Protein AF-A0A947MPZ0-F1 (afdb_monomer)

Secondary structure (DSSP, 8-state):
-----------------------------------------------------------------------------------------------PPP------TT-TTSPP-HHHHHHHHHHH-TT-TTS-SSHHHHHHHHHHTT-B---TT--SSSBHHHHHHHHHHTTT-TTHHHHHSTT-TTSSSSTT-TT----------EEEEEE-SS---SSS-TTHHHHTTTTHHHHHHHHTTT-EEEEEEGGG-PPPGGGGTTEEEEEEEESSSEETTHHHHHHHHHHHHHTT-EEEEEEB---SEETTTTEEPPHHHHHHHHHHHTEEEEEEEE--GGGEEEEEE-TTTBSS---HHHH--EEEEEE-STTPEEEEEEEESSSTT-EEEEEEEETTEEEEETTTSB-TT--B-B-HHHHHHHHH--

pLDDT: mean 75.61, std 25.92, range [28.38, 98.75]

Structure (mmCIF, N/CA/C/O backbone):
data_AF-A0A947MPZ0-F1
#
_entry.id   AF-A0A947MPZ0-F1
#
loop_
_atom_site.group_PDB
_atom_site.id
_atom_site.type_symbol
_atom_site.label_atom_id
_atom_site.label_alt_id
_atom_site.label_comp_id
_atom_site.label_asym_id
_atom_site.label_entity_id
_atom_site.label_seq_id
_atom_site.pdbx_PDB_ins_code
_atom_site.Cartn_x
_atom_site.Cartn_y
_atom_site.Cartn_z
_atom_site.occupancy
_atom_site.B_iso_or_equiv
_atom_site.auth_seq_id
_atom_site.auth_comp_id
_atom_site.auth_asym_id
_atom_site.auth_atom_id
_atom_site.pdbx_PDB_model_num
ATOM 1 N N . MET A 1 1 ? -56.530 41.600 -23.316 1.00 38.66 1 MET A N 1
ATOM 2 C CA . MET A 1 1 ? -55.355 42.454 -23.602 1.00 38.66 1 MET A CA 1
ATOM 3 C C . MET A 1 1 ? -54.264 41.539 -24.141 1.00 38.66 1 MET A C 1
ATOM 5 O O . MET A 1 1 ? -53.830 40.663 -23.413 1.00 38.66 1 MET A O 1
ATOM 9 N N . MET A 1 2 ? -54.213 41.400 -25.470 1.00 34.28 2 MET A N 1
ATOM 10 C CA . MET A 1 2 ? -53.196 41.988 -26.371 1.00 34.28 2 MET A CA 1
ATOM 11 C C . MET A 1 2 ? -51.837 41.269 -26.258 1.00 34.28 2 MET A C 1
ATOM 13 O O . MET A 1 2 ? -51.154 41.431 -25.260 1.00 34.28 2 MET A O 1
ATOM 17 N N . THR A 1 3 ? -51.581 40.283 -27.142 1.00 44.50 3 THR A N 1
ATOM 18 C CA . THR A 1 3 ? -50.706 40.339 -28.359 1.00 44.50 3 THR A CA 1
ATOM 19 C C . THR A 1 3 ? -49.211 40.233 -28.008 1.00 44.50 3 THR A C 1
ATOM 21 O O . THR A 1 3 ? -48.795 40.834 -27.037 1.00 44.50 3 THR A O 1
ATOM 24 N N . SER A 1 4 ? -48.296 39.572 -28.723 1.00 37.97 4 SER A N 1
ATOM 25 C CA . SER A 1 4 ? -48.243 38.977 -30.064 1.00 37.97 4 SER A CA 1
ATOM 26 C C . SER A 1 4 ? -46.878 38.259 -30.210 1.00 37.97 4 SER A C 1
ATOM 28 O O . SER A 1 4 ? -45.915 38.676 -29.577 1.00 37.97 4 SER A O 1
ATOM 30 N N . SER A 1 5 ? -46.836 37.207 -31.046 1.00 43.69 5 SER A N 1
ATOM 31 C CA . SER A 1 5 ? -45.859 36.898 -32.127 1.00 43.69 5 SER A CA 1
ATOM 32 C C . SER A 1 5 ? -44.472 37.581 -32.089 1.00 43.69 5 SER A C 1
ATOM 34 O O . SER A 1 5 ? -44.408 38.791 -31.918 1.00 43.69 5 SER A O 1
ATOM 36 N N . THR A 1 6 ? -43.334 36.912 -32.330 1.00 46.03 6 THR A N 1
ATOM 37 C CA . THR A 1 6 ? -42.956 36.274 -33.614 1.00 46.03 6 THR A CA 1
ATOM 38 C C . THR A 1 6 ? -41.726 35.351 -33.482 1.00 46.03 6 THR A C 1
ATOM 40 O O . THR A 1 6 ? -40.792 35.623 -32.734 1.00 46.03 6 THR A O 1
ATOM 43 N N . ARG A 1 7 ? -41.697 34.278 -34.288 1.00 41.91 7 ARG A N 1
ATOM 44 C CA . ARG A 1 7 ? -40.487 33.515 -34.671 1.00 41.91 7 ARG A CA 1
ATOM 45 C C . ARG A 1 7 ? -39.662 34.293 -35.711 1.00 41.91 7 ARG A C 1
ATOM 47 O O . ARG A 1 7 ? -40.252 35.065 -36.469 1.00 41.91 7 ARG A O 1
ATOM 54 N N . PRO A 1 8 ? -38.376 33.943 -35.896 1.00 56.28 8 PRO A N 1
ATOM 55 C CA . PRO A 1 8 ? -37.888 33.815 -37.266 1.00 56.28 8 PRO A CA 1
ATOM 56 C C . PRO A 1 8 ? -37.109 32.525 -37.571 1.00 56.28 8 PRO A C 1
ATOM 58 O O . PRO A 1 8 ? -36.791 31.701 -36.720 1.00 56.28 8 PRO A O 1
ATOM 61 N N . PHE A 1 9 ? -36.923 32.392 -38.878 1.00 39.44 9 PHE A N 1
ATOM 62 C CA . PHE A 1 9 ? -36.581 31.270 -39.738 1.00 39.44 9 PHE A CA 1
ATOM 63 C C . PHE A 1 9 ? -35.142 30.724 -39.686 1.00 39.44 9 PHE A C 1
ATOM 65 O O . PHE A 1 9 ? -34.189 31.407 -39.328 1.00 39.44 9 PHE A O 1
ATOM 72 N N . LEU A 1 10 ? -35.055 29.488 -40.198 1.00 40.56 10 LEU A N 1
ATOM 73 C CA . LEU A 1 10 ? -33.920 28.731 -40.742 1.00 40.56 10 LEU A CA 1
ATOM 74 C C . LEU A 1 10 ? -32.721 29.537 -41.286 1.00 40.56 10 LEU A C 1
ATOM 76 O O . LEU A 1 10 ? -32.885 30.403 -42.145 1.00 40.56 10 LEU A O 1
ATOM 80 N N . ARG A 1 11 ? -31.515 29.001 -41.038 1.00 35.84 11 ARG A N 1
ATOM 81 C CA . ARG A 1 11 ? -30.515 28.764 -42.096 1.00 35.84 11 ARG A CA 1
ATOM 82 C C . ARG A 1 11 ? -29.859 27.389 -41.932 1.00 35.84 11 ARG A C 1
ATOM 84 O O . ARG A 1 11 ? -29.144 27.143 -40.968 1.00 35.84 11 ARG A O 1
ATOM 91 N N . LEU A 1 12 ? -30.103 26.518 -42.914 1.00 38.25 12 LEU A N 1
ATOM 92 C CA . LEU A 1 12 ? -29.268 25.358 -43.225 1.00 38.25 12 LEU A CA 1
ATOM 93 C C . LEU A 1 12 ? -27.892 25.855 -43.691 1.00 38.25 12 LEU A C 1
ATOM 95 O O . LEU A 1 12 ? -27.807 26.598 -44.668 1.00 38.25 12 LEU A O 1
ATOM 99 N N . GLY A 1 13 ? -26.829 25.401 -43.033 1.00 34.12 13 GLY A N 1
ATOM 100 C CA . GLY A 1 13 ? -25.463 25.459 -43.543 1.00 34.12 13 GLY A CA 1
ATOM 101 C C . GLY A 1 13 ? -24.967 24.045 -43.818 1.00 34.12 13 GLY A C 1
ATOM 102 O O . GLY A 1 13 ? -24.596 23.334 -42.891 1.00 34.12 13 GLY A O 1
ATOM 103 N N . LEU A 1 14 ? -24.979 23.638 -45.091 1.00 34.88 14 LEU A N 1
ATOM 104 C CA . LEU A 1 14 ? -24.210 22.496 -45.584 1.00 34.88 14 LEU A CA 1
ATOM 105 C C . LEU A 1 14 ? -22.722 22.746 -45.294 1.00 34.88 14 LEU A C 1
ATOM 107 O O . LEU A 1 14 ? -22.152 23.685 -45.846 1.00 34.88 14 LEU A O 1
ATOM 111 N N . VAL A 1 15 ? -22.070 21.869 -44.532 1.00 35.75 15 VAL A N 1
ATOM 112 C CA . VAL A 1 15 ? -20.610 21.723 -44.590 1.00 35.75 15 VAL A CA 1
ATOM 113 C C . VAL A 1 15 ? -20.320 20.440 -45.356 1.00 35.75 15 VAL A C 1
ATOM 115 O O . VAL A 1 15 ? -20.617 19.335 -44.908 1.00 35.75 15 VAL A O 1
ATOM 118 N N . ARG A 1 16 ? -19.816 20.623 -46.578 1.00 38.06 16 ARG A N 1
ATOM 119 C CA . ARG A 1 16 ? -19.373 19.557 -47.474 1.00 38.06 16 ARG A CA 1
ATOM 120 C C . ARG A 1 16 ? -18.131 18.877 -46.902 1.00 38.06 16 ARG A C 1
ATOM 122 O O . ARG A 1 16 ? -17.169 19.543 -46.535 1.00 38.06 16 ARG A O 1
ATOM 129 N N . ALA A 1 17 ? -18.164 17.549 -46.911 1.00 38.16 17 ALA A N 1
ATOM 130 C CA . ALA A 1 17 ? -17.003 16.690 -46.769 1.00 38.16 17 ALA A CA 1
ATOM 131 C C . ALA A 1 17 ? -15.996 16.951 -47.903 1.00 38.16 17 ALA A C 1
ATOM 133 O O . ALA A 1 17 ? -16.377 16.997 -49.074 1.00 38.16 17 ALA A O 1
ATOM 134 N N . ALA A 1 18 ? -14.717 17.075 -47.553 1.00 34.34 18 ALA A N 1
ATOM 135 C CA . ALA A 1 18 ? -13.602 16.971 -48.485 1.00 34.34 18 ALA A CA 1
ATOM 136 C C . ALA A 1 18 ? -12.761 15.758 -48.073 1.00 34.34 18 ALA A C 1
ATOM 138 O O . ALA A 1 18 ? -12.018 15.785 -47.095 1.00 34.34 18 ALA A O 1
ATOM 139 N N . VAL A 1 19 ? -12.948 14.672 -48.818 1.00 34.44 19 VAL A N 1
ATOM 140 C CA . VAL A 1 19 ? -12.100 13.482 -48.817 1.00 34.44 19 VAL A CA 1
ATOM 141 C C . VAL A 1 19 ? -10.870 13.821 -49.658 1.00 34.44 19 VAL A C 1
ATOM 143 O O . VAL A 1 19 ? -10.982 13.967 -50.873 1.00 34.44 19 VAL A O 1
ATOM 146 N N . CYS A 1 20 ? -9.702 13.956 -49.032 1.00 31.64 20 CYS A N 1
ATOM 147 C CA . CYS A 1 20 ? -8.431 13.978 -49.754 1.00 31.64 20 CYS A CA 1
ATOM 148 C C . CYS A 1 20 ? -7.934 12.541 -49.921 1.00 31.64 20 CYS A C 1
ATOM 150 O O . CYS A 1 20 ? -7.308 11.965 -49.034 1.00 31.64 20 CYS A O 1
ATOM 152 N N . LEU A 1 21 ? -8.251 11.973 -51.082 1.00 31.05 21 LEU A N 1
ATOM 153 C CA . LEU A 1 21 ? -7.657 10.757 -51.617 1.00 31.05 21 LEU A CA 1
ATOM 154 C C . LEU A 1 21 ? -6.262 11.126 -52.160 1.00 31.05 21 LEU A C 1
ATOM 156 O O . LEU A 1 21 ? -6.159 11.903 -53.108 1.00 31.05 21 LEU A O 1
ATOM 160 N N . HIS A 1 22 ? -5.187 10.602 -51.571 1.00 32.41 22 HIS A N 1
ATOM 161 C CA . HIS A 1 22 ? -3.864 10.625 -52.200 1.00 32.41 22 HIS A CA 1
ATOM 162 C C . HIS A 1 22 ? -3.653 9.306 -52.941 1.00 32.41 22 HIS A C 1
ATOM 164 O O . HIS A 1 22 ? -3.325 8.277 -52.357 1.00 32.41 22 HIS A O 1
ATOM 170 N N . VAL A 1 23 ? -3.897 9.365 -54.249 1.00 31.16 23 VAL A N 1
ATOM 171 C CA . VAL A 1 23 ? -3.484 8.372 -55.237 1.00 31.16 23 VAL A CA 1
ATOM 172 C C . VAL A 1 23 ? -2.177 8.881 -55.833 1.00 31.16 23 VAL A C 1
ATOM 174 O O . VAL A 1 23 ? -2.188 9.848 -56.588 1.00 31.16 23 VAL A O 1
ATOM 177 N N . SER A 1 24 ? -1.065 8.223 -55.513 1.00 38.97 24 SER A N 1
ATOM 178 C CA . SER A 1 24 ? 0.147 8.302 -56.329 1.00 38.97 24 SER A CA 1
ATOM 179 C C . SER A 1 24 ? 0.241 7.024 -57.145 1.00 38.97 24 SER A C 1
ATOM 181 O O . SER A 1 24 ? 0.595 5.957 -56.650 1.00 38.97 24 SER A O 1
ATOM 183 N N . LEU A 1 25 ? -0.151 7.167 -58.406 1.00 33.41 25 LEU A N 1
ATOM 184 C CA . LEU A 1 25 ? 0.011 6.206 -59.480 1.00 33.41 25 LEU A CA 1
ATOM 185 C C . LEU A 1 25 ? 1.472 6.290 -59.962 1.00 33.41 25 LEU A C 1
ATOM 187 O O . LEU A 1 25 ? 1.885 7.329 -60.471 1.00 33.41 25 LEU A O 1
ATOM 191 N N . VAL A 1 26 ? 2.245 5.211 -59.833 1.00 43.06 26 VAL A N 1
ATOM 192 C CA . VAL A 1 26 ? 3.442 4.988 -60.659 1.00 43.06 26 VAL A CA 1
ATOM 193 C C . VAL A 1 26 ? 3.175 3.743 -61.492 1.00 43.06 26 VAL A C 1
ATOM 195 O O . VAL A 1 26 ? 3.038 2.636 -60.979 1.00 43.06 26 VAL A O 1
ATOM 198 N N . VAL A 1 27 ? 3.033 3.973 -62.793 1.00 40.12 27 VAL A N 1
ATOM 199 C CA . VAL A 1 27 ? 2.911 2.971 -63.852 1.00 40.12 27 VAL A CA 1
ATOM 200 C C . VAL A 1 27 ? 4.310 2.468 -64.204 1.00 40.12 27 VAL A C 1
ATOM 202 O O . VAL A 1 27 ? 5.220 3.277 -64.368 1.00 40.12 27 VAL A O 1
ATOM 205 N N . GLY A 1 28 ? 4.478 1.150 -64.360 1.00 32.81 28 GLY A N 1
ATOM 206 C CA . GLY A 1 28 ? 5.765 0.574 -64.755 1.00 32.81 28 GLY A CA 1
ATOM 207 C C . GLY A 1 28 ? 5.808 -0.945 -64.947 1.00 32.81 28 GLY A C 1
ATOM 208 O O . GLY A 1 28 ? 6.614 -1.595 -64.305 1.00 32.81 28 GLY A O 1
ATOM 209 N N . VAL A 1 29 ? 4.966 -1.463 -65.851 1.00 37.03 29 VAL A N 1
ATOM 210 C CA . VAL A 1 29 ? 5.211 -2.605 -66.770 1.00 37.03 29 VAL A CA 1
ATOM 211 C C . VAL A 1 29 ? 5.451 -4.028 -66.207 1.00 37.03 29 VAL A C 1
ATOM 213 O O . VAL A 1 29 ? 6.425 -4.337 -65.533 1.00 37.03 29 VAL A O 1
ATOM 216 N N . PHE A 1 30 ? 4.553 -4.924 -66.635 1.00 37.44 30 PHE A N 1
ATOM 217 C CA . PHE A 1 30 ? 4.592 -6.389 -66.564 1.00 37.44 30 PHE A CA 1
ATOM 218 C C . PHE A 1 30 ? 5.677 -7.015 -67.459 1.00 37.44 30 PHE A C 1
ATOM 220 O O . PHE A 1 30 ? 5.780 -6.658 -68.629 1.00 37.44 30 PHE A O 1
ATOM 227 N N . ALA A 1 31 ? 6.317 -8.087 -66.980 1.00 36.03 31 ALA A N 1
ATOM 228 C CA . ALA A 1 31 ? 6.619 -9.263 -67.803 1.00 36.03 31 ALA A CA 1
ATOM 229 C C . ALA A 1 31 ? 6.719 -10.524 -66.926 1.00 36.03 31 ALA A C 1
ATOM 231 O O . ALA A 1 31 ? 7.503 -10.592 -65.983 1.00 36.03 31 ALA A O 1
ATOM 232 N N . ALA A 1 32 ? 5.885 -11.511 -67.248 1.00 38.16 32 ALA A N 1
ATOM 233 C CA . ALA A 1 32 ? 5.874 -12.852 -66.683 1.00 38.16 32 ALA A CA 1
ATOM 234 C C . ALA A 1 32 ? 6.926 -13.749 -67.362 1.00 38.16 32 ALA A C 1
ATOM 236 O O . ALA A 1 32 ? 7.210 -13.575 -68.545 1.00 38.16 32 ALA A O 1
ATOM 237 N N . GLY A 1 33 ? 7.436 -14.760 -66.653 1.00 29.52 33 GLY A N 1
ATOM 238 C CA . GLY A 1 33 ? 8.275 -15.807 -67.245 1.00 29.52 33 GLY A CA 1
ATOM 239 C C . GLY A 1 33 ? 8.615 -16.923 -66.256 1.00 29.52 33 GLY A C 1
ATOM 240 O O . GLY A 1 33 ? 9.205 -16.676 -65.214 1.00 29.52 33 GLY A O 1
ATOM 241 N N . CYS A 1 34 ? 8.184 -18.139 -66.580 1.00 29.66 34 CYS A N 1
ATOM 242 C CA . CYS A 1 34 ? 8.234 -19.368 -65.784 1.00 29.66 34 CYS A CA 1
ATOM 243 C C . CYS A 1 34 ? 9.573 -20.135 -65.854 1.00 29.66 34 CYS A C 1
ATOM 245 O O . CYS A 1 34 ? 10.204 -20.106 -66.902 1.00 29.66 34 CYS A O 1
ATOM 247 N N . ARG A 1 35 ? 9.811 -20.979 -64.820 1.00 32.25 35 ARG A N 1
ATOM 248 C CA . ARG A 1 35 ? 10.635 -22.229 -64.764 1.00 32.25 35 ARG A CA 1
ATOM 249 C C . ARG A 1 35 ? 12.153 -22.032 -65.003 1.00 32.25 35 ARG A C 1
ATOM 251 O O . ARG A 1 35 ? 12.556 -21.096 -65.660 1.00 32.25 35 ARG A O 1
ATOM 258 N N . GLU A 1 36 ? 13.091 -22.794 -64.439 1.00 30.02 36 GLU A N 1
ATOM 259 C CA . GLU A 1 36 ? 13.182 -24.237 -64.180 1.00 30.02 36 GLU A CA 1
ATOM 260 C C . GLU A 1 36 ? 14.339 -24.527 -63.181 1.00 30.02 36 GLU A C 1
ATOM 262 O O . GLU A 1 36 ? 14.984 -23.607 -62.684 1.00 30.02 36 GLU A O 1
ATOM 267 N N . ALA A 1 37 ? 14.577 -25.796 -62.845 1.00 34.69 37 ALA A N 1
ATOM 268 C CA . ALA A 1 37 ? 15.277 -26.246 -61.640 1.00 34.69 37 ALA A CA 1
ATOM 269 C C . ALA A 1 37 ? 16.604 -27.021 -61.896 1.00 34.69 37 ALA A C 1
ATOM 271 O O . ALA A 1 37 ? 16.755 -27.610 -62.960 1.00 34.69 37 ALA A O 1
ATOM 272 N N . VAL A 1 38 ? 17.443 -27.141 -60.835 1.00 34.22 38 VAL A N 1
ATOM 273 C CA . VAL A 1 38 ? 18.452 -28.217 -60.529 1.00 34.22 38 VAL A CA 1
ATOM 274 C C . VAL A 1 38 ? 19.808 -28.171 -61.304 1.00 34.22 38 VAL A C 1
ATOM 276 O O . VAL A 1 38 ? 19.795 -27.673 -62.424 1.00 34.22 38 VAL A O 1
ATOM 279 N N . PRO A 1 39 ? 20.983 -28.719 -60.841 1.00 44.09 39 PRO A N 1
ATOM 280 C CA . PRO A 1 39 ? 21.470 -29.263 -59.538 1.00 44.09 39 PRO A CA 1
ATOM 281 C C . PRO A 1 39 ? 22.822 -28.663 -59.007 1.00 44.09 39 PRO A C 1
ATOM 283 O O . PRO A 1 39 ? 23.439 -27.827 -59.663 1.00 44.09 39 PRO A O 1
ATOM 286 N N . PRO A 1 40 ? 23.349 -29.156 -57.852 1.00 65.56 40 PRO A N 1
ATOM 287 C CA . PRO A 1 40 ? 24.629 -28.752 -57.244 1.00 65.56 40 PRO A CA 1
ATOM 288 C C . PRO A 1 40 ? 25.818 -29.696 -57.554 1.00 65.56 40 PRO A C 1
ATOM 290 O O . PRO A 1 40 ? 25.624 -30.864 -57.885 1.00 65.56 40 PRO A O 1
ATOM 293 N N . ARG A 1 41 ? 27.059 -29.213 -57.365 1.00 33.03 41 ARG A N 1
ATOM 294 C CA . ARG A 1 41 ? 28.347 -29.957 -57.237 1.00 33.03 41 ARG A CA 1
ATOM 295 C C . ARG A 1 41 ? 29.449 -28.932 -56.896 1.00 33.03 41 ARG A C 1
ATOM 297 O O . ARG A 1 41 ? 29.359 -27.815 -57.375 1.00 33.03 41 ARG A O 1
ATOM 304 N N . ARG A 1 42 ? 30.540 -29.184 -56.170 1.00 33.34 42 ARG A N 1
ATOM 305 C CA . ARG A 1 42 ? 31.072 -30.278 -55.335 1.00 33.34 42 ARG A CA 1
ATOM 306 C C . ARG A 1 42 ? 32.294 -29.672 -54.606 1.00 33.34 42 ARG A C 1
ATOM 308 O O . ARG A 1 42 ? 32.911 -28.752 -55.130 1.00 33.34 42 ARG A O 1
ATOM 315 N N . ALA A 1 43 ? 32.646 -30.208 -53.442 1.00 40.97 43 ALA A N 1
ATOM 316 C CA . ALA A 1 43 ? 33.847 -29.857 -52.683 1.00 40.97 43 ALA A CA 1
ATOM 317 C C . ALA A 1 43 ? 35.159 -30.329 -53.349 1.00 40.97 43 ALA A C 1
ATOM 319 O O . ALA A 1 43 ? 35.162 -31.372 -54.006 1.00 40.97 43 ALA A O 1
ATOM 320 N N . ALA A 1 44 ? 36.263 -29.617 -53.084 1.00 35.28 44 ALA A N 1
ATOM 321 C CA . ALA A 1 44 ? 37.635 -30.138 -53.074 1.00 35.28 44 ALA A CA 1
ATOM 322 C C . ALA A 1 44 ? 38.550 -29.257 -52.188 1.00 35.28 44 ALA A C 1
ATOM 324 O O . ALA A 1 44 ? 38.494 -28.031 -52.243 1.00 35.28 44 ALA A O 1
ATOM 325 N N . THR A 1 45 ? 39.370 -29.919 -51.376 1.00 37.03 45 THR A N 1
ATOM 326 C CA . THR A 1 45 ? 40.408 -29.439 -50.432 1.00 37.03 45 THR A CA 1
ATOM 327 C C . THR A 1 45 ? 41.804 -29.853 -51.006 1.00 37.03 45 THR A C 1
ATOM 329 O O . THR A 1 45 ? 41.809 -30.585 -51.995 1.00 37.03 45 THR A O 1
ATOM 332 N N . PRO A 1 46 ? 42.981 -29.627 -50.367 1.00 53.31 46 PRO A N 1
ATOM 333 C CA . PRO A 1 46 ? 43.787 -28.397 -50.185 1.00 53.31 46 PRO A CA 1
ATOM 334 C C . PRO A 1 46 ? 45.291 -28.511 -50.629 1.00 53.31 46 PRO A C 1
ATOM 336 O O . PRO A 1 46 ? 45.708 -29.553 -51.126 1.00 53.31 46 PRO A O 1
ATOM 339 N N . LEU A 1 47 ? 46.091 -27.471 -50.279 1.00 33.34 47 LEU A N 1
ATOM 340 C CA . LEU A 1 47 ? 47.573 -27.383 -50.060 1.00 33.34 47 LEU A CA 1
ATOM 341 C C . LEU A 1 47 ? 48.507 -27.159 -51.282 1.00 33.34 47 LEU A C 1
ATOM 343 O O . LEU A 1 47 ? 48.098 -27.500 -52.389 1.00 33.34 47 LEU A O 1
ATOM 347 N N . PRO A 1 48 ? 49.786 -26.699 -51.121 1.00 50.28 48 PRO A N 1
ATOM 348 C CA . PRO A 1 48 ? 50.503 -26.123 -49.950 1.00 50.28 48 PRO A CA 1
ATOM 349 C C . PRO A 1 48 ? 51.367 -24.844 -50.216 1.00 50.28 48 PRO A C 1
ATOM 351 O O . PRO A 1 48 ? 51.745 -24.551 -51.341 1.00 50.28 48 PRO A O 1
ATOM 354 N N . GLY A 1 49 ? 51.738 -24.156 -49.120 1.00 34.06 49 GLY A N 1
ATOM 355 C CA . GLY A 1 49 ? 53.087 -23.650 -48.763 1.00 34.06 49 GLY A CA 1
ATOM 356 C C . GLY A 1 49 ? 53.906 -22.726 -49.686 1.00 34.06 49 GLY A C 1
ATOM 357 O O . GLY A 1 49 ? 54.369 -23.166 -50.729 1.00 34.06 49 GLY A O 1
ATOM 358 N N . ALA A 1 50 ? 54.234 -21.521 -49.188 1.00 34.53 50 ALA A N 1
ATOM 359 C CA . ALA A 1 50 ? 55.582 -20.916 -49.228 1.00 34.53 50 ALA A CA 1
ATOM 360 C C . ALA A 1 50 ? 55.621 -19.565 -48.466 1.00 34.53 50 ALA A C 1
ATOM 362 O O . ALA A 1 50 ? 55.062 -18.571 -48.917 1.00 34.53 50 ALA A O 1
ATOM 363 N N . GLU A 1 51 ? 56.307 -19.536 -47.321 1.00 39.22 51 GLU A N 1
ATOM 364 C CA . GLU A 1 51 ? 57.185 -18.418 -46.908 1.00 39.22 51 GLU A CA 1
ATOM 365 C C . GLU A 1 51 ? 58.500 -18.528 -47.730 1.00 39.22 51 GLU A C 1
ATOM 367 O O . GLU A 1 51 ? 58.742 -19.634 -48.231 1.00 39.22 51 GLU A O 1
ATOM 372 N N . PRO A 1 52 ? 59.386 -17.505 -47.884 1.00 53.69 52 PRO A N 1
ATOM 373 C CA . PRO A 1 52 ? 59.786 -16.544 -46.842 1.00 53.69 52 PRO A CA 1
ATOM 374 C C . PRO A 1 52 ? 60.233 -15.132 -47.327 1.00 53.69 52 PRO A C 1
ATOM 376 O O . PRO A 1 52 ? 60.143 -14.772 -48.496 1.00 53.69 52 PRO A O 1
ATOM 379 N N . THR A 1 53 ? 60.825 -14.397 -46.378 1.00 34.84 53 THR A N 1
ATOM 380 C CA . THR A 1 53 ? 61.871 -13.350 -46.460 1.00 34.84 53 THR A CA 1
ATOM 381 C C . THR A 1 53 ? 61.529 -11.863 -46.296 1.00 34.84 53 THR A C 1
ATOM 383 O O . THR A 1 53 ? 60.626 -11.291 -46.894 1.00 34.84 53 THR A O 1
ATOM 386 N N . SER A 1 54 ? 62.347 -11.306 -45.402 1.00 38.62 54 SER A N 1
ATOM 387 C CA . SER A 1 54 ? 62.449 -10.001 -44.760 1.00 38.62 54 SER A CA 1
ATOM 388 C C . SER A 1 54 ? 63.199 -8.955 -45.596 1.00 38.62 54 SER A C 1
ATOM 390 O O . SER A 1 54 ? 64.075 -9.343 -46.353 1.00 38.62 54 SER A O 1
ATOM 392 N N . GLU A 1 55 ? 62.955 -7.659 -45.351 1.00 36.12 55 GLU A N 1
ATOM 393 C CA . GLU A 1 55 ? 63.948 -6.571 -45.116 1.00 36.12 55 GLU A CA 1
ATOM 394 C C . GLU A 1 55 ? 63.217 -5.204 -45.068 1.00 36.12 55 GLU A C 1
ATOM 396 O O . GLU A 1 55 ? 62.384 -4.920 -45.920 1.00 36.12 55 GLU A O 1
ATOM 401 N N . VAL A 1 56 ? 63.246 -4.464 -43.944 1.00 37.88 56 VAL A N 1
ATOM 402 C CA . VAL A 1 56 ? 64.124 -3.300 -43.627 1.00 37.88 56 VAL A CA 1
ATOM 403 C C . VAL A 1 56 ? 63.992 -2.175 -44.677 1.00 37.88 56 VAL A C 1
ATOM 405 O O . VAL A 1 56 ? 64.283 -2.376 -45.846 1.00 37.88 56 VAL A O 1
ATOM 408 N N . THR A 1 57 ? 63.500 -0.964 -44.371 1.00 35.94 57 THR A N 1
ATOM 409 C CA . THR A 1 57 ? 64.218 0.207 -43.782 1.00 35.94 57 THR A CA 1
ATOM 410 C C . THR A 1 57 ? 63.169 1.329 -43.490 1.00 35.94 57 THR A C 1
ATOM 412 O O . THR A 1 57 ? 62.066 1.259 -44.033 1.00 35.94 57 THR A O 1
ATOM 415 N N . PRO A 1 58 ? 63.437 2.342 -42.632 1.00 51.28 58 PRO A N 1
ATOM 416 C CA . PRO A 1 58 ? 62.428 3.144 -41.940 1.00 51.28 58 PRO A CA 1
ATOM 417 C C . PRO A 1 58 ? 62.152 4.501 -42.603 1.00 51.28 58 PRO A C 1
ATOM 419 O O . PRO A 1 58 ? 63.054 5.117 -43.163 1.00 51.28 58 PRO A O 1
ATOM 422 N N . GLU A 1 59 ? 60.953 5.048 -42.387 1.00 41.03 59 GLU A N 1
ATOM 423 C CA . GLU A 1 59 ? 60.725 6.486 -42.530 1.00 41.03 59 GLU A CA 1
ATOM 424 C C . GLU A 1 59 ? 60.039 7.090 -41.306 1.00 41.03 59 GLU A C 1
ATOM 426 O O . GLU A 1 59 ? 58.986 6.680 -40.820 1.00 41.03 59 GLU A O 1
ATOM 431 N N . ARG A 1 60 ? 60.736 8.102 -40.808 1.00 41.41 60 ARG A N 1
ATOM 432 C CA . ARG A 1 60 ? 60.390 9.032 -39.753 1.00 41.41 60 ARG A CA 1
ATOM 433 C C . ARG A 1 60 ? 59.380 10.027 -40.317 1.00 41.41 60 ARG A C 1
ATOM 435 O O . ARG A 1 60 ? 59.745 10.815 -41.181 1.00 41.41 60 ARG A O 1
ATOM 442 N N . SER A 1 61 ? 58.162 10.072 -39.783 1.00 42.06 61 SER A N 1
ATOM 443 C CA . SER A 1 61 ? 57.307 11.246 -39.960 1.00 42.06 61 SER A CA 1
ATOM 444 C C . SER A 1 61 ? 56.510 11.555 -38.701 1.00 42.06 61 SER A C 1
ATOM 446 O O . SER A 1 61 ? 55.872 10.708 -38.081 1.00 42.06 61 SER A O 1
ATOM 448 N N . THR A 1 62 ? 56.655 12.802 -38.287 1.00 42.03 62 THR A N 1
ATOM 449 C CA . THR A 1 62 ? 56.121 13.423 -37.086 1.00 42.03 62 THR A CA 1
ATOM 450 C C . THR A 1 62 ? 54.721 13.992 -37.324 1.00 42.03 62 THR A C 1
ATOM 452 O O . THR A 1 62 ? 54.543 14.715 -38.302 1.00 42.03 62 THR A O 1
ATOM 455 N N . LYS A 1 63 ? 53.857 13.860 -36.295 1.00 37.12 63 LYS A N 1
ATOM 456 C CA . LYS A 1 63 ? 52.789 14.814 -35.880 1.00 37.12 63 LYS A CA 1
ATOM 457 C C . LYS A 1 63 ? 51.399 14.644 -36.548 1.00 37.12 63 LYS A C 1
ATOM 459 O O . LYS A 1 63 ? 51.340 14.305 -37.720 1.00 37.12 63 LYS A O 1
ATOM 464 N N . PRO A 1 64 ? 50.285 15.063 -35.902 1.00 45.53 64 PRO A N 1
ATOM 465 C CA . PRO A 1 64 ? 49.864 14.918 -34.503 1.00 45.53 64 PRO A CA 1
ATOM 466 C C . PRO A 1 64 ? 48.531 14.143 -34.347 1.00 45.53 64 PRO A C 1
ATOM 468 O O . PRO A 1 64 ? 47.681 14.117 -35.233 1.00 45.53 64 PRO A O 1
ATOM 471 N N . THR A 1 65 ? 48.329 13.590 -33.153 1.00 39.19 65 THR A N 1
ATOM 472 C CA . THR A 1 65 ? 47.082 12.995 -32.648 1.00 39.19 65 THR A CA 1
ATOM 473 C C . THR A 1 65 ? 45.914 13.996 -32.641 1.00 39.19 65 THR A C 1
ATOM 475 O O . THR A 1 65 ? 46.086 15.102 -32.123 1.00 39.19 65 THR A O 1
ATOM 478 N N . PRO A 1 66 ? 44.710 13.632 -33.125 1.00 41.88 66 PRO A N 1
ATOM 479 C CA . PRO A 1 66 ? 43.510 14.423 -32.895 1.00 41.88 66 PRO A CA 1
ATOM 480 C C . PRO A 1 66 ? 42.972 14.157 -31.483 1.00 41.88 66 PRO A C 1
ATOM 482 O O . PRO A 1 66 ? 42.550 13.052 -31.146 1.00 41.88 66 PRO A O 1
ATOM 485 N N . THR A 1 67 ? 43.003 15.196 -30.651 1.00 37.53 67 THR A N 1
ATOM 486 C CA . THR A 1 67 ? 42.374 15.232 -29.330 1.00 37.53 67 THR A CA 1
ATOM 487 C C . THR A 1 67 ? 40.860 15.129 -29.488 1.00 37.53 67 THR A C 1
ATOM 489 O O . THR A 1 67 ? 40.210 16.041 -29.996 1.00 37.53 67 THR A O 1
ATOM 492 N N . GLN A 1 68 ? 40.297 14.009 -29.050 1.00 36.78 68 GLN A N 1
ATOM 493 C CA . GLN A 1 68 ? 38.858 13.808 -28.949 1.00 36.78 68 GLN A CA 1
ATOM 494 C C . GLN A 1 68 ? 38.364 14.464 -27.642 1.00 36.78 68 GLN A C 1
ATOM 496 O O . GLN A 1 68 ? 38.961 14.218 -26.591 1.00 36.78 68 GLN A O 1
ATOM 501 N N . PRO A 1 69 ? 37.323 15.317 -27.661 1.00 37.84 69 PRO A N 1
ATOM 502 C CA . PRO A 1 69 ? 36.792 15.914 -26.443 1.00 37.84 69 PRO A CA 1
ATOM 503 C C . PRO A 1 69 ? 36.017 14.866 -25.636 1.00 37.84 69 PRO A C 1
ATOM 505 O O . PRO A 1 69 ? 34.979 14.362 -26.065 1.00 37.84 69 PRO A O 1
ATOM 508 N N . THR A 1 70 ? 36.536 14.549 -24.453 1.00 35.81 70 THR A N 1
ATOM 509 C CA . THR A 1 70 ? 35.841 13.806 -23.398 1.00 35.81 70 THR A CA 1
ATOM 510 C C . THR A 1 70 ? 34.592 14.585 -22.964 1.00 35.81 70 THR A C 1
ATOM 512 O O . THR A 1 70 ? 34.719 15.759 -22.612 1.00 35.81 70 THR A O 1
ATOM 515 N N . PRO A 1 71 ? 33.390 13.981 -22.938 1.00 36.47 71 PRO A N 1
ATOM 516 C CA . PRO A 1 71 ? 32.220 14.624 -22.358 1.00 36.47 71 PRO A CA 1
ATOM 517 C C . PRO A 1 71 ? 32.382 14.699 -20.839 1.00 36.47 71 PRO A C 1
ATOM 519 O O . PRO A 1 71 ? 32.450 13.678 -20.154 1.00 36.47 71 PRO A O 1
ATOM 522 N N . THR A 1 72 ? 32.442 15.918 -20.314 1.00 32.78 72 THR A N 1
ATOM 523 C CA . THR A 1 72 ? 32.413 16.208 -18.882 1.00 32.78 72 THR A CA 1
ATOM 524 C C . THR A 1 72 ? 31.057 15.785 -18.314 1.00 32.78 72 THR A C 1
ATOM 526 O O . THR A 1 72 ? 30.048 16.456 -18.531 1.00 32.78 72 THR A O 1
ATOM 529 N N . GLN A 1 73 ? 31.017 14.661 -17.595 1.00 31.61 73 GLN A N 1
ATOM 530 C CA . GLN A 1 73 ? 29.904 14.343 -16.701 1.00 31.61 73 GLN A CA 1
ATOM 531 C C . GLN A 1 73 ? 29.878 15.365 -15.552 1.00 31.61 73 GLN A C 1
ATOM 533 O O . GLN A 1 73 ? 30.932 15.650 -14.980 1.00 31.61 73 GLN A O 1
ATOM 538 N N . PRO A 1 74 ? 28.708 15.907 -15.174 1.00 33.44 74 PRO A N 1
ATOM 539 C CA . PRO A 1 74 ? 28.591 16.691 -13.958 1.00 33.44 74 PRO A CA 1
ATOM 540 C C . PRO A 1 74 ? 28.777 15.768 -12.750 1.00 33.44 74 PRO A C 1
ATOM 542 O O . PRO A 1 74 ? 27.966 14.881 -12.482 1.00 33.44 74 PRO A O 1
ATOM 545 N N . THR A 1 75 ? 29.876 15.980 -12.030 1.00 30.75 75 THR A N 1
ATOM 546 C CA . THR A 1 75 ? 30.160 15.372 -10.733 1.00 30.75 75 THR A CA 1
ATOM 547 C C . THR A 1 75 ? 29.102 15.837 -9.736 1.00 30.75 75 THR A C 1
ATOM 549 O O . THR A 1 75 ? 29.175 16.946 -9.212 1.00 30.75 75 THR A O 1
ATOM 552 N N . SER A 1 76 ? 28.096 14.999 -9.494 1.00 32.47 76 SER A N 1
ATOM 553 C CA . SER A 1 76 ? 27.207 15.153 -8.347 1.00 32.47 76 SER A CA 1
ATOM 554 C C . SER A 1 76 ? 27.963 14.692 -7.107 1.00 32.47 76 SER A C 1
ATOM 556 O O . SER A 1 76 ? 28.293 13.515 -6.950 1.00 32.47 76 SER A O 1
ATOM 558 N N . THR A 1 77 ? 28.307 15.650 -6.257 1.00 31.36 77 THR A N 1
ATOM 559 C CA . THR A 1 77 ? 28.939 15.433 -4.960 1.00 31.36 77 THR A CA 1
ATOM 560 C C . THR A 1 77 ? 27.910 14.800 -4.023 1.00 31.36 77 THR A C 1
ATOM 562 O O . THR A 1 77 ? 27.204 15.493 -3.296 1.00 31.36 77 THR A O 1
ATOM 565 N N . GLN A 1 78 ? 27.797 13.471 -4.043 1.00 31.33 78 GLN A N 1
ATOM 566 C CA . GLN A 1 78 ? 27.135 12.751 -2.958 1.00 31.33 78 GLN A CA 1
ATOM 567 C C . GLN A 1 78 ? 27.980 12.880 -1.678 1.00 31.33 78 GLN A C 1
ATOM 569 O O . GLN A 1 78 ? 29.199 12.670 -1.729 1.00 31.33 78 GLN A O 1
ATOM 574 N N . PRO A 1 79 ? 27.374 13.194 -0.519 1.00 32.56 79 PRO A N 1
ATOM 575 C CA . PRO A 1 79 ? 28.065 13.114 0.757 1.00 32.56 79 PRO A CA 1
ATOM 576 C C . PRO A 1 79 ? 28.478 11.665 1.016 1.00 32.56 79 PRO A C 1
ATOM 578 O O . PRO A 1 79 ? 27.660 10.747 0.939 1.00 32.56 79 PRO A O 1
ATOM 581 N N . ARG A 1 80 ? 29.759 11.455 1.338 1.00 29.28 80 ARG A N 1
ATOM 582 C CA . ARG A 1 80 ? 30.245 10.183 1.879 1.00 29.28 80 ARG A CA 1
ATOM 583 C C . ARG A 1 80 ? 29.476 9.884 3.162 1.00 29.28 80 ARG A C 1
ATOM 585 O O . ARG A 1 80 ? 29.687 10.538 4.179 1.00 29.28 80 ARG A O 1
ATOM 592 N N . SER A 1 81 ? 28.603 8.886 3.098 1.00 33.56 81 SER A N 1
ATOM 593 C CA . SER A 1 81 ? 28.080 8.216 4.279 1.00 33.56 81 SER A CA 1
ATOM 594 C C . SER A 1 81 ? 29.251 7.535 4.984 1.00 33.56 81 SER A C 1
ATOM 596 O O . SER A 1 81 ? 29.907 6.654 4.423 1.00 33.56 81 SER A O 1
ATOM 598 N N . ASN A 1 82 ? 29.555 7.996 6.195 1.00 31.77 82 ASN A N 1
ATOM 599 C CA . ASN A 1 82 ? 30.476 7.320 7.093 1.00 31.77 82 ASN A CA 1
ATOM 600 C C . ASN A 1 82 ? 29.804 6.030 7.563 1.00 31.77 82 ASN A C 1
ATOM 602 O O . ASN A 1 82 ? 29.023 6.019 8.510 1.00 31.77 82 ASN A O 1
ATOM 606 N N . GLN A 1 83 ? 30.120 4.943 6.874 1.00 34.06 83 GLN A N 1
ATOM 607 C CA . GLN A 1 83 ? 29.850 3.592 7.327 1.00 34.06 83 GLN A CA 1
ATOM 608 C C . GLN A 1 83 ? 30.695 3.342 8.593 1.00 34.06 83 GLN A C 1
ATOM 610 O O . GLN A 1 83 ? 31.920 3.483 8.523 1.00 34.06 83 GLN A O 1
ATOM 615 N N . PRO A 1 84 ? 30.106 3.007 9.756 1.00 32.16 84 PRO A N 1
ATOM 616 C CA . PRO A 1 84 ? 30.894 2.683 10.934 1.00 32.16 84 PRO A CA 1
ATOM 617 C C . PRO A 1 84 ? 31.655 1.382 10.680 1.00 32.16 84 PRO A C 1
ATOM 619 O O . PRO A 1 84 ? 31.068 0.353 10.339 1.00 32.16 84 PRO A O 1
ATOM 622 N N . THR A 1 85 ? 32.972 1.429 10.848 1.00 30.53 85 THR A N 1
ATOM 623 C CA . THR A 1 85 ? 33.834 0.254 10.928 1.00 30.53 85 THR A CA 1
ATOM 624 C C . THR A 1 85 ? 33.348 -0.640 12.065 1.00 30.53 85 THR A C 1
ATOM 626 O O . THR A 1 85 ? 33.414 -0.285 13.240 1.00 30.53 85 THR A O 1
ATOM 629 N N . SER A 1 86 ? 32.846 -1.815 11.692 1.00 31.11 86 SER A N 1
ATOM 630 C CA . SER A 1 86 ? 32.522 -2.906 12.602 1.00 31.11 86 SER A CA 1
ATOM 631 C C . SER A 1 86 ? 33.803 -3.382 13.285 1.00 31.11 86 SER A C 1
ATOM 633 O O . SER A 1 86 ? 34.569 -4.155 12.710 1.00 31.11 86 SER A O 1
ATOM 635 N N . ASN A 1 87 ? 34.039 -2.932 14.517 1.00 30.89 87 ASN A N 1
ATOM 636 C CA . ASN A 1 87 ? 34.994 -3.585 15.401 1.00 30.89 87 ASN A CA 1
ATOM 637 C C . ASN A 1 87 ? 34.498 -5.011 15.658 1.00 30.89 87 ASN A C 1
ATOM 639 O O . ASN A 1 87 ? 33.420 -5.216 16.213 1.00 30.89 87 ASN A O 1
ATOM 643 N N . GLN A 1 88 ? 35.293 -5.992 15.230 1.00 33.44 88 GLN A N 1
ATOM 644 C CA . GLN A 1 88 ? 35.164 -7.381 15.649 1.00 33.44 88 GLN A CA 1
ATOM 645 C C . GLN A 1 88 ? 35.230 -7.443 17.180 1.00 33.44 88 GLN A C 1
ATOM 647 O O . GLN A 1 88 ? 36.311 -7.384 17.763 1.00 33.44 88 GLN A O 1
ATOM 652 N N . LEU A 1 89 ? 34.075 -7.588 17.832 1.00 28.72 89 LEU A N 1
ATOM 653 C CA . LEU A 1 89 ? 34.010 -8.229 19.136 1.00 28.72 89 LEU A CA 1
ATOM 654 C C . LEU A 1 89 ? 33.941 -9.732 18.886 1.00 28.72 89 LEU A C 1
ATOM 656 O O . LEU A 1 89 ? 32.989 -10.243 18.300 1.00 28.72 89 LEU A O 1
ATOM 660 N N . THR A 1 90 ? 34.968 -10.435 19.344 1.00 29.72 90 THR A N 1
ATOM 661 C CA . THR A 1 90 ? 34.950 -11.880 19.542 1.00 29.72 90 THR A CA 1
ATOM 662 C C . THR A 1 90 ? 33.775 -12.232 20.448 1.00 29.72 90 THR A C 1
ATOM 664 O O . THR A 1 90 ? 33.777 -11.900 21.635 1.00 29.72 90 THR A O 1
ATOM 667 N N . SER A 1 91 ? 32.760 -12.883 19.889 1.00 31.00 91 SER A N 1
ATOM 668 C CA . SER A 1 91 ? 31.638 -13.438 20.632 1.00 31.00 91 SER A CA 1
ATOM 669 C C . SER A 1 91 ? 32.107 -14.649 21.439 1.00 31.00 91 SER A C 1
ATOM 671 O O . SER A 1 91 ? 32.218 -15.755 20.909 1.00 31.00 91 SER A O 1
ATOM 673 N N . ASN A 1 92 ? 32.368 -14.440 22.728 1.00 31.42 92 ASN A N 1
ATOM 674 C CA . ASN A 1 92 ? 32.226 -15.511 23.707 1.00 31.42 92 ASN A CA 1
ATOM 675 C C . ASN A 1 92 ? 30.729 -15.841 23.828 1.00 31.42 92 ASN A C 1
ATOM 677 O O . ASN A 1 92 ? 29.922 -14.914 23.948 1.00 31.42 92 ASN A O 1
ATOM 681 N N . PRO A 1 93 ? 30.326 -17.121 23.811 1.00 31.61 93 PRO A N 1
ATOM 682 C CA . PRO A 1 93 ? 28.952 -17.493 24.098 1.00 31.61 93 PRO A CA 1
ATOM 683 C C . PRO A 1 93 ? 28.680 -17.232 25.583 1.00 31.61 93 PRO A C 1
ATOM 685 O O . PRO A 1 93 ? 29.049 -18.026 26.446 1.00 31.61 93 PRO A O 1
ATOM 688 N N . SER A 1 94 ? 28.050 -16.096 25.890 1.00 31.28 94 SER A N 1
ATOM 689 C CA . SER A 1 94 ? 27.427 -15.881 27.194 1.00 31.28 94 SER A CA 1
ATOM 690 C C . SER A 1 94 ? 26.258 -16.848 27.324 1.00 31.28 94 SER A C 1
ATOM 692 O O . SER A 1 94 ? 25.179 -16.628 26.779 1.00 31.28 94 SER A O 1
ATOM 694 N N . THR A 1 95 ? 26.487 -17.932 28.055 1.00 29.47 95 THR A N 1
ATOM 695 C CA . THR A 1 95 ? 25.446 -18.702 28.732 1.00 29.47 95 THR A CA 1
ATOM 696 C C . THR A 1 95 ? 24.584 -17.740 29.540 1.00 29.47 95 THR A C 1
ATOM 698 O O . THR A 1 95 ? 25.000 -17.262 30.595 1.00 29.47 95 THR A O 1
ATOM 701 N N . VAL A 1 96 ? 23.390 -17.442 29.029 1.00 32.75 96 VAL A N 1
ATOM 702 C CA . VAL A 1 96 ? 22.310 -16.863 29.825 1.00 32.75 96 VAL A CA 1
ATOM 703 C C . VAL A 1 96 ? 22.015 -17.882 30.929 1.00 32.75 96 VAL A C 1
ATOM 705 O O . VAL A 1 96 ? 21.680 -19.026 30.605 1.00 32.75 96 VAL A O 1
ATOM 708 N N . PRO A 1 97 ? 22.206 -17.546 32.217 1.00 28.38 97 PRO A N 1
ATOM 709 C CA . PRO A 1 97 ? 21.847 -18.462 33.283 1.00 28.38 97 PRO A CA 1
ATOM 710 C C . PRO A 1 97 ? 20.337 -18.727 33.207 1.00 28.38 97 PRO A C 1
ATOM 712 O O . PRO A 1 97 ? 19.572 -17.804 32.914 1.00 28.38 97 PRO A O 1
ATOM 715 N N . PRO A 1 98 ? 19.882 -19.966 33.453 1.00 31.19 98 PRO A N 1
ATOM 716 C CA . PRO A 1 98 ? 18.459 -20.244 33.541 1.00 31.19 98 PRO A CA 1
ATOM 717 C C . PRO A 1 98 ? 17.862 -19.338 34.619 1.00 31.19 98 PRO A C 1
ATOM 719 O O . PRO A 1 98 ? 18.317 -19.345 35.764 1.00 31.19 98 PRO A O 1
ATOM 722 N N . VAL A 1 99 ? 16.856 -18.541 34.250 1.00 38.62 99 VAL A N 1
ATOM 723 C CA . VAL A 1 99 ? 16.057 -17.766 35.203 1.00 38.62 99 VAL A CA 1
ATOM 724 C C . VAL A 1 99 ? 15.232 -18.772 36.002 1.00 38.62 99 VAL A C 1
ATOM 726 O O . VAL A 1 99 ? 14.107 -19.123 35.657 1.00 38.62 99 VAL A O 1
ATOM 729 N N . THR A 1 100 ? 15.833 -19.318 37.054 1.00 32.94 100 THR A N 1
ATOM 730 C CA . THR A 1 100 ? 15.159 -20.192 38.006 1.00 32.94 100 THR A CA 1
ATOM 731 C C . THR A 1 100 ? 14.231 -19.352 38.874 1.00 32.94 100 THR A C 1
ATOM 733 O O . THR A 1 100 ? 14.689 -18.640 39.763 1.00 32.94 100 THR A O 1
ATOM 736 N N . GLY A 1 101 ? 12.928 -19.461 38.612 1.00 36.88 101 GLY A N 1
ATOM 737 C CA . GLY A 1 101 ? 11.863 -19.283 39.600 1.00 36.88 101 GLY A CA 1
ATOM 738 C C . GLY A 1 101 ? 11.853 -17.958 40.361 1.00 36.88 101 GLY A C 1
ATOM 739 O O . GLY A 1 101 ? 11.892 -17.962 41.590 1.00 36.88 101 GLY A O 1
ATOM 740 N N . ALA A 1 102 ? 11.732 -16.828 39.661 1.00 41.50 102 ALA A N 1
ATOM 741 C CA . ALA A 1 102 ? 11.256 -15.612 40.310 1.00 41.50 102 ALA A CA 1
ATOM 742 C C . ALA A 1 102 ? 9.773 -15.806 40.672 1.00 41.50 102 ALA A C 1
ATOM 744 O O . ALA A 1 102 ? 8.913 -15.857 39.794 1.00 41.50 102 ALA A O 1
ATOM 745 N N . LYS A 1 103 ? 9.478 -15.957 41.969 1.00 40.84 103 LYS A N 1
ATOM 746 C CA . LYS A 1 103 ? 8.110 -15.906 42.504 1.00 40.84 103 LYS A CA 1
ATOM 747 C C . LYS A 1 103 ? 7.446 -14.605 42.048 1.00 40.84 103 LYS A C 1
ATOM 749 O O . LYS A 1 103 ? 7.844 -13.526 42.475 1.00 40.84 103 LYS A O 1
ATOM 754 N N . THR A 1 104 ? 6.412 -14.712 41.223 1.00 50.38 104 THR A N 1
ATOM 755 C CA . THR A 1 104 ? 5.599 -13.596 40.710 1.00 50.38 104 THR A CA 1
ATOM 756 C C . THR A 1 104 ? 4.618 -13.018 41.738 1.00 50.38 104 THR A C 1
ATOM 758 O O . THR A 1 104 ? 3.764 -12.212 41.376 1.00 50.38 104 THR A O 1
ATOM 761 N N . ASP A 1 105 ? 4.758 -13.357 43.023 1.00 47.97 105 ASP A N 1
ATOM 762 C CA . ASP A 1 105 ? 3.821 -13.005 44.104 1.00 47.97 105 ASP A CA 1
ATOM 763 C C . ASP A 1 105 ? 3.787 -11.496 44.462 1.00 47.97 105 ASP A C 1
ATOM 765 O O . ASP A 1 105 ? 3.180 -11.113 45.456 1.00 47.97 105 ASP A O 1
ATOM 769 N N . GLY A 1 106 ? 4.411 -10.614 43.666 1.00 51.62 106 GLY A N 1
ATOM 770 C CA . GLY A 1 106 ? 4.482 -9.170 43.939 1.00 51.62 106 GLY A CA 1
ATOM 771 C C . GLY A 1 106 ? 4.348 -8.222 42.740 1.00 51.62 106 GLY A C 1
ATOM 772 O O . GLY A 1 106 ? 4.499 -7.019 42.926 1.00 51.62 106 GLY A O 1
ATOM 773 N N . ILE A 1 107 ? 4.074 -8.709 41.520 1.00 54.34 107 ILE A N 1
ATOM 774 C CA . ILE A 1 107 ? 4.030 -7.857 40.302 1.00 54.34 107 ILE A CA 1
ATOM 775 C C . ILE A 1 107 ? 2.597 -7.406 39.940 1.00 54.34 107 ILE A C 1
ATOM 777 O O . ILE A 1 107 ? 2.396 -6.662 38.986 1.00 54.34 107 ILE A O 1
ATOM 781 N N . ILE A 1 108 ? 1.570 -7.800 40.698 1.00 54.41 108 ILE A N 1
ATOM 782 C CA . ILE A 1 108 ? 0.174 -7.580 40.270 1.00 54.41 108 ILE A CA 1
ATOM 783 C C . ILE A 1 108 ? -0.277 -6.106 40.393 1.00 54.41 108 ILE A C 1
ATOM 785 O O . ILE A 1 108 ? -1.124 -5.671 39.613 1.00 54.41 108 ILE A O 1
ATOM 789 N N . ASP A 1 109 ? 0.371 -5.294 41.238 1.00 60.81 109 ASP A N 1
ATOM 790 C CA . ASP A 1 109 ? 0.010 -3.875 41.431 1.00 60.81 109 ASP A CA 1
ATOM 791 C C . ASP A 1 109 ? 0.934 -2.867 40.722 1.00 60.81 109 ASP A C 1
ATOM 793 O O . ASP A 1 109 ? 0.725 -1.652 40.803 1.00 60.81 109 ASP A O 1
ATOM 797 N N . ALA A 1 110 ? 1.955 -3.331 39.996 1.00 76.81 110 ALA A N 1
ATOM 798 C CA . ALA A 1 110 ? 2.815 -2.425 39.245 1.00 76.81 110 ALA A CA 1
ATOM 799 C C . ALA A 1 110 ? 2.066 -1.871 38.022 1.00 76.81 110 ALA A C 1
ATOM 801 O O . ALA A 1 110 ? 1.486 -2.611 37.225 1.00 76.81 110 ALA A O 1
ATOM 802 N N . ARG A 1 111 ? 2.093 -0.543 37.854 1.00 88.56 111 ARG A N 1
ATOM 803 C CA . ARG A 1 111 ? 1.564 0.125 36.657 1.00 88.56 111 ARG A CA 1
ATOM 804 C C . ARG A 1 111 ? 2.221 -0.493 35.409 1.00 88.56 111 ARG A C 1
ATOM 806 O O . ARG A 1 111 ? 3.453 -0.526 35.366 1.00 88.56 111 ARG A O 1
ATOM 813 N N . PRO A 1 112 ? 1.446 -0.934 34.396 1.00 93.81 112 PRO A N 1
ATOM 814 C CA . PRO A 1 112 ? 2.010 -1.534 33.191 1.00 93.81 112 PRO A CA 1
ATOM 815 C C . PRO A 1 112 ? 3.052 -0.620 32.541 1.00 93.81 112 PRO A C 1
ATOM 817 O O . PRO A 1 112 ? 2.840 0.589 32.407 1.00 93.81 112 PRO A O 1
ATOM 820 N N . SER A 1 113 ? 4.183 -1.201 32.145 1.00 94.94 113 SER A N 1
ATOM 821 C CA . SER A 1 113 ? 5.308 -0.496 31.533 1.00 94.94 113 SER A CA 1
ATOM 822 C C . SER A 1 113 ? 5.848 -1.285 30.343 1.00 94.94 113 SER A C 1
ATOM 824 O O . SER A 1 113 ? 5.680 -2.504 30.283 1.00 94.94 113 SER A O 1
ATOM 826 N N . CYS A 1 114 ? 6.534 -0.607 29.417 1.00 95.12 114 CYS A N 1
ATOM 827 C CA . CYS A 1 114 ? 7.204 -1.294 28.312 1.00 95.12 114 CYS A CA 1
ATOM 828 C C . CYS A 1 114 ? 8.208 -2.338 28.801 1.00 95.12 114 CYS A C 1
ATOM 830 O O . CYS A 1 114 ? 8.288 -3.403 28.203 1.00 95.12 114 CYS A O 1
ATOM 832 N N . GLN A 1 115 ? 8.914 -2.063 29.905 1.00 95.38 115 GLN A N 1
ATOM 833 C CA . GLN A 1 115 ? 9.867 -3.008 30.485 1.00 95.38 115 GLN A CA 1
ATOM 834 C C . GLN A 1 115 ? 9.161 -4.309 30.868 1.00 95.38 115 GLN A C 1
ATOM 836 O O . GLN A 1 115 ? 9.517 -5.369 30.367 1.00 95.38 115 GLN A O 1
ATOM 841 N N . THR A 1 116 ? 8.097 -4.209 31.670 1.00 94.31 116 THR A N 1
ATOM 842 C CA . THR A 1 116 ? 7.313 -5.369 32.112 1.00 94.31 116 THR A CA 1
ATOM 843 C C . THR A 1 116 ? 6.727 -6.132 30.926 1.00 94.31 116 THR A C 1
ATOM 845 O O . THR A 1 116 ? 6.821 -7.351 30.872 1.00 94.31 116 THR A O 1
ATOM 848 N N . TYR A 1 117 ? 6.156 -5.427 29.948 1.00 95.12 117 TYR A N 1
ATOM 849 C CA . TYR A 1 117 ? 5.614 -6.037 28.733 1.00 95.12 117 TYR A CA 1
ATOM 850 C C . TYR A 1 117 ? 6.677 -6.815 27.943 1.00 95.12 117 TYR A C 1
ATOM 852 O O . TYR A 1 117 ? 6.461 -7.973 27.593 1.00 95.12 117 TYR A O 1
ATOM 860 N N . CYS A 1 118 ? 7.833 -6.201 27.695 1.00 94.88 118 CYS A N 1
ATOM 861 C CA . CYS A 1 118 ? 8.888 -6.801 26.890 1.00 94.88 118 CYS A CA 1
ATOM 862 C C . CYS A 1 118 ? 9.612 -7.944 27.605 1.00 94.88 118 CYS A C 1
ATOM 864 O O . CYS A 1 118 ? 9.990 -8.915 26.954 1.00 94.88 118 CYS A O 1
ATOM 866 N N . GLU A 1 119 ? 9.761 -7.875 28.928 1.00 93.94 119 GLU A N 1
ATOM 867 C CA . GLU A 1 119 ? 10.273 -8.988 29.734 1.00 93.94 119 GLU A CA 1
ATOM 868 C C . GLU A 1 119 ? 9.328 -10.191 29.691 1.00 93.94 119 GLU A C 1
ATOM 870 O O . GLU A 1 119 ? 9.782 -11.307 29.454 1.00 93.94 119 GLU A O 1
ATOM 875 N N . LEU A 1 120 ? 8.017 -9.971 29.844 1.00 93.88 120 LEU A N 1
ATOM 876 C CA . LEU A 1 120 ? 7.017 -11.040 29.763 1.00 93.88 120 LEU A CA 1
ATOM 877 C C . LEU A 1 120 ? 6.985 -11.682 28.373 1.00 93.88 120 LEU A C 1
ATOM 879 O O . LEU A 1 120 ? 6.932 -12.903 28.262 1.00 93.88 120 LEU A O 1
ATOM 883 N N . LEU A 1 121 ? 7.073 -10.879 27.311 1.00 92.44 121 LEU A N 1
ATOM 884 C CA . LEU A 1 121 ? 7.179 -11.397 25.949 1.00 92.44 121 LEU A CA 1
ATOM 885 C C . LEU A 1 121 ? 8.461 -12.192 25.723 1.00 92.44 121 LEU A C 1
ATOM 887 O O . LEU A 1 121 ? 8.412 -13.287 25.171 1.00 92.44 121 LEU A O 1
ATOM 891 N N . ALA A 1 122 ? 9.606 -11.674 26.164 1.00 91.69 122 ALA A N 1
ATOM 892 C CA . ALA A 1 122 ? 10.867 -12.396 26.057 1.00 91.69 122 ALA A CA 1
ATOM 893 C C . ALA A 1 122 ? 10.833 -13.709 26.855 1.00 91.69 122 ALA A C 1
ATOM 895 O O . ALA A 1 122 ? 11.430 -14.696 26.438 1.00 91.69 122 ALA A O 1
ATOM 896 N N . GLN A 1 123 ? 10.119 -13.735 27.981 1.00 93.44 123 GLN A N 1
ATOM 897 C CA . GLN A 1 123 ? 9.994 -14.912 28.830 1.00 93.44 123 GLN A CA 1
ATOM 898 C C . GLN A 1 123 ? 9.056 -15.972 28.240 1.00 93.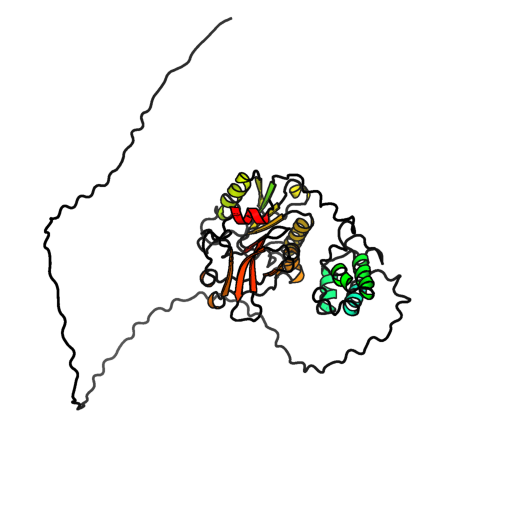44 123 GLN A C 1
ATOM 900 O O . GLN A 1 123 ? 9.412 -17.149 28.224 1.00 93.44 123 GLN A O 1
ATOM 905 N N . TYR A 1 124 ? 7.868 -15.579 27.779 1.00 94.12 124 TYR A N 1
ATOM 9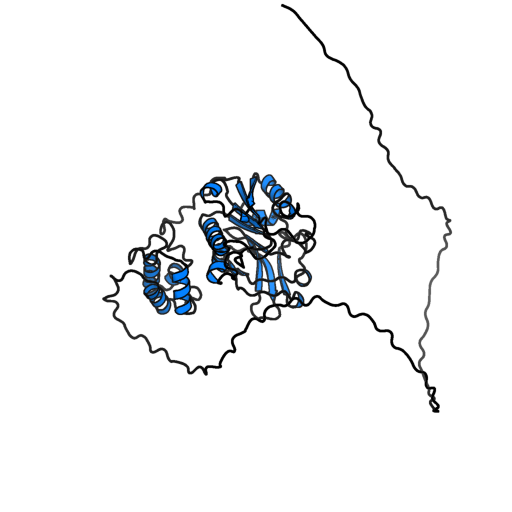06 C CA . TYR A 1 124 ? 6.804 -16.520 27.411 1.00 94.12 124 TYR A CA 1
ATOM 907 C C . TYR A 1 124 ? 6.633 -16.712 25.901 1.00 94.12 124 TYR A C 1
ATOM 909 O O . TYR A 1 124 ? 6.060 -17.709 25.478 1.00 94.12 124 TYR A O 1
ATOM 917 N N . CYS A 1 125 ? 7.177 -15.811 25.080 1.00 91.00 125 CYS A N 1
ATOM 918 C CA . CYS A 1 125 ? 6.986 -15.798 23.628 1.00 91.00 125 CYS A CA 1
ATOM 919 C C . CYS A 1 125 ? 8.278 -15.922 22.816 1.00 91.00 125 CYS A C 1
ATOM 921 O O . CYS A 1 125 ? 8.253 -15.704 21.607 1.00 91.00 125 CYS A O 1
ATOM 923 N N . ALA A 1 126 ? 9.391 -16.333 23.435 1.00 80.94 126 ALA A N 1
ATOM 924 C CA . ALA A 1 126 ? 10.698 -16.464 22.776 1.00 80.94 126 ALA A CA 1
ATOM 925 C C . ALA A 1 126 ? 10.701 -17.373 21.531 1.00 80.94 126 ALA A C 1
ATOM 927 O O . ALA A 1 126 ? 11.547 -17.219 20.654 1.00 80.94 126 ALA A O 1
ATOM 928 N N . VAL A 1 127 ? 9.773 -18.333 21.455 1.00 73.44 127 VAL A N 1
ATOM 929 C CA . VAL A 1 127 ? 9.640 -19.256 20.316 1.00 73.44 127 VAL A CA 1
ATOM 930 C C . VAL A 1 127 ? 8.719 -18.734 19.215 1.00 73.44 127 VAL A C 1
ATOM 932 O O . VAL A 1 127 ? 8.712 -19.300 18.122 1.00 73.44 127 VAL A O 1
ATOM 935 N N . SER A 1 128 ? 7.953 -17.667 19.467 1.00 68.19 128 SER A N 1
ATOM 936 C CA . SER A 1 128 ? 7.077 -17.096 18.451 1.00 68.19 128 SER A CA 1
ATOM 937 C C . SER A 1 128 ? 7.883 -16.165 17.540 1.00 68.19 128 SER A C 1
ATOM 939 O O . SER A 1 128 ? 8.338 -15.109 17.985 1.00 68.19 128 SER A O 1
ATOM 941 N N . PRO A 1 129 ? 8.023 -16.476 16.237 1.00 57.06 129 PRO A N 1
ATOM 942 C CA . PRO A 1 129 ? 8.768 -15.633 15.299 1.00 57.06 129 PRO A CA 1
ATOM 943 C C . PRO A 1 129 ? 8.106 -14.264 15.058 1.00 57.06 129 PRO A C 1
ATOM 945 O O . PRO A 1 129 ? 8.627 -13.453 14.295 1.00 57.06 129 PRO A O 1
ATOM 948 N N . ARG A 1 130 ? 6.939 -14.010 15.664 1.00 61.97 130 ARG A N 1
ATOM 949 C CA . ARG A 1 130 ? 6.065 -12.866 15.390 1.00 61.97 130 ARG A CA 1
ATOM 950 C C . ARG A 1 130 ? 6.148 -11.752 16.435 1.00 61.97 130 ARG A C 1
ATOM 952 O O . ARG A 1 130 ? 5.528 -10.711 16.237 1.00 61.97 130 ARG A O 1
ATOM 959 N N . VAL A 1 131 ? 6.907 -11.935 17.522 1.00 65.56 131 VAL A N 1
ATOM 960 C CA . VAL A 1 131 ? 6.788 -11.093 18.728 1.00 65.56 131 VAL A CA 1
ATOM 961 C C . VAL A 1 131 ? 8.132 -10.526 19.205 1.00 65.56 131 VAL A C 1
ATOM 963 O O . VAL A 1 131 ? 8.374 -10.418 20.393 1.00 65.56 131 VAL A O 1
ATOM 966 N N . PHE A 1 132 ? 8.975 -10.092 18.261 1.00 72.06 132 PHE A N 1
ATOM 967 C CA . PHE A 1 132 ? 10.322 -9.504 18.433 1.00 72.06 132 PHE A CA 1
ATOM 968 C C . PHE A 1 132 ? 11.476 -10.508 18.557 1.00 72.06 132 PHE A C 1
ATOM 970 O O . PHE A 1 132 ? 11.371 -11.562 19.169 1.00 72.06 132 PHE A O 1
ATOM 977 N N . THR A 1 133 ? 12.621 -10.140 17.976 1.00 68.44 133 THR A N 1
ATOM 978 C CA . THR A 1 133 ? 13.855 -10.941 18.002 1.00 68.44 133 THR A CA 1
ATOM 979 C C . THR A 1 133 ? 14.771 -10.597 19.179 1.00 68.44 133 THR A C 1
ATOM 981 O O . THR A 1 133 ? 15.633 -11.401 19.525 1.00 68.44 133 THR A O 1
ATOM 984 N N . THR A 1 134 ? 14.608 -9.418 19.798 1.00 84.62 134 THR A N 1
ATOM 985 C CA . THR A 1 134 ? 15.403 -8.961 20.950 1.00 84.62 134 THR A CA 1
ATOM 986 C C . THR A 1 134 ? 14.587 -8.077 21.900 1.00 84.62 134 THR A C 1
ATOM 988 O O . THR A 1 134 ? 13.642 -7.399 21.484 1.00 84.62 134 THR A O 1
ATOM 991 N N . LEU A 1 135 ? 14.990 -8.041 23.178 1.00 87.38 135 LEU A N 1
ATOM 992 C CA . LEU A 1 135 ? 14.389 -7.172 24.197 1.00 87.38 135 LEU A CA 1
ATOM 993 C C . LEU A 1 135 ? 14.503 -5.686 23.816 1.00 87.38 135 LEU A C 1
ATOM 995 O O . LEU A 1 135 ? 13.529 -4.947 23.932 1.00 87.38 135 LEU A O 1
ATOM 999 N N . ASP A 1 136 ? 15.658 -5.266 23.293 1.00 85.25 136 ASP A N 1
ATOM 1000 C CA . ASP A 1 136 ? 15.889 -3.884 22.858 1.00 85.25 136 ASP A CA 1
ATOM 1001 C C . ASP A 1 136 ? 14.932 -3.468 21.739 1.00 85.25 136 ASP A C 1
ATOM 1003 O O . ASP A 1 136 ? 14.375 -2.367 21.773 1.00 85.25 136 ASP A O 1
ATOM 1007 N N . ARG A 1 137 ? 14.679 -4.364 20.772 1.00 83.12 137 ARG A N 1
ATOM 1008 C CA . ARG A 1 137 ? 13.715 -4.099 19.701 1.00 83.12 137 ARG A CA 1
ATOM 1009 C C . ARG A 1 137 ? 12.300 -3.970 20.254 1.00 83.12 137 ARG A C 1
ATOM 1011 O O . ARG A 1 137 ? 11.614 -3.016 19.901 1.00 83.12 137 ARG A O 1
ATOM 1018 N N . CYS A 1 138 ? 11.897 -4.867 21.155 1.00 92.06 138 CYS A N 1
ATOM 1019 C CA . CYS A 1 138 ? 10.599 -4.762 21.818 1.00 92.06 138 CYS A CA 1
ATOM 1020 C C . CYS A 1 138 ? 10.447 -3.423 22.552 1.00 92.06 138 CYS A C 1
ATOM 1022 O O . CYS A 1 138 ? 9.422 -2.755 22.427 1.00 92.06 138 CYS A O 1
ATOM 1024 N N . MET A 1 139 ? 11.473 -2.997 23.292 1.00 93.38 139 MET A N 1
ATOM 1025 C CA . MET A 1 139 ? 11.438 -1.750 24.055 1.00 93.38 139 MET A CA 1
ATOM 1026 C C . MET A 1 139 ? 11.324 -0.520 23.155 1.00 93.38 139 MET A C 1
ATOM 1028 O O . MET A 1 139 ? 10.567 0.398 23.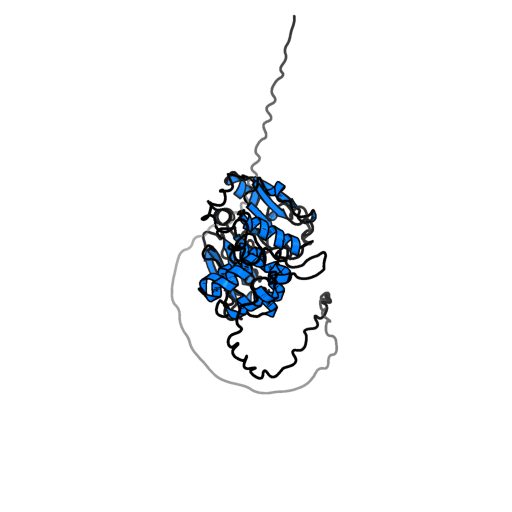479 1.00 93.38 139 MET A O 1
ATOM 1032 N N . ALA A 1 140 ? 12.047 -0.498 22.033 1.00 82.44 140 ALA A N 1
ATOM 1033 C CA . ALA A 1 140 ? 11.946 0.565 21.039 1.00 82.44 140 ALA A CA 1
ATOM 1034 C C . ALA A 1 140 ? 10.536 0.626 20.432 1.00 82.44 140 ALA A C 1
ATOM 1036 O O . ALA A 1 140 ? 9.901 1.682 20.447 1.00 82.44 140 ALA A O 1
ATOM 1037 N N . ASP A 1 141 ? 10.020 -0.521 19.992 1.00 81.44 141 ASP A N 1
ATOM 1038 C CA . ASP A 1 141 ? 8.710 -0.641 19.355 1.00 81.44 141 ASP A CA 1
ATOM 1039 C C . ASP A 1 141 ? 7.568 -0.292 20.332 1.00 81.44 141 ASP A C 1
ATOM 1041 O O . ASP A 1 141 ? 6.652 0.451 19.978 1.00 81.44 141 ASP A O 1
ATOM 1045 N N . CYS A 1 142 ? 7.654 -0.730 21.593 1.00 91.50 142 CYS A N 1
ATOM 1046 C CA . CYS A 1 142 ? 6.683 -0.390 22.636 1.00 91.50 142 CYS A CA 1
ATOM 1047 C C . CYS A 1 142 ? 6.649 1.113 22.942 1.00 91.50 142 CYS A C 1
ATOM 1049 O O . CYS A 1 142 ? 5.573 1.700 23.060 1.00 91.50 142 CYS A O 1
ATOM 1051 N N . ARG A 1 143 ? 7.818 1.762 23.053 1.00 88.62 143 ARG A N 1
ATOM 1052 C CA . ARG A 1 143 ? 7.891 3.217 23.270 1.00 88.62 143 ARG A CA 1
ATOM 1053 C C . ARG A 1 143 ? 7.337 3.981 22.076 1.00 88.62 143 ARG A C 1
ATOM 1055 O O . ARG A 1 143 ? 6.649 4.978 22.264 1.00 88.62 143 ARG A O 1
ATOM 1062 N N . HIS A 1 144 ? 7.619 3.502 20.868 1.00 76.81 144 HIS A N 1
ATOM 1063 C CA . HIS A 1 144 ? 7.151 4.124 19.640 1.00 76.81 144 HIS A CA 1
ATOM 1064 C C . HIS A 1 144 ? 5.625 4.047 19.494 1.00 76.81 144 HIS A C 1
ATOM 1066 O O . HIS A 1 144 ? 4.984 5.040 19.152 1.00 76.81 144 HIS A O 1
ATOM 1072 N N . ALA A 1 145 ? 5.029 2.902 19.837 1.00 78.31 145 ALA A N 1
ATOM 1073 C CA . ALA A 1 145 ? 3.585 2.695 19.758 1.00 78.31 145 ALA A CA 1
ATOM 1074 C C . ALA A 1 145 ? 2.763 3.647 20.646 1.00 78.31 145 ALA A C 1
ATOM 1076 O O . ALA A 1 145 ? 1.559 3.780 20.438 1.00 78.31 145 ALA A O 1
ATOM 1077 N N . SER A 1 146 ? 3.401 4.335 21.603 1.00 80.94 146 SER A N 1
ATOM 1078 C CA . SER A 1 146 ? 2.785 5.383 22.429 1.00 80.94 146 SER A CA 1
ATOM 1079 C 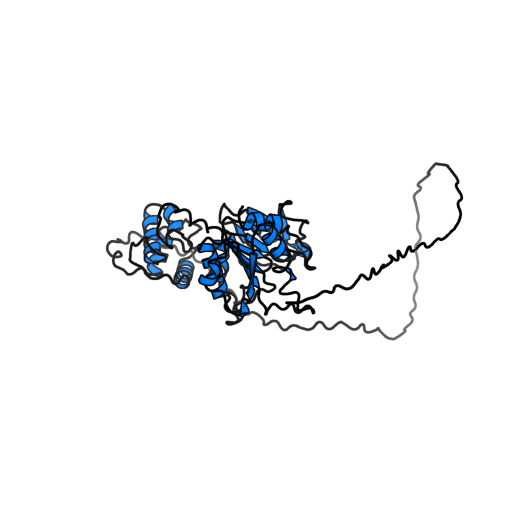C . SER A 1 146 ? 1.514 4.927 23.157 1.00 80.94 146 SER A C 1
ATOM 1081 O O . SER A 1 146 ? 0.604 5.721 23.405 1.00 80.94 146 SER A O 1
ATOM 1083 N N . TRP A 1 147 ? 1.442 3.642 23.519 1.00 88.88 147 TRP A N 1
ATOM 1084 C CA . TRP A 1 147 ? 0.296 3.097 24.236 1.00 88.88 147 TRP A CA 1
ATOM 1085 C C . TRP A 1 147 ? 0.131 3.765 25.592 1.00 88.88 147 TRP A C 1
ATOM 1087 O O . TRP A 1 147 ? 1.070 3.859 26.389 1.00 88.88 147 TRP A O 1
ATOM 1097 N N . GLY A 1 148 ? -1.106 4.154 25.898 1.00 88.62 148 GLY A N 1
ATOM 1098 C CA . GLY A 1 148 ? -1.461 4.513 27.260 1.00 88.62 148 GLY A CA 1
ATOM 1099 C C . GLY A 1 148 ? -1.175 3.330 28.199 1.00 88.62 148 GLY A C 1
ATOM 1100 O O . GLY A 1 148 ? -1.362 2.177 27.804 1.00 88.62 148 GLY A O 1
ATOM 1101 N N . PRO A 1 149 ? -0.757 3.573 29.454 1.00 91.94 149 PRO A N 1
ATOM 1102 C CA . PRO A 1 149 ? -0.433 2.499 30.394 1.00 91.94 149 PRO A CA 1
ATOM 1103 C C . PRO A 1 149 ? -1.614 1.547 30.632 1.00 91.94 149 PRO A C 1
ATOM 1105 O O . PRO A 1 149 ? -1.406 0.363 30.866 1.00 91.94 149 PRO A O 1
ATOM 1108 N N . GLY A 1 150 ? -2.854 2.039 30.531 1.00 90.75 150 GLY A N 1
ATOM 1109 C CA . GLY A 1 150 ? -4.053 1.250 30.810 1.00 90.75 150 GLY A CA 1
ATOM 1110 C C . GLY A 1 150 ? -4.130 0.786 32.266 1.00 90.75 150 GLY A C 1
ATOM 1111 O O . GLY A 1 150 ? -3.324 1.173 33.117 1.00 90.75 150 GLY A O 1
ATOM 1112 N N . LYS A 1 151 ? -5.131 -0.044 32.559 1.00 90.75 151 LYS A N 1
ATOM 1113 C CA . LYS A 1 151 ? -5.254 -0.733 33.847 1.00 90.75 151 LYS A CA 1
ATOM 1114 C C . LYS A 1 151 ? -4.575 -2.102 33.743 1.00 90.75 151 LYS A C 1
ATOM 1116 O O . LYS A 1 151 ? -4.760 -2.794 32.746 1.00 90.75 151 LYS A O 1
ATOM 1121 N N . SER A 1 152 ? -3.804 -2.492 34.760 1.00 89.88 152 SER A N 1
ATOM 1122 C CA . SER A 1 152 ? -3.197 -3.830 34.816 1.00 89.88 152 SER A CA 1
ATOM 1123 C C . SER A 1 152 ? -4.277 -4.913 34.694 1.00 89.88 152 SER A C 1
ATOM 1125 O O . SER A 1 152 ? -5.346 -4.784 35.298 1.00 89.88 152 SER A O 1
ATOM 1127 N N . GLY A 1 153 ? -4.040 -5.924 33.855 1.00 86.50 153 GLY A N 1
ATOM 1128 C CA . GLY A 1 153 ? -5.003 -6.996 33.570 1.00 86.50 153 GLY A CA 1
ATOM 1129 C C . GLY A 1 153 ? -6.208 -6.600 32.701 1.00 86.50 153 GLY A C 1
ATOM 1130 O O . GLY A 1 153 ? -7.089 -7.424 32.474 1.00 86.50 153 GLY A O 1
ATOM 1131 N N . SER A 1 154 ? -6.298 -5.356 32.220 1.00 87.94 154 SER A N 1
ATOM 1132 C CA . SER A 1 154 ? -7.407 -4.922 31.360 1.00 87.94 154 SER A CA 1
ATOM 1133 C C . SER A 1 154 ? -7.244 -5.452 29.946 1.00 87.94 154 SER A C 1
ATOM 1135 O O . SER A 1 154 ? -6.340 -5.006 29.265 1.00 87.94 154 SER A O 1
ATOM 1137 N N . LEU A 1 155 ? -8.171 -6.270 29.452 1.00 89.31 155 LEU A N 1
ATOM 1138 C CA . LEU A 1 155 ? -8.224 -6.687 28.038 1.00 89.31 155 LEU A CA 1
ATOM 1139 C C . LEU A 1 155 ? -8.913 -5.659 27.118 1.00 89.31 155 LEU A C 1
ATOM 1141 O O . LEU A 1 155 ? -9.292 -5.967 25.993 1.00 89.31 155 LEU A O 1
ATOM 1145 N N . GLN A 1 156 ? -9.153 -4.449 27.619 1.00 84.19 156 GLN A N 1
ATOM 1146 C CA . GLN A 1 156 ? -9.837 -3.386 26.888 1.00 84.19 156 GLN A CA 1
ATOM 1147 C C . GLN A 1 156 ? -8.852 -2.320 26.421 1.00 84.19 156 GLN A C 1
ATOM 1149 O O . GLN A 1 156 ? -7.899 -1.997 27.139 1.00 84.19 156 GLN A O 1
ATOM 1154 N N . GLN A 1 157 ? -9.187 -1.708 25.278 1.00 82.56 157 GLN A N 1
ATOM 1155 C CA . GLN A 1 157 ? -8.458 -0.608 24.641 1.00 82.56 157 GLN A CA 1
ATOM 1156 C C . GLN A 1 157 ? -7.048 -1.002 24.172 1.00 82.56 157 GLN A C 1
ATOM 1158 O O . GLN A 1 157 ? -6.451 -1.972 24.637 1.00 82.56 157 GLN A O 1
ATOM 1163 N N . ASP A 1 158 ? -6.487 -0.221 23.250 1.00 88.06 158 ASP A N 1
ATOM 1164 C CA . ASP A 1 158 ? -5.098 -0.407 22.822 1.00 88.06 158 ASP A CA 1
ATOM 1165 C C . ASP A 1 158 ? -4.132 0.185 23.864 1.00 88.06 158 ASP A C 1
ATOM 1167 O O . ASP A 1 158 ? -3.640 1.309 23.737 1.00 88.06 158 ASP A O 1
ATOM 1171 N N . THR A 1 159 ? -3.942 -0.545 24.967 1.00 93.06 159 THR A N 1
ATOM 1172 C CA . THR A 1 159 ? -3.133 -0.113 26.114 1.00 93.06 159 THR A CA 1
ATOM 1173 C C . THR A 1 159 ? -2.045 -1.117 26.471 1.00 93.06 159 THR A C 1
ATOM 1175 O O . THR A 1 159 ? -2.145 -2.314 26.200 1.00 93.06 159 THR A O 1
ATOM 1178 N N . LEU A 1 160 ? -1.017 -0.631 27.166 1.00 94.06 160 LEU A N 1
ATOM 1179 C CA . LEU A 1 160 ? 0.048 -1.453 27.741 1.00 94.06 160 LEU A CA 1
ATOM 1180 C C . LEU A 1 160 ? -0.500 -2.506 28.716 1.00 94.06 160 LEU A C 1
ATOM 1182 O O . LEU A 1 160 ? -0.029 -3.638 28.713 1.00 94.06 160 LEU A O 1
ATOM 1186 N N . GLY A 1 161 ? -1.528 -2.168 29.500 1.00 94.44 161 GLY A N 1
ATOM 1187 C CA . GLY A 1 161 ? -2.203 -3.103 30.403 1.00 94.44 161 GLY A CA 1
ATOM 1188 C C . GLY A 1 161 ? -2.810 -4.315 29.695 1.00 94.44 161 GLY A C 1
ATOM 1189 O O . GLY A 1 161 ? -2.656 -5.431 30.187 1.00 94.44 161 GLY A O 1
ATOM 1190 N N . CYS A 1 162 ? -3.407 -4.117 28.517 1.00 94.38 162 CYS A N 1
ATOM 1191 C CA . CYS A 1 162 ? -3.930 -5.209 27.691 1.00 94.38 162 CYS A CA 1
ATOM 1192 C C . CYS A 1 162 ? -2.827 -6.117 27.162 1.00 94.38 162 CYS A C 1
ATOM 1194 O O . CYS A 1 162 ? -2.920 -7.341 27.227 1.00 94.38 162 CYS A O 1
ATOM 1196 N N . ARG A 1 163 ? -1.732 -5.521 26.705 1.00 93.62 163 ARG A N 1
ATOM 1197 C CA . ARG A 1 163 ? -0.618 -6.254 26.099 1.00 93.62 163 ARG A CA 1
ATOM 1198 C C . ARG A 1 163 ? 0.156 -7.059 27.134 1.00 93.62 163 ARG A C 1
ATOM 1200 O O . ARG A 1 163 ? 0.508 -8.205 26.883 1.00 93.62 163 ARG A O 1
ATOM 1207 N N . VAL A 1 164 ? 0.344 -6.489 28.325 1.00 94.88 164 VAL A N 1
ATOM 1208 C CA . VAL A 1 164 ? 0.864 -7.203 29.499 1.00 94.88 164 VAL A CA 1
ATOM 1209 C C . VAL A 1 164 ? -0.043 -8.378 29.864 1.00 94.88 164 VAL A C 1
ATOM 1211 O O . VAL A 1 164 ? 0.471 -9.461 30.124 1.00 94.88 164 VAL A O 1
ATOM 1214 N N . ALA A 1 165 ? -1.368 -8.201 29.842 1.00 94.50 165 ALA A N 1
ATOM 1215 C CA . ALA A 1 165 ? -2.305 -9.274 30.166 1.00 94.50 165 ALA A CA 1
ATOM 1216 C C . ALA A 1 165 ? -2.205 -10.454 29.181 1.00 94.50 165 ALA A C 1
ATOM 1218 O O . ALA A 1 165 ? -2.139 -11.603 29.616 1.00 94.50 165 ALA A O 1
ATOM 1219 N N . TRP A 1 166 ? -2.108 -10.195 27.873 1.00 94.56 166 TRP A N 1
ATOM 1220 C CA . TRP A 1 166 ? -1.895 -11.259 26.884 1.00 94.56 166 TRP A CA 1
ATOM 1221 C C . TRP A 1 166 ? -0.504 -11.889 26.971 1.00 94.56 166 TRP A C 1
ATOM 1223 O O . TRP A 1 166 ? -0.383 -13.108 26.884 1.00 94.56 166 TRP A O 1
ATOM 1233 N N . ALA A 1 167 ? 0.541 -11.095 27.229 1.00 94.06 167 ALA A N 1
ATOM 1234 C CA . ALA A 1 167 ? 1.885 -11.629 27.451 1.00 94.06 167 ALA A CA 1
ATOM 1235 C C . ALA A 1 167 ? 1.930 -12.551 28.684 1.00 94.06 167 ALA A C 1
ATOM 1237 O O . ALA A 1 167 ? 2.640 -13.549 28.682 1.00 94.06 167 ALA A O 1
ATOM 1238 N N . GLN A 1 168 ? 1.144 -12.260 29.726 1.00 94.31 168 GLN A N 1
ATOM 1239 C CA . GLN A 1 168 ? 0.973 -13.148 30.881 1.00 94.31 168 GLN A CA 1
ATOM 1240 C C . GLN A 1 168 ? 0.152 -14.394 30.542 1.00 94.31 168 GLN A C 1
ATOM 1242 O O . GLN A 1 168 ? 0.503 -15.484 30.988 1.00 94.31 168 GLN A O 1
ATOM 1247 N N . ALA A 1 169 ? -0.920 -14.262 29.755 1.00 93.31 169 ALA A N 1
ATOM 1248 C CA . ALA A 1 169 ? -1.721 -15.402 29.305 1.00 93.31 169 ALA A CA 1
ATOM 1249 C C . ALA A 1 169 ? -0.884 -16.402 28.486 1.00 93.31 169 ALA A C 1
ATOM 1251 O O . ALA A 1 169 ? -1.091 -17.612 28.596 1.00 93.31 169 ALA A O 1
ATOM 1252 N N . ALA A 1 170 ? 0.124 -15.911 27.757 1.00 93.81 170 ALA A N 1
ATOM 1253 C CA . ALA A 1 170 ? 1.083 -16.739 27.031 1.00 93.81 170 ALA A CA 1
ATOM 1254 C C . ALA A 1 170 ? 1.901 -17.688 27.924 1.00 93.81 170 ALA A C 1
ATOM 1256 O O . ALA A 1 170 ? 2.405 -18.698 27.442 1.00 93.81 170 ALA A O 1
ATOM 1257 N N . ALA A 1 171 ? 1.988 -17.427 29.234 1.00 91.50 171 ALA A N 1
ATOM 1258 C CA . ALA A 1 171 ? 2.593 -18.363 30.180 1.00 91.50 171 ALA A CA 1
ATOM 1259 C C . ALA A 1 171 ? 1.814 -19.688 30.297 1.00 91.50 171 ALA A C 1
ATOM 1261 O O . ALA A 1 171 ? 2.377 -20.686 30.742 1.00 91.50 171 ALA A O 1
ATOM 1262 N N . GLN A 1 172 ? 0.522 -19.685 29.947 1.00 92.06 172 GLN A N 1
ATOM 1263 C CA . GLN A 1 172 ? -0.366 -20.850 30.017 1.00 92.06 172 GLN A CA 1
ATOM 1264 C C . GLN A 1 172 ? -0.653 -21.459 28.636 1.00 92.06 172 GLN A C 1
ATOM 1266 O O . GLN A 1 172 ? -0.779 -22.677 28.531 1.00 92.06 172 GLN A O 1
ATOM 1271 N N . ASP A 1 173 ? -0.760 -20.634 27.589 1.00 90.56 173 ASP A N 1
ATOM 1272 C CA . ASP A 1 173 ? -0.972 -21.068 26.199 1.00 90.56 173 ASP A CA 1
ATOM 1273 C C . ASP A 1 173 ? -0.214 -20.134 25.247 1.00 90.56 173 ASP A C 1
ATOM 1275 O O . ASP A 1 173 ? -0.554 -18.956 25.115 1.00 90.56 173 ASP A O 1
ATOM 1279 N N . ASP A 1 174 ? 0.802 -20.659 24.563 1.00 88.00 174 ASP A N 1
ATOM 1280 C CA . ASP A 1 174 ? 1.680 -19.899 23.665 1.00 88.00 174 ASP A CA 1
ATOM 1281 C C . ASP A 1 174 ? 0.936 -19.247 22.486 1.00 88.00 174 ASP A C 1
ATOM 1283 O O . ASP A 1 174 ? 1.429 -18.283 21.895 1.00 88.00 174 ASP A O 1
ATOM 1287 N N . LYS A 1 175 ? -0.296 -19.682 22.190 1.00 88.00 175 LYS A N 1
ATOM 1288 C CA . LYS A 1 175 ? -1.175 -19.032 21.204 1.00 88.00 175 LYS A CA 1
ATOM 1289 C C . LYS A 1 175 ? -1.453 -17.562 21.519 1.00 88.00 175 LYS A C 1
ATOM 1291 O O . LYS A 1 175 ? -1.697 -16.791 20.595 1.00 88.00 175 LYS A O 1
ATOM 1296 N N . HIS A 1 176 ? -1.358 -17.153 22.783 1.00 92.56 176 HIS A N 1
ATOM 1297 C CA . HIS A 1 176 ? -1.555 -15.758 23.188 1.00 92.56 176 HIS A CA 1
ATOM 1298 C C . HIS A 1 176 ? -0.373 -14.838 22.871 1.00 92.56 176 HIS A C 1
ATOM 1300 O O . HIS A 1 176 ? -0.470 -13.624 23.043 1.00 92.56 176 HIS A O 1
ATOM 1306 N N . CYS A 1 177 ? 0.735 -15.374 22.360 1.00 90.94 177 CYS A N 1
ATOM 1307 C CA . CYS A 1 177 ? 1.856 -14.554 21.917 1.00 90.94 177 CYS A CA 1
ATOM 1308 C C . CYS A 1 177 ? 1.478 -13.612 20.766 1.00 90.94 177 CYS A C 1
ATOM 1310 O O . CYS A 1 177 ? 1.899 -12.453 20.759 1.00 90.94 177 CYS A O 1
ATOM 1312 N N . ASP A 1 178 ? 0.629 -14.064 19.841 1.00 85.81 178 ASP A N 1
ATOM 1313 C CA . ASP A 1 178 ? 0.118 -13.210 18.764 1.00 85.81 178 ASP A CA 1
ATOM 1314 C C . ASP A 1 178 ? -0.823 -12.122 19.311 1.00 85.81 178 ASP A C 1
ATOM 1316 O O . ASP A 1 178 ? -0.779 -10.982 18.842 1.00 85.81 178 ASP A O 1
ATOM 1320 N N . ASP A 1 179 ? -1.593 -12.435 20.361 1.00 89.56 179 ASP A N 1
ATOM 1321 C CA . ASP A 1 179 ? -2.494 -11.494 21.037 1.00 89.56 179 ASP A CA 1
ATOM 1322 C C . ASP A 1 179 ? -1.740 -10.431 21.857 1.00 89.56 179 ASP A C 1
ATOM 1324 O O . ASP A 1 179 ? -2.236 -9.321 22.070 1.00 89.56 179 ASP A O 1
ATOM 1328 N N . ALA A 1 180 ? -0.520 -10.736 22.294 1.00 90.44 180 ALA A N 1
ATOM 1329 C CA . ALA A 1 180 ? 0.340 -9.800 23.006 1.00 90.44 180 ALA A CA 1
ATOM 1330 C C . ALA A 1 180 ? 1.105 -8.856 22.064 1.00 90.44 180 ALA A C 1
ATOM 1332 O O . ALA A 1 180 ? 1.490 -7.762 22.477 1.00 90.44 180 ALA A O 1
ATOM 1333 N N . GLY A 1 181 ? 1.319 -9.249 20.804 1.00 87.31 181 GLY A N 1
ATOM 1334 C CA . GLY A 1 181 ? 2.192 -8.539 19.869 1.00 87.31 181 GLY A CA 1
ATOM 1335 C C . GLY A 1 181 ? 1.740 -7.117 19.523 1.00 87.31 181 GLY A C 1
ATOM 1336 O O . GLY A 1 181 ? 0.560 -6.781 19.572 1.00 87.31 181 GLY A O 1
ATOM 1337 N N . ILE A 1 182 ? 2.674 -6.259 19.094 1.00 82.75 182 ILE A N 1
ATOM 1338 C CA . ILE A 1 182 ? 2.432 -4.831 18.771 1.00 82.75 182 ILE A CA 1
ATOM 1339 C C . ILE A 1 182 ? 1.315 -4.583 17.750 1.00 82.75 182 ILE A C 1
ATOM 1341 O O . ILE A 1 182 ? 0.644 -3.552 17.795 1.00 82.75 182 ILE A O 1
ATOM 1345 N N . LEU A 1 183 ? 1.076 -5.545 16.860 1.00 76.69 183 LEU A N 1
ATOM 1346 C CA . LEU A 1 183 ? 0.024 -5.492 15.842 1.00 76.69 183 LEU A CA 1
ATOM 1347 C C . LEU A 1 183 ? -1.233 -6.282 16.216 1.00 76.69 183 LEU A C 1
ATOM 1349 O O . LEU A 1 183 ? -2.138 -6.401 15.391 1.00 76.69 183 LEU A O 1
ATOM 1353 N N . SER A 1 184 ? -1.277 -6.827 17.430 1.00 80.25 184 SER A N 1
ATOM 1354 C CA . SER A 1 184 ? -2.395 -7.618 17.913 1.00 80.25 184 SER A CA 1
ATOM 1355 C C . SER A 1 184 ? -3.701 -6.828 17.840 1.00 80.25 184 SER A C 1
ATOM 1357 O O . SER A 1 184 ? -3.778 -5.730 18.400 1.00 80.25 184 SER A O 1
ATOM 1359 N N . PRO A 1 185 ? -4.747 -7.385 17.207 1.00 77.75 185 PRO A N 1
ATOM 1360 C CA . PRO A 1 185 ? -6.086 -6.824 17.287 1.00 77.75 185 PRO A CA 1
ATOM 1361 C C . PRO A 1 185 ? -6.738 -7.070 18.657 1.00 77.75 185 PRO A C 1
ATOM 1363 O O . PRO A 1 185 ? -7.749 -6.441 18.955 1.00 77.75 185 PRO A O 1
ATOM 1366 N N . ALA A 1 186 ? -6.184 -7.960 19.492 1.00 84.69 186 ALA A N 1
ATOM 1367 C CA . ALA A 1 186 ? -6.722 -8.279 20.813 1.00 84.69 186 ALA A CA 1
ATOM 1368 C C . ALA A 1 186 ? -6.586 -7.108 21.803 1.00 84.69 186 ALA A C 1
ATOM 1370 O O . ALA A 1 186 ? -7.330 -7.044 22.780 1.00 84.69 186 ALA A O 1
ATOM 1371 N N . CYS A 1 187 ? -5.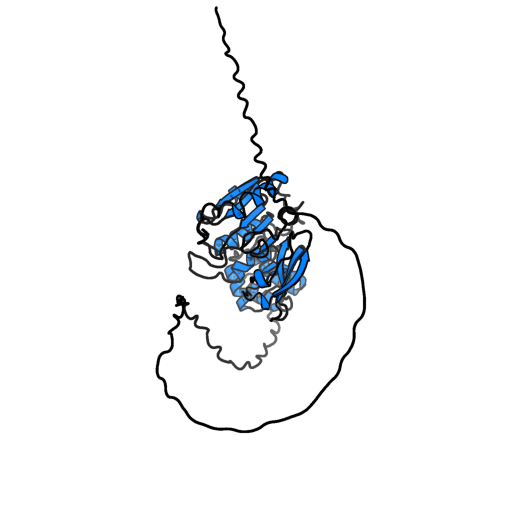675 -6.169 21.521 1.00 82.56 187 CYS A N 1
ATOM 1372 C CA . CYS A 1 187 ? -5.568 -4.871 22.183 1.00 82.56 187 CYS A CA 1
ATOM 1373 C C . CYS A 1 187 ? -5.833 -3.768 21.160 1.00 82.56 187 CYS A C 1
ATOM 1375 O O . CYS A 1 187 ? -4.937 -3.296 20.468 1.00 82.56 187 CYS A O 1
ATOM 1377 N N . GLY A 1 188 ? -7.097 -3.395 21.024 1.00 69.19 188 GLY A N 1
ATOM 1378 C CA . GLY A 1 188 ? -7.606 -2.507 19.984 1.00 69.19 188 GLY A CA 1
ATOM 1379 C C . GLY A 1 188 ? -9.079 -2.223 20.240 1.00 69.19 188 GLY A C 1
ATOM 1380 O O . GLY A 1 188 ? -9.669 -2.886 21.087 1.00 69.19 188 GLY A O 1
ATOM 1381 N N . ALA A 1 189 ? -9.641 -1.203 19.586 1.00 47.53 189 ALA A N 1
ATOM 1382 C CA . ALA A 1 189 ? -11.008 -0.722 19.804 1.00 47.53 189 ALA A CA 1
ATOM 1383 C C . ALA A 1 189 ? -12.008 -1.879 20.012 1.00 47.53 189 ALA A C 1
ATOM 1385 O O . ALA A 1 189 ? -12.239 -2.675 19.108 1.00 47.53 189 ALA A O 1
ATOM 1386 N N . ASP A 1 190 ? -12.549 -1.940 21.231 1.00 46.50 190 ASP A N 1
ATOM 1387 C CA . ASP A 1 190 ? -13.572 -2.874 21.704 1.00 46.50 190 ASP A CA 1
ATOM 1388 C C . ASP A 1 190 ? -13.141 -4.348 21.732 1.00 46.50 190 ASP A C 1
ATOM 1390 O O . ASP A 1 190 ? -13.425 -5.131 20.828 1.00 46.50 190 ASP A O 1
ATOM 1394 N N . GLY A 1 191 ? -12.475 -4.738 22.828 1.00 39.75 191 GLY A N 1
ATOM 1395 C CA . GLY A 1 191 ? -12.092 -6.121 23.104 1.00 39.75 191 GLY A CA 1
ATOM 1396 C C . GLY A 1 191 ? -13.221 -7.100 22.776 1.00 39.75 191 GLY A C 1
ATOM 1397 O O . GLY A 1 191 ? -14.286 -7.041 23.380 1.00 39.75 191 GLY A O 1
ATOM 1398 N N . ALA A 1 192 ? -12.972 -7.959 21.786 1.00 40.31 192 ALA A N 1
ATOM 1399 C CA . ALA A 1 192 ? -13.727 -9.159 21.440 1.00 40.31 192 ALA A CA 1
ATOM 1400 C C . ALA A 1 192 ? -15.224 -9.155 21.828 1.00 40.31 192 ALA A C 1
ATOM 1402 O O . ALA A 1 192 ? -15.682 -9.997 22.600 1.00 40.31 192 ALA A O 1
ATOM 1403 N N . LEU A 1 193 ? -16.020 -8.273 21.219 1.00 34.84 193 LEU A N 1
ATOM 1404 C CA . LEU A 1 193 ? -17.352 -8.708 20.802 1.00 34.84 193 LEU A CA 1
ATOM 1405 C C . LEU A 1 193 ? -17.184 -9.562 19.533 1.00 34.84 193 LEU A C 1
ATOM 1407 O O . LEU A 1 193 ? -16.319 -9.259 18.706 1.00 34.84 193 LEU A O 1
ATOM 1411 N N . PRO A 1 194 ? -17.945 -10.662 19.396 1.00 34.78 194 PRO A N 1
ATOM 1412 C CA . PRO A 1 194 ? -17.729 -11.687 18.377 1.00 34.78 194 PRO A CA 1
ATOM 1413 C C . PRO A 1 194 ? -17.818 -11.043 17.012 1.00 34.78 194 PRO A C 1
ATOM 1415 O O . PRO A 1 194 ? -18.948 -10.718 16.672 1.00 34.78 194 PRO A O 1
ATOM 1418 N N . LEU A 1 195 ? -16.680 -10.837 16.310 1.00 38.91 195 LEU A N 1
ATOM 1419 C CA . LEU A 1 195 ? -16.571 -10.165 15.002 1.00 38.91 195 LEU A CA 1
ATOM 1420 C C . LEU A 1 195 ? -17.893 -9.485 14.670 1.00 38.91 195 LEU A C 1
ATOM 1422 O O . LEU A 1 195 ? -18.645 -10.002 13.839 1.00 38.91 195 LEU A O 1
ATOM 1426 N N . VAL A 1 196 ? -18.260 -8.438 15.433 1.00 35.22 196 VAL A N 1
ATOM 1427 C CA . VAL A 1 196 ? -19.444 -7.660 15.082 1.00 35.22 196 VAL A CA 1
ATOM 1428 C C . VAL A 1 196 ? -19.030 -7.191 13.726 1.00 35.22 196 VAL A C 1
ATOM 1430 O O . VAL A 1 196 ? -18.039 -6.467 13.642 1.00 35.22 196 VAL A O 1
ATOM 1433 N N . SER A 1 197 ? -19.643 -7.785 12.700 1.00 40.81 197 SER A N 1
ATOM 1434 C CA . SER A 1 197 ? -19.307 -7.575 11.307 1.00 40.81 197 SER A CA 1
ATOM 1435 C C . SER A 1 197 ? -19.056 -6.092 11.214 1.00 40.81 197 SER A C 1
ATOM 1437 O O . SER A 1 197 ? -20.030 -5.363 11.433 1.00 40.81 197 SER A O 1
ATOM 1439 N N . LEU A 1 198 ? -17.775 -5.678 11.088 1.00 41.69 198 LEU A N 1
ATOM 1440 C CA . LEU A 1 198 ? -17.403 -4.260 11.102 1.00 41.69 198 LEU A CA 1
ATOM 1441 C C . LEU A 1 198 ? -18.471 -3.611 10.257 1.00 41.69 198 LEU A C 1
ATOM 1443 O O . LEU A 1 198 ? -18.634 -4.140 9.146 1.00 41.69 198 LEU A O 1
ATOM 1447 N N . PRO A 1 199 ? -19.287 -2.682 10.809 1.00 41.34 199 PRO A N 1
ATOM 1448 C CA . PRO A 1 199 ? -20.529 -2.271 10.174 1.00 41.34 199 PRO A CA 1
ATOM 1449 C C . PRO A 1 199 ? -20.172 -2.070 8.725 1.00 41.34 199 PRO A C 1
ATOM 1451 O O . PRO A 1 199 ? -19.273 -1.269 8.451 1.00 41.34 199 PRO A O 1
ATOM 1454 N N . ARG A 1 200 ? -20.696 -2.952 7.849 1.00 50.41 200 ARG A N 1
ATOM 1455 C CA . ARG A 1 200 ? -20.321 -2.937 6.434 1.00 50.41 200 ARG A CA 1
ATOM 1456 C C . ARG A 1 200 ? -20.502 -1.492 6.069 1.00 50.41 200 ARG A C 1
ATOM 1458 O O . ARG A 1 200 ? -21.617 -1.012 6.237 1.00 50.41 200 ARG A O 1
ATOM 1465 N N . PHE A 1 201 ? -19.410 -0.812 5.729 1.00 53.81 201 PHE A N 1
ATOM 1466 C CA . PHE A 1 201 ? -19.442 0.617 5.485 1.00 53.81 201 PHE A CA 1
ATOM 1467 C C . PHE A 1 201 ? -20.571 0.809 4.473 1.00 53.81 201 PHE A C 1
ATOM 1469 O O . PHE A 1 201 ? -20.470 0.286 3.362 1.00 53.81 201 PHE A O 1
ATOM 1476 N N . GLU A 1 202 ? -21.713 1.354 4.906 1.00 52.78 202 GLU A N 1
ATOM 1477 C CA . GLU A 1 202 ? -22.940 1.266 4.118 1.00 52.78 202 GLU A CA 1
ATOM 1478 C C . GLU A 1 202 ? -22.795 2.240 2.952 1.00 52.78 202 GLU A C 1
ATOM 1480 O O . GLU A 1 202 ? -23.109 3.420 3.053 1.00 52.78 202 GLU A O 1
ATOM 1485 N N . GLY A 1 203 ? -22.244 1.740 1.845 1.00 55.62 203 GLY A N 1
ATOM 1486 C CA . GLY A 1 203 ? -22.420 2.308 0.516 1.00 55.62 203 GLY A CA 1
ATOM 1487 C C . GLY A 1 203 ? -21.868 3.714 0.308 1.00 55.62 203 GLY A C 1
ATOM 1488 O O . GLY A 1 203 ? -22.414 4.449 -0.513 1.00 55.62 203 GLY A O 1
ATOM 1489 N N . GLY A 1 204 ? -20.793 4.105 0.997 1.00 73.69 204 GLY A N 1
ATOM 1490 C CA . GLY A 1 204 ? -20.073 5.320 0.627 1.00 73.69 204 GLY A CA 1
ATOM 1491 C C . GLY A 1 204 ? -19.588 5.217 -0.822 1.00 73.69 204 GLY A C 1
ATOM 1492 O O . GLY A 1 204 ? -18.714 4.411 -1.122 1.00 73.69 204 GLY A O 1
ATOM 1493 N N . THR A 1 205 ? -20.138 6.016 -1.740 1.00 93.00 205 THR A N 1
ATOM 1494 C CA . THR A 1 205 ? -19.712 6.003 -3.152 1.00 93.00 205 THR A CA 1
ATOM 1495 C C . THR A 1 205 ? -18.378 6.719 -3.357 1.00 93.00 205 THR A C 1
ATOM 1497 O O . THR A 1 205 ? -17.804 6.636 -4.439 1.00 93.00 205 THR A O 1
ATOM 1500 N N . CYS A 1 206 ? -17.861 7.424 -2.344 1.00 96.12 206 CYS A N 1
ATOM 1501 C CA . CYS A 1 206 ? -16.602 8.146 -2.460 1.00 96.12 206 CYS A CA 1
ATOM 1502 C C . CYS A 1 206 ? -15.386 7.212 -2.374 1.00 96.12 206 CYS A C 1
ATOM 1504 O O . CYS A 1 206 ? -15.287 6.317 -1.533 1.00 96.12 206 CYS A O 1
ATOM 1506 N N . VAL A 1 207 ? -14.412 7.501 -3.227 1.00 96.69 207 VAL A N 1
ATOM 1507 C CA . VAL A 1 207 ? -13.018 7.104 -3.090 1.00 96.69 207 VAL A CA 1
ATOM 1508 C C . VAL A 1 207 ? -12.200 8.386 -2.997 1.00 96.69 207 VAL A C 1
ATOM 1510 O O . VAL A 1 207 ? -12.347 9.278 -3.832 1.00 96.69 207 VAL A O 1
ATOM 1513 N N . LEU A 1 208 ? -11.357 8.493 -1.976 1.00 96.50 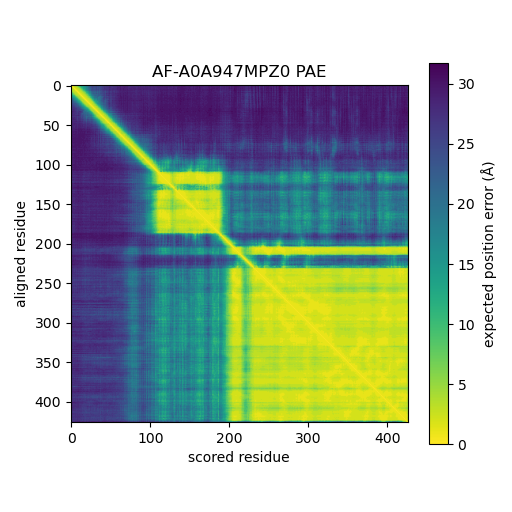208 LEU A N 1
ATOM 1514 C CA . LEU A 1 208 ? -10.444 9.619 -1.818 1.00 96.50 208 LEU A CA 1
ATOM 1515 C C . LEU A 1 208 ? -9.125 9.311 -2.537 1.00 96.50 208 LEU A C 1
ATOM 1517 O O . LEU A 1 208 ? -8.457 8.343 -2.197 1.00 96.50 208 LEU A O 1
ATOM 1521 N N . GLY A 1 209 ? -8.740 10.124 -3.512 1.00 96.00 209 GLY A N 1
ATOM 1522 C CA . GLY A 1 209 ? -7.443 10.081 -4.179 1.00 96.00 209 GLY A CA 1
ATOM 1523 C C . GLY A 1 209 ? -6.470 11.081 -3.557 1.00 96.00 209 GLY A C 1
ATOM 1524 O O . GLY A 1 209 ? -6.764 12.275 -3.539 1.00 96.00 209 GLY A O 1
ATOM 1525 N N . LEU A 1 210 ? -5.320 10.609 -3.080 1.00 95.38 210 LEU A N 1
ATOM 1526 C CA . LEU A 1 210 ? -4.238 11.441 -2.556 1.00 95.38 210 LEU A CA 1
ATOM 1527 C C . LEU A 1 210 ? -3.127 11.617 -3.588 1.00 95.38 210 LEU A C 1
ATOM 1529 O O . LEU A 1 210 ? -2.577 10.628 -4.073 1.00 95.38 210 LEU A O 1
ATOM 1533 N N . TRP A 1 211 ? -2.781 12.869 -3.870 1.00 93.06 211 TRP A N 1
ATOM 1534 C CA . TRP A 1 211 ? -1.647 13.259 -4.710 1.00 93.06 211 TRP A CA 1
ATOM 1535 C C . TRP A 1 211 ? -0.788 14.283 -3.965 1.00 93.06 211 TRP A C 1
ATOM 1537 O O . TRP A 1 211 ? -1.294 14.950 -3.065 1.00 93.06 211 TRP A O 1
ATOM 1547 N N . ASP A 1 212 ? 0.485 14.401 -4.329 1.00 91.12 212 ASP A N 1
ATOM 1548 C CA . ASP A 1 212 ? 1.399 15.425 -3.814 1.00 91.12 212 ASP A CA 1
ATOM 1549 C C . ASP A 1 212 ? 1.645 16.460 -4.920 1.00 91.12 212 ASP A C 1
ATOM 1551 O O . ASP A 1 212 ? 2.073 16.116 -6.025 1.00 91.12 212 ASP A O 1
ATOM 1555 N N . SER A 1 213 ? 1.318 17.729 -4.672 1.00 89.19 213 SER A N 1
ATOM 1556 C CA . SER A 1 213 ? 1.560 18.798 -5.649 1.00 89.19 213 SER A CA 1
ATOM 1557 C C . SER A 1 213 ? 3.020 19.223 -5.775 1.00 89.19 213 SER A C 1
ATOM 1559 O O . SER A 1 213 ? 3.384 19.865 -6.767 1.00 89.19 213 SER A O 1
ATOM 1561 N N . THR A 1 214 ? 3.862 18.844 -4.816 1.00 87.81 214 THR A N 1
ATOM 1562 C CA . THR A 1 214 ? 5.307 19.085 -4.828 1.00 87.81 214 THR A CA 1
ATOM 1563 C C . THR A 1 214 ? 6.066 18.076 -5.680 1.00 87.81 214 THR A C 1
ATOM 1565 O O . THR A 1 214 ? 7.147 18.411 -6.166 1.00 87.81 214 THR A O 1
ATOM 1568 N N . ASP A 1 215 ? 5.455 16.926 -5.988 1.00 81.44 215 ASP A N 1
ATOM 1569 C CA . ASP A 1 215 ? 5.972 15.872 -6.879 1.00 81.44 215 ASP A CA 1
ATOM 1570 C C . ASP A 1 215 ? 6.051 16.300 -8.355 1.00 81.44 215 ASP A C 1
ATOM 1572 O O . ASP A 1 215 ? 6.138 15.457 -9.252 1.00 81.44 215 ASP A O 1
ATOM 1576 N N . ALA A 1 216 ? 5.993 17.607 -8.645 1.00 60.69 216 ALA A N 1
ATOM 1577 C CA . ALA A 1 216 ? 6.048 18.145 -9.992 1.00 60.69 216 ALA A CA 1
ATOM 1578 C C . ALA A 1 216 ? 7.224 17.499 -10.738 1.00 60.69 216 ALA A C 1
ATOM 1580 O O . ALA A 1 216 ? 8.387 17.758 -10.405 1.00 60.69 216 ALA A O 1
ATOM 1581 N N . PRO A 1 217 ? 6.952 16.646 -11.745 1.00 57.25 217 PRO A N 1
ATOM 1582 C CA . PRO A 1 217 ? 8.022 15.954 -12.420 1.00 57.25 217 PRO A CA 1
ATOM 1583 C C . PRO A 1 217 ? 8.924 17.021 -13.031 1.00 57.25 217 PRO A C 1
ATOM 1585 O O . PRO A 1 217 ? 8.469 17.900 -13.760 1.00 57.25 217 PRO A O 1
ATOM 1588 N N . SER A 1 218 ? 10.225 16.933 -12.766 1.00 53.19 218 SER A N 1
ATOM 1589 C CA . SER A 1 218 ? 11.243 17.762 -13.429 1.00 53.19 218 SER A CA 1
ATOM 1590 C C . SER A 1 218 ? 11.227 17.609 -14.965 1.00 53.19 218 SER A C 1
ATOM 1592 O O . SER A 1 218 ? 11.872 18.367 -15.693 1.00 53.19 218 SER A O 1
ATOM 1594 N N . TRP A 1 219 ? 10.442 16.658 -15.481 1.00 51.81 219 TRP A N 1
ATOM 1595 C CA . TRP A 1 219 ? 10.012 16.554 -16.868 1.00 51.81 219 TRP A CA 1
ATOM 1596 C C . TRP A 1 219 ? 9.048 17.715 -17.225 1.00 51.81 219 TRP A C 1
ATOM 1598 O O . TRP A 1 219 ? 7.958 17.872 -16.680 1.00 51.81 219 TRP A O 1
ATOM 1608 N N . LYS A 1 220 ? 9.470 18.577 -18.157 1.00 38.94 220 LYS A N 1
ATOM 1609 C CA . LYS A 1 220 ? 8.732 19.771 -18.603 1.00 38.94 220 LYS A CA 1
ATOM 1610 C C . LYS A 1 220 ? 7.316 19.419 -19.108 1.00 38.94 220 LYS A C 1
ATOM 1612 O O . LYS A 1 220 ? 7.179 18.899 -20.211 1.00 38.94 220 LYS A O 1
ATOM 1617 N N . GLY A 1 221 ? 6.273 19.752 -18.336 1.00 46.75 221 GLY A N 1
ATOM 1618 C CA . GLY A 1 221 ? 4.862 19.628 -18.749 1.00 46.75 221 GLY A CA 1
ATOM 1619 C C . GLY A 1 221 ? 3.869 19.482 -17.585 1.00 46.75 221 GLY A C 1
ATOM 1620 O O . GLY A 1 221 ? 3.083 18.536 -17.568 1.00 46.75 221 GLY A O 1
ATOM 1621 N N . SER A 1 222 ? 3.941 20.385 -16.604 1.00 44.53 222 SER A N 1
ATOM 1622 C CA . SER A 1 222 ? 3.414 20.288 -15.229 1.00 44.53 222 SER A CA 1
ATOM 1623 C C . SER A 1 222 ? 1.889 20.223 -15.025 1.00 44.53 222 SER A C 1
ATOM 1625 O O . SER A 1 222 ? 1.461 20.122 -13.882 1.00 44.53 222 SER A O 1
ATOM 1627 N N . ASP A 1 223 ? 1.062 20.171 -16.069 1.00 50.22 223 ASP A N 1
ATOM 1628 C CA . ASP A 1 223 ? -0.378 19.880 -15.903 1.00 50.22 223 ASP A CA 1
ATOM 1629 C C . ASP A 1 223 ? -0.663 18.368 -15.775 1.00 50.22 223 ASP A C 1
ATOM 1631 O O . ASP A 1 223 ? -1.755 17.950 -15.400 1.00 50.22 223 ASP A O 1
ATOM 1635 N N . ARG A 1 224 ? 0.342 17.517 -16.028 1.00 51.97 224 ARG A N 1
ATOM 1636 C CA . ARG A 1 224 ? 0.214 16.050 -15.983 1.00 51.97 224 ARG A CA 1
ATOM 1637 C C . ARG A 1 224 ? 0.166 15.436 -14.579 1.00 51.97 224 ARG A C 1
ATOM 1639 O O . ARG A 1 224 ? -0.365 14.338 -14.448 1.00 51.97 224 ARG A O 1
ATOM 1646 N N . ALA A 1 225 ? 0.680 16.098 -13.540 1.00 50.41 225 ALA A N 1
ATOM 1647 C CA . ALA A 1 225 ? 0.767 15.491 -12.204 1.00 50.41 225 ALA A CA 1
ATOM 1648 C C . ALA A 1 225 ? -0.618 15.191 -11.592 1.00 50.41 225 ALA A C 1
ATOM 1650 O O . ALA A 1 225 ? -0.800 14.149 -10.969 1.00 50.41 225 ALA A O 1
ATOM 1651 N N . ARG A 1 226 ? -1.625 16.042 -11.852 1.00 52.19 226 ARG A N 1
ATOM 1652 C CA . ARG A 1 226 ? -3.020 15.775 -11.444 1.00 52.19 226 ARG A CA 1
ATOM 1653 C C . ARG A 1 226 ? -3.702 14.707 -12.307 1.00 52.19 226 ARG A C 1
ATOM 1655 O O . ARG A 1 226 ? -4.569 13.993 -11.810 1.00 52.19 226 ARG A O 1
ATOM 1662 N N . ASP A 1 227 ? -3.316 14.593 -13.578 1.00 56.53 227 ASP A N 1
ATOM 1663 C CA . ASP A 1 227 ? -4.093 13.866 -14.590 1.00 56.53 227 ASP A CA 1
ATOM 1664 C C . ASP A 1 227 ? -3.615 12.438 -14.899 1.00 56.53 227 ASP A C 1
ATOM 1666 O O . ASP A 1 227 ? -4.419 11.619 -15.352 1.00 56.53 227 ASP A O 1
ATOM 1670 N N . VAL A 1 228 ? -2.340 12.096 -14.686 1.00 62.41 228 VAL A N 1
ATOM 1671 C CA . VAL A 1 228 ? -1.776 10.890 -15.329 1.00 62.41 228 VAL A CA 1
ATOM 1672 C C . VAL A 1 228 ? -2.146 9.574 -14.634 1.00 62.41 228 VAL A C 1
ATOM 1674 O O . VAL A 1 228 ? -2.445 8.603 -15.336 1.00 62.41 228 VAL A O 1
ATOM 1677 N N . ILE A 1 229 ? -2.196 9.522 -13.297 1.00 65.56 229 ILE A N 1
ATOM 1678 C CA . ILE A 1 229 ? -2.533 8.277 -12.576 1.00 65.56 229 ILE A CA 1
ATOM 1679 C C . ILE A 1 229 ? -3.908 8.367 -11.916 1.00 65.56 229 ILE A C 1
ATOM 1681 O O . ILE A 1 229 ? -4.830 7.662 -12.329 1.00 65.56 229 ILE A O 1
ATOM 1685 N N . LEU A 1 230 ? -4.078 9.257 -10.934 1.00 76.06 230 LEU A N 1
ATOM 1686 C CA . LEU A 1 230 ? -5.361 9.430 -10.242 1.00 76.06 230 LEU A CA 1
ATOM 1687 C C . LEU A 1 230 ? -6.401 10.202 -11.054 1.00 76.06 230 LEU A C 1
ATOM 1689 O O . LEU A 1 230 ? -7.562 10.212 -10.671 1.00 76.06 230 LEU A O 1
ATOM 1693 N N . GLY A 1 231 ? -6.016 10.840 -12.157 1.00 74.88 231 GLY A N 1
ATOM 1694 C CA . GLY A 1 231 ? -6.941 11.575 -13.008 1.00 74.88 231 GLY A CA 1
ATOM 1695 C C . GLY A 1 231 ? -7.887 10.655 -13.780 1.00 74.88 231 GLY A C 1
ATOM 1696 O O . GLY A 1 231 ? -8.642 9.850 -13.233 1.00 74.88 231 GLY A O 1
ATOM 1697 N N . GLU A 1 232 ? -7.870 10.778 -15.099 1.00 85.75 232 GLU A N 1
ATOM 1698 C CA . GLU A 1 232 ? -8.924 10.230 -15.952 1.00 85.75 232 GLU A CA 1
ATOM 1699 C C . GLU A 1 232 ? -9.000 8.689 -15.948 1.00 85.75 232 GLU A C 1
ATOM 1701 O O . GLU A 1 232 ? -10.087 8.114 -16.031 1.00 85.75 232 GLU A O 1
ATOM 1706 N N . ARG A 1 233 ? -7.859 7.991 -15.831 1.00 89.56 233 ARG A N 1
ATOM 1707 C CA . ARG A 1 233 ? -7.801 6.516 -15.891 1.00 89.56 233 ARG A CA 1
ATOM 1708 C C . ARG A 1 233 ? -8.486 5.864 -14.693 1.00 89.56 233 ARG A C 1
ATOM 1710 O O . ARG A 1 233 ? -9.356 5.015 -14.875 1.00 89.56 233 ARG A O 1
ATOM 1717 N N . VAL A 1 234 ? -8.095 6.253 -13.479 1.00 94.00 234 VAL A N 1
ATOM 1718 C CA . VAL A 1 234 ? -8.692 5.725 -12.245 1.00 94.00 234 VAL A CA 1
ATOM 1719 C C . VAL A 1 234 ? -10.143 6.185 -12.127 1.00 94.00 234 VAL A C 1
ATOM 1721 O O . VAL A 1 234 ? -11.011 5.352 -11.870 1.00 94.00 234 VAL A O 1
ATOM 1724 N N . ARG A 1 235 ? -10.432 7.464 -12.410 1.00 94.50 235 ARG A N 1
ATOM 1725 C CA . ARG A 1 235 ? -11.797 8.010 -12.405 1.00 94.50 235 ARG A CA 1
ATOM 1726 C C . ARG A 1 235 ? -12.751 7.187 -13.269 1.00 94.50 235 ARG A C 1
ATOM 1728 O O . ARG A 1 235 ? -13.762 6.729 -12.751 1.00 94.50 235 ARG A O 1
ATOM 1735 N N . LYS A 1 236 ? -12.403 6.912 -14.531 1.00 94.31 236 LYS A N 1
ATOM 1736 C CA . LYS A 1 236 ? -13.235 6.103 -15.441 1.00 94.31 236 LYS A CA 1
ATOM 1737 C C . LYS A 1 236 ? -13.562 4.718 -14.885 1.00 94.31 236 LYS A C 1
ATOM 1739 O O . LYS A 1 236 ? -14.699 4.264 -14.991 1.00 94.31 236 LYS A O 1
ATOM 1744 N N . VAL A 1 237 ? -12.577 4.040 -14.294 1.00 95.69 237 VAL A N 1
ATOM 1745 C CA . VAL A 1 237 ? -12.774 2.702 -13.712 1.00 95.69 237 VAL A CA 1
ATOM 1746 C C . VAL A 1 237 ? -13.682 2.758 -12.481 1.00 95.69 237 VAL A C 1
ATOM 1748 O O . VAL A 1 237 ? -14.508 1.866 -12.290 1.00 95.69 237 VAL A O 1
ATOM 1751 N N . LEU A 1 238 ? -13.548 3.798 -11.657 1.00 96.25 238 LEU A N 1
ATOM 1752 C CA . LEU A 1 238 ? -14.392 4.019 -10.484 1.00 96.25 238 LEU A CA 1
ATOM 1753 C C . LEU A 1 238 ? -15.833 4.388 -10.878 1.00 96.25 238 LEU A C 1
ATOM 1755 O O . LEU A 1 238 ? -16.777 3.786 -10.370 1.00 96.25 238 LEU A O 1
ATOM 1759 N N . GLU A 1 239 ? -16.015 5.301 -11.829 1.00 95.50 239 GLU A N 1
ATOM 1760 C CA . GLU A 1 239 ? -17.333 5.737 -12.312 1.00 95.50 239 GLU A CA 1
ATOM 1761 C C . GLU A 1 239 ? -18.109 4.597 -12.978 1.00 95.50 239 GLU A C 1
ATOM 1763 O O . GLU A 1 239 ? -19.305 4.439 -12.731 1.00 95.50 239 GLU A O 1
ATOM 1768 N N . ALA A 1 240 ? -17.425 3.720 -13.723 1.00 95.75 240 ALA A N 1
ATOM 1769 C CA . ALA A 1 240 ? -18.016 2.500 -14.282 1.00 95.75 240 ALA A CA 1
ATOM 1770 C C . ALA A 1 240 ? -18.575 1.536 -13.212 1.00 95.75 240 ALA A C 1
ATOM 1772 O O . ALA A 1 240 ? -19.283 0.587 -13.543 1.00 95.75 240 ALA A O 1
ATOM 1773 N N . ARG A 1 241 ? -18.266 1.774 -11.933 1.00 94.38 241 ARG A N 1
ATOM 1774 C CA . ARG A 1 241 ? -18.740 1.013 -10.769 1.00 94.38 241 ARG A CA 1
ATOM 1775 C C . ARG A 1 241 ? -19.671 1.808 -9.862 1.00 94.38 241 ARG A C 1
ATOM 1777 O O . ARG A 1 241 ? -19.971 1.357 -8.762 1.00 94.38 241 ARG A O 1
ATOM 1784 N N . GLY A 1 242 ? -20.106 2.990 -10.293 1.00 95.56 242 GLY A N 1
ATOM 1785 C CA . GLY A 1 242 ? -20.936 3.875 -9.478 1.00 95.56 242 GLY A CA 1
ATOM 1786 C C . GLY A 1 242 ? -20.178 4.547 -8.330 1.00 95.56 242 GLY A C 1
ATOM 1787 O O . GLY A 1 242 ? -20.801 4.953 -7.352 1.00 95.56 242 GLY A O 1
ATOM 1788 N N . LEU A 1 243 ? -18.849 4.653 -8.425 1.00 95.81 243 LEU A N 1
ATOM 1789 C CA . LEU A 1 243 ? -18.009 5.325 -7.436 1.00 95.81 243 LEU A CA 1
ATOM 1790 C C . LEU A 1 243 ? -17.561 6.699 -7.937 1.00 95.81 243 LEU A C 1
ATOM 1792 O O . LEU A 1 243 ? -17.368 6.916 -9.130 1.00 95.81 243 LEU A O 1
ATOM 1796 N N . THR A 1 244 ? -17.353 7.623 -7.008 1.00 95.75 244 THR A N 1
ATOM 1797 C CA . THR A 1 244 ? -16.884 8.986 -7.270 1.00 95.75 244 THR A CA 1
ATOM 1798 C C . THR A 1 244 ? -15.483 9.173 -6.713 1.00 95.75 244 THR A C 1
ATOM 1800 O O . THR A 1 244 ? -15.237 8.835 -5.556 1.00 95.75 244 THR A O 1
ATOM 1803 N N . LEU A 1 245 ? -14.585 9.775 -7.492 1.00 95.50 245 LEU A N 1
ATOM 1804 C CA . LEU A 1 245 ? -13.236 10.112 -7.042 1.00 95.50 245 LEU A CA 1
ATOM 1805 C C . LEU A 1 245 ? -13.159 11.564 -6.555 1.00 95.50 245 LEU A C 1
ATOM 1807 O O . LEU A 1 245 ? -13.319 12.495 -7.351 1.00 95.50 245 LEU A O 1
ATOM 1811 N N . SER A 1 246 ? -12.875 11.745 -5.265 1.00 94.44 246 SER A N 1
ATOM 1812 C CA . SER A 1 246 ? -12.532 13.036 -4.659 1.00 94.44 246 SER A CA 1
ATOM 1813 C C . SER A 1 246 ? -11.017 13.150 -4.553 1.00 94.44 246 SER A C 1
ATOM 1815 O O . SER A 1 246 ? -10.393 12.241 -4.023 1.00 94.44 246 SER A O 1
ATOM 1817 N N . LEU A 1 247 ? -10.411 14.224 -5.059 1.00 93.81 247 LEU A N 1
ATOM 1818 C CA . LEU A 1 247 ? -8.957 14.409 -5.018 1.00 93.81 247 LEU A CA 1
ATOM 1819 C C . LEU A 1 247 ? -8.562 15.352 -3.882 1.00 93.81 247 LEU A C 1
ATOM 1821 O O . LEU A 1 247 ? -9.183 16.400 -3.708 1.00 93.81 247 LEU A O 1
ATOM 1825 N N . HIS A 1 248 ? -7.494 15.009 -3.169 1.00 94.38 248 HIS A N 1
ATOM 1826 C CA . HIS A 1 248 ? -6.931 15.801 -2.080 1.00 94.38 248 HIS A CA 1
ATOM 1827 C C . HIS A 1 248 ? -5.409 15.876 -2.209 1.00 94.38 248 HIS A C 1
ATOM 1829 O O . HIS A 1 248 ? -4.757 14.862 -2.446 1.00 94.38 248 HIS A O 1
ATOM 1835 N N . ASP A 1 249 ? -4.868 17.086 -2.085 1.00 93.31 249 ASP A N 1
ATOM 1836 C CA . ASP A 1 249 ? -3.428 17.351 -2.130 1.00 93.31 249 ASP A CA 1
ATOM 1837 C C . ASP A 1 249 ? -2.820 17.184 -0.734 1.00 93.31 249 ASP A C 1
ATOM 1839 O O . ASP A 1 249 ? -3.223 17.882 0.202 1.00 93.31 249 ASP A O 1
ATOM 1843 N N . VAL A 1 250 ? -1.872 16.260 -0.583 1.00 95.62 250 VAL A N 1
ATOM 1844 C CA . VAL A 1 250 ? -1.252 15.964 0.717 1.00 95.62 250 VAL A CA 1
ATOM 1845 C C . VAL A 1 250 ? -0.305 17.062 1.191 1.00 95.62 250 VAL A C 1
ATOM 1847 O O . VAL A 1 250 ? -0.092 17.168 2.398 1.00 95.62 250 VAL A O 1
ATOM 1850 N N . ASP A 1 251 ? 0.189 17.934 0.303 1.00 92.12 251 ASP A N 1
ATOM 1851 C CA . ASP A 1 251 ? 1.036 19.063 0.717 1.00 92.12 251 ASP A CA 1
ATOM 1852 C C . ASP A 1 251 ? 0.260 20.081 1.573 1.00 92.12 251 ASP A C 1
ATOM 1854 O O . ASP A 1 251 ? 0.824 20.747 2.445 1.00 92.12 251 ASP A O 1
ATOM 1858 N N . GLY A 1 252 ? -1.065 20.145 1.386 1.00 94.44 252 GLY A N 1
ATOM 1859 C CA . GLY A 1 252 ? -1.991 20.924 2.214 1.00 94.44 252 GLY A CA 1
ATOM 1860 C C . GLY A 1 252 ? -2.315 20.293 3.576 1.00 94.44 252 GLY A C 1
ATOM 1861 O O . GLY A 1 252 ? -3.129 20.843 4.320 1.00 94.44 252 GLY A O 1
ATOM 1862 N N . GLY A 1 253 ? -1.700 19.154 3.905 1.00 95.75 253 GLY A N 1
ATOM 1863 C CA . GLY A 1 253 ? -1.978 18.353 5.095 1.00 95.75 253 GLY A CA 1
ATOM 1864 C C . GLY A 1 253 ? -2.968 17.220 4.826 1.00 95.75 253 GLY A C 1
ATOM 1865 O O . GLY A 1 253 ? -3.675 17.207 3.823 1.00 95.75 253 GLY A O 1
ATOM 1866 N N . LEU A 1 254 ? -3.029 16.242 5.729 1.00 96.94 254 LEU A N 1
ATOM 1867 C CA . LEU A 1 254 ? -3.873 15.056 5.562 1.00 96.94 254 LEU A CA 1
ATOM 1868 C C . LEU A 1 254 ? -5.342 15.349 5.903 1.00 96.94 254 LEU A C 1
ATOM 1870 O O . LEU A 1 254 ? -5.622 16.093 6.849 1.00 96.94 254 LEU A O 1
ATOM 1874 N N . PRO A 1 255 ? -6.306 14.751 5.182 1.00 96.00 255 PRO A N 1
ATOM 1875 C CA . PRO A 1 255 ? -7.712 14.985 5.459 1.00 96.00 255 PRO A CA 1
ATOM 1876 C C . PRO A 1 255 ? -8.113 14.348 6.801 1.00 96.00 255 PRO A C 1
ATOM 1878 O O . PRO A 1 255 ? -7.741 13.204 7.088 1.00 96.00 255 PRO A O 1
ATOM 1881 N N . PRO A 1 256 ? -8.897 15.056 7.634 1.00 90.94 256 PRO A N 1
ATOM 1882 C CA . PRO A 1 256 ? -9.322 14.543 8.930 1.00 90.94 256 PRO A CA 1
ATOM 1883 C C . PRO A 1 256 ? -10.408 13.466 8.764 1.00 90.94 256 PRO A C 1
ATOM 1885 O O . PRO A 1 256 ? -11.108 13.435 7.752 1.00 90.94 256 PRO A O 1
ATOM 1888 N N . GLU A 1 257 ? -10.613 12.616 9.779 1.00 87.81 257 GLU A N 1
ATOM 1889 C CA . GLU A 1 257 ? -11.602 11.515 9.736 1.00 87.81 257 GLU A CA 1
ATOM 1890 C C . GLU A 1 257 ? -13.000 11.943 9.248 1.00 87.81 257 GLU A C 1
ATOM 1892 O O . GLU A 1 257 ? -13.539 11.259 8.376 1.00 87.81 257 GLU A O 1
ATOM 1897 N N . PRO A 1 258 ? -13.570 13.091 9.678 1.00 87.69 258 PRO A N 1
ATOM 1898 C CA . PRO A 1 258 ? -14.858 13.557 9.174 1.00 87.69 258 PRO A CA 1
ATOM 1899 C C . PRO A 1 258 ? -14.963 13.658 7.650 1.00 87.69 258 PRO A C 1
ATOM 1901 O O . PRO A 1 258 ? -16.049 13.445 7.110 1.00 87.69 258 PRO A O 1
ATOM 1904 N N . ALA A 1 259 ? -13.859 13.967 6.963 1.00 89.12 259 ALA A N 1
ATOM 1905 C CA . ALA A 1 259 ? -13.806 14.053 5.505 1.00 89.12 259 ALA A CA 1
ATOM 1906 C C . ALA A 1 259 ? -13.832 12.669 4.831 1.00 89.12 259 ALA A C 1
ATOM 1908 O O . ALA A 1 259 ? -14.181 12.560 3.660 1.00 89.12 259 ALA A O 1
ATOM 1909 N N . LEU A 1 260 ? -13.515 11.606 5.574 1.00 93.25 260 LEU A N 1
ATOM 1910 C CA . LEU A 1 260 ? -13.520 10.219 5.108 1.00 93.25 260 LEU A CA 1
ATOM 1911 C C . LEU A 1 260 ? -14.864 9.520 5.331 1.00 93.25 260 LEU A C 1
ATOM 1913 O O . LEU A 1 260 ? -15.014 8.358 4.955 1.00 93.25 260 LEU A O 1
ATOM 1917 N N . ARG A 1 261 ? -15.844 10.165 5.976 1.00 90.69 261 ARG A N 1
ATOM 1918 C CA . ARG A 1 261 ? -17.123 9.525 6.337 1.00 90.69 261 ARG A CA 1
ATOM 1919 C C . ARG A 1 261 ? -17.920 9.017 5.142 1.00 90.69 261 ARG A C 1
ATOM 1921 O O . ARG A 1 261 ? -18.593 8.005 5.263 1.00 90.69 261 ARG A O 1
ATOM 1928 N N . SER A 1 262 ? -17.844 9.695 4.001 1.00 92.00 262 SER A N 1
ATOM 1929 C CA . SER A 1 262 ? -18.510 9.258 2.770 1.00 92.00 262 SER A CA 1
ATOM 1930 C C . SER A 1 262 ? -17.651 8.319 1.923 1.00 92.00 262 SER A C 1
ATOM 1932 O O . SER A 1 262 ? -18.159 7.758 0.950 1.00 92.00 262 SER A O 1
ATOM 1934 N N . CYS A 1 263 ? -16.364 8.163 2.253 1.00 95.88 263 CYS A N 1
ATOM 1935 C CA . CYS A 1 263 ? -15.400 7.459 1.421 1.00 95.88 263 CYS A CA 1
ATOM 1936 C C . CYS A 1 263 ? -15.121 6.056 1.965 1.00 95.88 263 CYS A C 1
ATOM 1938 O O . CYS A 1 263 ? -14.673 5.885 3.099 1.00 95.88 263 CYS A O 1
ATOM 1940 N N . GLN A 1 264 ? -15.355 5.049 1.127 1.00 95.44 264 GLN A N 1
ATOM 1941 C CA . GLN A 1 264 ? -15.112 3.642 1.460 1.00 95.44 264 GLN A CA 1
ATOM 1942 C C . GLN A 1 264 ? -13.660 3.207 1.210 1.00 95.44 264 GLN A C 1
ATOM 1944 O O . GLN A 1 264 ? -13.216 2.166 1.700 1.00 95.44 264 GLN A O 1
ATOM 1949 N N . ALA A 1 265 ? -12.917 3.997 0.434 1.00 97.00 265 ALA A N 1
ATOM 1950 C CA . ALA A 1 265 ? -11.543 3.699 0.076 1.00 97.00 265 ALA A CA 1
ATOM 1951 C C . ALA A 1 265 ? -10.694 4.963 -0.073 1.00 97.00 265 ALA A C 1
ATOM 1953 O O . ALA A 1 265 ? -11.204 6.050 -0.362 1.00 97.00 265 ALA A O 1
ATOM 1954 N N . VAL A 1 266 ? -9.388 4.773 0.071 1.00 97.69 266 VAL A N 1
ATOM 1955 C CA . VAL A 1 266 ? -8.346 5.742 -0.256 1.00 97.69 266 VAL A CA 1
ATOM 1956 C C . VAL A 1 266 ? -7.448 5.133 -1.332 1.00 97.69 266 VAL A C 1
ATOM 1958 O O . VAL A 1 266 ? -7.050 3.973 -1.224 1.00 97.69 266 VAL A O 1
ATOM 1961 N N . ILE A 1 267 ? -7.127 5.905 -2.365 1.00 97.94 267 ILE A N 1
ATOM 1962 C CA . ILE A 1 267 ? -6.097 5.580 -3.351 1.00 97.94 267 ILE A CA 1
ATOM 1963 C C . ILE A 1 267 ? -4.994 6.623 -3.223 1.00 97.94 267 ILE A C 1
ATOM 1965 O O . ILE A 1 267 ? -5.275 7.816 -3.271 1.00 97.94 267 ILE A O 1
ATOM 1969 N N . THR A 1 268 ? -3.748 6.197 -3.082 1.00 96.88 268 THR A N 1
ATOM 1970 C CA . THR A 1 268 ? -2.587 7.092 -3.050 1.00 96.88 268 THR A CA 1
ATOM 1971 C C . THR A 1 268 ? -1.731 6.841 -4.280 1.00 96.88 268 THR A C 1
ATOM 1973 O O . THR A 1 268 ? -1.637 5.704 -4.749 1.00 96.88 268 THR A O 1
ATOM 1976 N N . SER A 1 269 ? -1.146 7.898 -4.836 1.00 94.00 269 SER A N 1
ATOM 1977 C CA . SER A 1 269 ? -0.208 7.775 -5.948 1.00 94.00 269 SER A CA 1
ATOM 1978 C C . SER A 1 269 ? 0.791 8.915 -5.932 1.00 94.00 269 SER A C 1
ATOM 1980 O O . SER A 1 269 ? 0.433 10.047 -6.252 1.00 94.00 269 SER A O 1
ATOM 1982 N N . PHE A 1 270 ? 2.041 8.586 -5.634 1.00 93.38 270 PHE A N 1
ATOM 1983 C CA . PHE A 1 270 ? 3.157 9.531 -5.597 1.00 93.38 270 PHE A CA 1
ATOM 1984 C C . PHE A 1 270 ? 4.212 9.156 -6.638 1.00 93.38 270 PHE A C 1
ATOM 1986 O O . PHE A 1 270 ? 4.190 8.041 -7.179 1.00 93.38 270 PHE A O 1
ATOM 1993 N N . TYR A 1 271 ? 5.086 10.101 -6.978 1.00 90.00 271 TYR A N 1
ATOM 1994 C CA . TYR A 1 271 ? 6.143 9.931 -7.980 1.00 90.00 271 TYR A CA 1
ATOM 1995 C C . TYR A 1 271 ? 7.537 9.821 -7.378 1.00 90.00 271 TYR A C 1
ATOM 1997 O O . TYR A 1 271 ? 8.408 9.217 -8.012 1.00 90.00 271 TYR A O 1
ATOM 2005 N N . ASP A 1 272 ? 7.749 10.392 -6.198 1.00 91.31 272 ASP A N 1
ATOM 2006 C CA . ASP A 1 272 ? 8.991 10.257 -5.453 1.00 91.31 272 ASP A CA 1
ATOM 2007 C C . ASP A 1 272 ? 8.757 9.572 -4.098 1.00 91.31 272 ASP A C 1
ATOM 2009 O O . ASP A 1 272 ? 7.695 9.006 -3.844 1.00 91.31 272 ASP A O 1
ATOM 2013 N N . ALA A 1 273 ? 9.808 9.523 -3.286 1.00 94.75 273 ALA A N 1
ATOM 2014 C CA . ALA A 1 273 ? 9.842 8.814 -2.015 1.00 94.75 273 ALA A CA 1
ATOM 2015 C C . ALA A 1 273 ? 9.705 9.759 -0.804 1.00 94.75 273 ALA A C 1
ATOM 2017 O O . ALA A 1 273 ? 9.917 9.327 0.335 1.00 94.75 273 ALA A O 1
ATOM 2018 N N . GLU A 1 274 ? 9.426 11.041 -1.038 1.00 95.31 274 GLU A N 1
ATOM 2019 C CA . GLU A 1 274 ? 9.612 12.126 -0.087 1.00 95.31 274 GLU A CA 1
ATOM 2020 C C . GLU A 1 274 ? 8.318 12.921 0.137 1.00 95.31 274 GLU A C 1
ATOM 2022 O O . GLU A 1 274 ? 7.751 13.486 -0.791 1.00 95.31 274 GLU A O 1
ATOM 2027 N N . MET A 1 275 ? 7.914 13.131 1.390 1.00 96.00 275 MET A N 1
ATOM 2028 C CA . MET A 1 275 ? 6.791 14.030 1.702 1.00 96.00 275 MET A CA 1
ATOM 2029 C C . MET A 1 275 ? 6.980 14.768 3.026 1.00 96.00 275 MET A C 1
ATOM 2031 O O . MET A 1 275 ? 7.836 14.415 3.840 1.00 96.00 275 MET A O 1
ATOM 2035 N N . LYS A 1 276 ? 6.186 15.817 3.263 1.00 96.88 276 LYS A N 1
ATOM 2036 C CA . LYS A 1 276 ? 6.113 16.474 4.579 1.00 96.88 276 LYS A CA 1
ATOM 2037 C C . LYS A 1 276 ? 5.375 15.573 5.569 1.00 96.88 276 LYS A C 1
ATOM 2039 O O . LYS A 1 276 ? 4.337 15.024 5.221 1.00 96.88 276 LYS A O 1
ATOM 2044 N N . ASP A 1 277 ? 5.875 15.487 6.804 1.00 96.88 277 ASP A N 1
ATOM 2045 C CA . ASP A 1 277 ? 5.263 14.684 7.877 1.00 96.88 277 ASP A CA 1
ATOM 2046 C C . ASP A 1 277 ? 4.979 13.234 7.438 1.00 96.88 277 ASP A C 1
ATOM 2048 O O . ASP A 1 277 ? 3.882 12.689 7.581 1.00 96.88 277 ASP A O 1
ATOM 2052 N N . ALA A 1 278 ? 5.995 12.596 6.858 1.00 97.69 278 ALA A N 1
ATOM 2053 C CA . ALA A 1 278 ? 5.887 11.245 6.323 1.00 97.69 278 ALA A CA 1
ATOM 2054 C C . ALA A 1 278 ? 5.538 10.226 7.428 1.00 97.69 278 ALA A C 1
ATOM 2056 O O . ALA A 1 278 ? 4.807 9.262 7.183 1.00 97.69 278 ALA A O 1
ATOM 2057 N N . ALA A 1 279 ? 5.985 10.463 8.669 1.00 96.06 279 ALA A N 1
ATOM 2058 C CA . ALA A 1 279 ? 5.573 9.672 9.829 1.00 96.06 279 ALA A CA 1
ATOM 2059 C C . ALA A 1 279 ? 4.075 9.843 10.147 1.00 96.06 279 ALA A C 1
ATOM 2061 O O . ALA A 1 279 ? 3.383 8.847 10.388 1.00 96.06 279 ALA A O 1
ATOM 2062 N N . GLY A 1 280 ? 3.555 11.075 10.101 1.00 95.50 280 GLY A N 1
ATOM 2063 C CA . GLY A 1 280 ? 2.129 11.362 10.241 1.00 95.50 280 GLY A CA 1
ATOM 2064 C C . GLY A 1 280 ? 1.287 10.702 9.150 1.00 95.50 280 GLY A C 1
ATOM 2065 O O . GLY A 1 280 ? 0.257 10.099 9.458 1.00 95.50 280 GLY A O 1
ATOM 2066 N N . TYR A 1 281 ? 1.751 10.707 7.897 1.00 98.25 281 TYR A N 1
ATOM 2067 C CA . TYR A 1 281 ? 1.099 9.981 6.802 1.00 98.25 281 TYR A CA 1
ATOM 2068 C C . TYR A 1 281 ? 1.069 8.467 7.026 1.00 98.25 281 TYR A C 1
ATOM 2070 O O . TYR A 1 281 ? 0.007 7.858 6.884 1.00 98.25 281 TYR A O 1
ATOM 2078 N N . ALA A 1 282 ? 2.181 7.852 7.438 1.00 97.38 282 ALA A N 1
ATOM 2079 C CA . ALA A 1 282 ? 2.221 6.418 7.730 1.00 97.38 282 ALA A CA 1
ATOM 2080 C C . ALA A 1 282 ? 1.225 6.031 8.841 1.00 97.38 282 ALA A C 1
ATOM 2082 O O . ALA A 1 282 ? 0.489 5.044 8.718 1.00 97.38 282 ALA A O 1
ATOM 2083 N N . ALA A 1 283 ? 1.158 6.838 9.906 1.00 92.81 283 ALA A N 1
ATOM 2084 C CA . ALA A 1 283 ? 0.209 6.655 11.001 1.00 92.81 283 ALA A CA 1
ATOM 2085 C C . ALA A 1 283 ? -1.248 6.841 10.543 1.00 92.81 283 ALA A C 1
ATOM 2087 O O . ALA A 1 283 ? -2.106 6.011 10.855 1.00 92.81 283 ALA A O 1
ATOM 2088 N N . TRP A 1 284 ? -1.525 7.888 9.762 1.00 97.31 284 TRP A N 1
ATOM 2089 C CA . TRP A 1 284 ? -2.843 8.159 9.189 1.00 97.31 284 TRP A CA 1
ATOM 2090 C C . TRP A 1 284 ? -3.307 7.020 8.275 1.00 97.31 284 TRP A C 1
ATOM 2092 O O . TRP A 1 284 ? -4.420 6.522 8.435 1.00 97.31 284 TRP A O 1
ATOM 2102 N N . LEU A 1 285 ? -2.447 6.539 7.373 1.00 98.12 285 LEU A N 1
ATOM 2103 C CA . LEU A 1 285 ? -2.786 5.478 6.426 1.00 98.12 285 LEU A CA 1
ATOM 2104 C C . LEU A 1 285 ? -3.104 4.166 7.151 1.00 98.12 285 LEU A C 1
ATOM 2106 O O . LEU A 1 285 ? -4.091 3.499 6.835 1.00 98.12 285 LEU A O 1
ATOM 2110 N N . ARG A 1 286 ? -2.321 3.825 8.184 1.00 95.94 286 ARG A N 1
ATOM 2111 C CA . ARG A 1 286 ? -2.625 2.699 9.075 1.00 95.94 286 ARG A CA 1
ATOM 2112 C C . ARG A 1 286 ? -3.994 2.863 9.737 1.00 95.94 286 ARG A C 1
ATOM 2114 O O . ARG A 1 286 ? -4.765 1.905 9.740 1.00 95.94 286 ARG A O 1
ATOM 2121 N N . ALA A 1 287 ? -4.310 4.042 10.272 1.00 90.12 287 ALA A N 1
ATOM 2122 C CA . ALA A 1 287 ? -5.599 4.300 10.914 1.00 90.12 287 ALA A CA 1
ATOM 2123 C C . ALA A 1 287 ? -6.774 4.163 9.927 1.00 90.12 287 ALA A C 1
ATOM 2125 O O . ALA A 1 287 ? -7.799 3.569 10.267 1.00 90.12 287 ALA A O 1
ATOM 2126 N N . VAL A 1 288 ? -6.614 4.622 8.679 1.00 95.56 288 VAL A N 1
ATOM 2127 C CA . VAL A 1 288 ? -7.600 4.411 7.605 1.00 95.56 288 VAL A CA 1
ATOM 2128 C C . VAL A 1 288 ? -7.843 2.918 7.381 1.00 95.56 288 VAL A C 1
ATOM 2130 O O . VAL A 1 288 ? -8.997 2.488 7.392 1.00 95.56 288 VAL A O 1
ATOM 2133 N N . ILE A 1 289 ? -6.784 2.115 7.257 1.00 95.75 289 ILE A N 1
ATOM 2134 C CA . ILE A 1 289 ? -6.896 0.659 7.071 1.00 95.75 289 ILE A CA 1
ATOM 2135 C C . ILE A 1 289 ? -7.595 0.003 8.270 1.00 95.75 289 ILE A C 1
ATOM 2137 O O . ILE A 1 289 ? -8.495 -0.821 8.104 1.00 95.75 289 ILE A O 1
ATOM 2141 N N . GLN A 1 290 ? -7.203 0.378 9.489 1.00 89.62 290 GLN A N 1
ATOM 2142 C CA . GLN A 1 290 ? -7.774 -0.160 10.726 1.00 89.62 290 GLN A CA 1
ATOM 2143 C C . GLN A 1 290 ? -9.245 0.229 10.918 1.00 89.62 290 GLN A C 1
ATOM 2145 O O . GLN A 1 290 ? -9.990 -0.529 11.530 1.00 89.62 290 GLN A O 1
ATOM 2150 N N . SER A 1 291 ? -9.694 1.346 10.336 1.00 88.75 291 SER A N 1
ATOM 2151 C CA . SER A 1 291 ? -11.111 1.736 10.316 1.00 88.75 291 SER A CA 1
ATOM 2152 C C . SER A 1 291 ? -11.986 0.879 9.385 1.00 88.75 291 SER A C 1
ATOM 2154 O O . SER A 1 291 ? -13.185 1.120 9.273 1.00 88.75 291 SER A O 1
ATOM 2156 N N . GLY A 1 292 ? -11.399 -0.104 8.691 1.00 91.25 292 GLY A N 1
ATOM 2157 C CA . GLY A 1 292 ? -12.091 -0.997 7.759 1.00 91.25 292 GLY A CA 1
ATOM 2158 C C . GLY A 1 292 ? -12.173 -0.473 6.322 1.00 91.25 292 GLY A C 1
ATOM 2159 O O . GLY A 1 292 ? -12.654 -1.190 5.441 1.00 91.25 292 GLY A O 1
ATOM 2160 N N . ARG A 1 293 ? -11.679 0.743 6.056 1.00 94.88 293 ARG A N 1
ATOM 2161 C CA . ARG A 1 293 ? -11.606 1.308 4.702 1.00 94.88 293 ARG A CA 1
ATOM 2162 C C . ARG A 1 293 ? -10.502 0.630 3.894 1.00 94.88 293 ARG A C 1
ATOM 2164 O O . ARG A 1 293 ? -9.484 0.198 4.433 1.00 94.88 293 ARG A O 1
ATOM 2171 N N . ARG A 1 294 ? -10.702 0.545 2.579 1.00 97.38 294 ARG A N 1
ATOM 2172 C CA . ARG A 1 294 ? -9.697 -0.006 1.658 1.00 97.38 294 ARG A CA 1
ATOM 2173 C C . ARG A 1 294 ? -8.611 1.028 1.383 1.00 97.38 294 ARG A C 1
ATOM 2175 O O . ARG A 1 294 ? -8.931 2.189 1.147 1.00 97.38 294 ARG A O 1
ATOM 2182 N N . VAL A 1 295 ? -7.351 0.606 1.340 1.00 98.38 295 VAL A N 1
ATOM 2183 C CA . VAL A 1 295 ? -6.235 1.457 0.900 1.00 98.38 295 VAL A CA 1
ATOM 2184 C C . VAL A 1 295 ? -5.544 0.841 -0.305 1.00 98.38 295 VAL A C 1
ATOM 2186 O O . VAL A 1 295 ? -5.078 -0.295 -0.254 1.00 98.38 295 VAL A O 1
ATOM 2189 N N . ILE A 1 296 ? -5.464 1.599 -1.394 1.00 98.56 296 ILE A N 1
ATOM 2190 C CA . ILE A 1 296 ? -4.764 1.198 -2.612 1.00 98.56 296 ILE A CA 1
ATOM 2191 C C . ILE A 1 296 ? -3.586 2.136 -2.849 1.00 98.56 296 ILE A C 1
ATOM 2193 O O . ILE A 1 296 ? -3.778 3.338 -2.994 1.00 98.56 296 ILE A O 1
ATOM 2197 N N . ILE A 1 297 ? -2.381 1.583 -2.941 1.00 98.12 297 ILE A N 1
ATOM 2198 C CA . ILE A 1 297 ? -1.173 2.336 -3.294 1.00 98.12 297 ILE A CA 1
ATOM 2199 C C . ILE A 1 297 ? -0.849 2.046 -4.761 1.00 98.12 297 ILE A C 1
ATOM 2201 O O . ILE A 1 297 ? -0.578 0.902 -5.134 1.00 98.12 297 ILE A O 1
ATOM 2205 N N . LEU A 1 298 ? -0.897 3.067 -5.607 1.00 96.75 298 LEU A N 1
ATOM 2206 C CA . LEU A 1 298 ? -0.455 2.992 -6.996 1.00 96.75 298 LEU A CA 1
ATOM 2207 C C . LEU A 1 298 ? 0.880 3.720 -7.122 1.00 96.75 298 LEU A C 1
ATOM 2209 O O . LEU A 1 298 ? 1.045 4.794 -6.562 1.00 96.75 298 LEU A O 1
ATOM 2213 N N . ASN A 1 299 ? 1.806 3.169 -7.903 1.00 93.69 299 ASN A N 1
ATOM 2214 C CA . ASN A 1 299 ? 3.120 3.764 -8.129 1.00 93.69 299 ASN A CA 1
ATOM 2215 C C . ASN A 1 299 ? 4.011 3.758 -6.867 1.00 93.69 299 ASN A C 1
ATOM 2217 O O . ASN A 1 299 ? 4.374 2.669 -6.410 1.00 93.69 299 ASN A O 1
ATOM 2221 N N . ASP A 1 300 ? 4.413 4.921 -6.346 1.00 94.19 300 ASP A N 1
ATOM 2222 C CA . ASP A 1 300 ? 5.247 5.035 -5.144 1.00 94.19 300 ASP A CA 1
ATOM 2223 C C . ASP A 1 300 ? 4.402 5.209 -3.864 1.00 94.19 300 ASP A C 1
ATOM 2225 O O . ASP A 1 300 ? 3.274 5.707 -3.894 1.00 94.19 300 ASP A O 1
ATOM 2229 N N . TYR A 1 301 ? 4.956 4.778 -2.729 1.00 96.38 301 TYR A N 1
ATOM 2230 C CA . TYR A 1 301 ? 4.372 4.978 -1.403 1.00 96.38 301 TYR A CA 1
ATOM 2231 C C . TYR A 1 301 ? 4.517 6.430 -0.912 1.00 96.38 301 TYR A C 1
ATOM 2233 O O . TYR A 1 301 ? 3.699 6.863 -0.101 1.00 96.38 301 TYR A O 1
ATOM 2241 N N . GLY A 1 302 ? 5.510 7.182 -1.401 1.00 95.19 302 GLY A N 1
ATOM 2242 C CA . GLY A 1 302 ? 5.669 8.628 -1.187 1.00 95.19 302 GLY A CA 1
ATOM 2243 C C . GLY A 1 302 ? 6.205 9.052 0.178 1.00 95.19 302 GLY A C 1
ATOM 2244 O O . GLY A 1 302 ? 6.589 10.198 0.354 1.00 95.19 302 GLY A O 1
ATOM 2245 N N . ALA A 1 303 ? 6.253 8.149 1.157 1.00 97.25 303 ALA A N 1
ATOM 2246 C CA . ALA A 1 303 ? 6.573 8.490 2.543 1.00 97.25 303 ALA A CA 1
ATOM 2247 C C . ALA A 1 303 ? 7.724 7.659 3.113 1.00 97.25 303 ALA A C 1
ATOM 2249 O O . ALA A 1 303 ? 7.643 7.137 4.224 1.00 97.25 303 ALA A O 1
ATOM 2250 N N . PHE A 1 304 ? 8.801 7.502 2.344 1.00 97.12 304 PHE A N 1
ATOM 2251 C CA . PHE A 1 304 ? 10.030 6.884 2.845 1.00 97.12 304 PHE A CA 1
ATOM 2252 C C . PHE A 1 304 ? 10.946 7.900 3.536 1.00 97.12 304 PHE A C 1
ATOM 2254 O O . PHE A 1 304 ? 11.665 7.539 4.471 1.00 97.12 304 PHE A O 1
ATOM 2261 N N . PHE A 1 305 ? 10.909 9.156 3.094 1.00 97.12 305 PHE A N 1
ATOM 2262 C CA . PHE A 1 305 ? 11.722 10.253 3.600 1.00 97.12 305 PHE A CA 1
ATOM 2263 C C . PHE A 1 305 ? 10.842 11.435 4.008 1.00 97.12 305 PHE A C 1
ATOM 2265 O O . PHE A 1 305 ? 9.923 11.832 3.291 1.00 97.12 305 PHE A O 1
ATOM 2272 N N . ASP A 1 306 ? 11.137 12.009 5.168 1.00 97.62 306 ASP A N 1
ATOM 2273 C CA . ASP A 1 306 ? 10.409 13.143 5.712 1.00 97.62 306 ASP A CA 1
ATOM 2274 C C . ASP A 1 306 ? 11.104 14.460 5.336 1.00 97.62 306 ASP A C 1
ATOM 2276 O O . ASP A 1 306 ? 12.191 14.778 5.828 1.00 97.62 306 ASP A O 1
ATOM 2280 N N . LYS A 1 307 ? 10.456 15.259 4.479 1.00 95.94 307 LYS A N 1
ATOM 2281 C CA . LYS A 1 307 ? 10.959 16.560 4.006 1.00 95.94 307 LYS A CA 1
ATOM 2282 C C . LYS A 1 307 ? 11.103 17.585 5.144 1.00 95.94 307 LYS A C 1
ATOM 2284 O O . LYS A 1 307 ? 11.912 18.503 5.026 1.00 95.94 307 LYS A O 1
ATOM 2289 N N . THR A 1 308 ? 10.368 17.454 6.249 1.00 94.50 308 THR A N 1
ATOM 2290 C CA . THR A 1 308 ? 10.424 18.395 7.382 1.00 94.50 308 THR A CA 1
ATOM 2291 C C . THR A 1 308 ? 11.631 18.119 8.273 1.00 94.50 308 THR A C 1
ATOM 2293 O O . THR A 1 308 ? 12.357 19.040 8.645 1.00 94.50 308 THR A O 1
ATOM 2296 N N . THR A 1 309 ? 11.859 16.851 8.614 1.00 96.81 309 THR A N 1
ATOM 2297 C CA . THR A 1 309 ? 12.961 16.423 9.493 1.00 96.81 309 THR A CA 1
ATOM 2298 C C . THR A 1 309 ? 14.244 16.086 8.734 1.00 96.81 309 THR A C 1
ATOM 2300 O O . THR A 1 309 ? 15.297 15.962 9.356 1.00 96.81 309 TH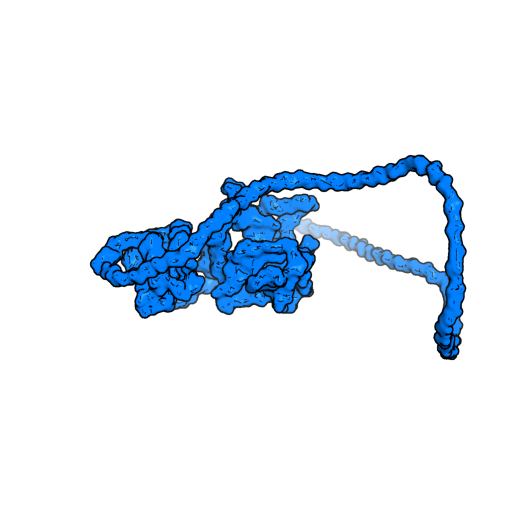R A O 1
ATOM 2303 N N . GLN A 1 310 ? 14.171 15.985 7.402 1.00 97.38 310 GLN A N 1
ATOM 2304 C CA . GLN A 1 310 ? 15.267 15.594 6.512 1.00 97.38 310 GLN A CA 1
ATOM 2305 C C . GLN A 1 310 ? 15.850 14.217 6.869 1.00 97.38 310 GLN A C 1
ATOM 2307 O O . GLN A 1 310 ? 17.065 14.006 6.837 1.00 97.38 310 GLN A O 1
ATOM 2312 N N . ALA A 1 311 ? 14.975 13.275 7.227 1.00 96.69 311 ALA A N 1
ATOM 2313 C CA . ALA A 1 311 ? 15.352 11.945 7.684 1.00 96.69 311 ALA A CA 1
ATOM 2314 C C . ALA A 1 311 ? 14.521 10.848 7.009 1.00 96.69 311 ALA A C 1
ATOM 2316 O O . ALA A 1 311 ? 13.338 11.018 6.715 1.00 96.69 311 ALA A O 1
ATOM 2317 N N . TRP A 1 312 ? 15.152 9.692 6.801 1.00 96.75 312 TRP A N 1
ATOM 2318 C CA . TRP A 1 312 ? 14.445 8.470 6.426 1.00 96.75 312 TRP A CA 1
ATOM 2319 C C . TRP A 1 312 ? 13.602 7.976 7.595 1.00 96.75 312 TRP A C 1
ATOM 2321 O O . TRP A 1 312 ? 14.017 8.074 8.752 1.00 96.75 312 TRP A O 1
ATOM 2331 N N . LEU A 1 313 ? 12.434 7.418 7.292 1.00 95.12 313 LEU A N 1
ATOM 2332 C CA . LEU A 1 313 ? 11.585 6.835 8.317 1.00 95.12 313 LEU A CA 1
ATOM 2333 C C . LEU A 1 313 ? 12.239 5.595 8.913 1.00 95.12 313 LEU A C 1
ATOM 2335 O O . LEU A 1 313 ? 12.733 4.716 8.204 1.00 95.12 313 LEU A O 1
ATOM 2339 N N . GLU A 1 314 ? 12.143 5.492 10.234 1.00 92.62 314 GLU A N 1
ATOM 2340 C CA . GLU A 1 314 ? 12.493 4.273 10.943 1.00 92.62 314 GLU A CA 1
ATOM 2341 C C . GLU A 1 314 ? 11.610 3.112 10.476 1.00 92.62 314 GLU A C 1
ATOM 2343 O O . GLU A 1 314 ? 10.398 3.249 10.274 1.00 92.62 314 GLU A O 1
ATOM 2348 N N . HIS A 1 315 ? 12.221 1.936 10.338 1.00 89.81 315 HIS A N 1
ATOM 2349 C CA . HIS A 1 315 ? 11.566 0.751 9.782 1.00 89.81 315 HIS A CA 1
ATOM 2350 C C . HIS A 1 315 ? 10.213 0.391 10.435 1.00 89.81 315 HIS A C 1
ATOM 2352 O O . HIS A 1 315 ? 9.281 0.113 9.680 1.00 89.81 315 HIS A O 1
ATOM 2358 N N . PRO A 1 316 ? 10.026 0.445 11.776 1.00 86.38 316 PRO A N 1
ATOM 2359 C CA . PRO A 1 316 ? 8.715 0.206 12.389 1.00 86.38 316 PRO A CA 1
ATOM 2360 C C . PRO A 1 316 ? 7.621 1.166 11.903 1.00 86.38 316 PRO A C 1
ATOM 2362 O O . PRO A 1 316 ? 6.500 0.726 11.651 1.00 86.38 316 PRO A O 1
ATOM 2365 N N . VAL A 1 317 ? 7.945 2.457 11.758 1.00 91.25 317 VAL A N 1
ATOM 2366 C CA . VAL A 1 317 ? 7.004 3.501 11.313 1.00 91.25 317 VAL A CA 1
ATOM 2367 C C . VAL A 1 317 ? 6.568 3.201 9.885 1.00 91.25 317 VAL A C 1
ATOM 2369 O O . VAL A 1 317 ? 5.378 3.123 9.585 1.00 91.25 317 VAL A O 1
ATOM 2372 N N . LEU A 1 318 ? 7.557 2.984 9.018 1.00 95.38 318 LEU A N 1
ATOM 2373 C CA . LEU A 1 318 ? 7.367 2.742 7.597 1.00 95.38 318 LEU A CA 1
ATOM 2374 C C . LEU A 1 318 ? 6.588 1.449 7.332 1.00 95.38 318 LEU A C 1
ATOM 2376 O O . LEU A 1 318 ? 5.730 1.403 6.456 1.00 95.38 318 LEU A O 1
ATOM 2380 N N . ASN A 1 319 ? 6.867 0.394 8.097 1.00 96.31 319 ASN A N 1
ATOM 2381 C CA . ASN A 1 319 ? 6.256 -0.915 7.900 1.00 96.31 319 ASN A CA 1
ATOM 2382 C C . ASN A 1 319 ? 4.811 -0.994 8.428 1.00 96.31 319 ASN A C 1
ATOM 2384 O O . ASN A 1 319 ? 4.044 -1.858 8.007 1.00 96.31 319 ASN A O 1
ATOM 2388 N N . ALA A 1 320 ? 4.410 -0.103 9.338 1.00 93.56 320 ALA A N 1
ATOM 2389 C CA . ALA A 1 320 ? 3.111 -0.154 10.005 1.00 93.56 320 ALA A CA 1
ATOM 2390 C C . ALA A 1 320 ? 1.890 -0.206 9.048 1.00 93.56 320 ALA A C 1
ATOM 2392 O O . ALA A 1 320 ? 1.042 -1.087 9.236 1.00 93.56 320 ALA A O 1
ATOM 2393 N N . PRO A 1 321 ? 1.762 0.652 8.013 1.00 97.75 321 PRO A N 1
ATOM 2394 C CA . PRO A 1 321 ? 0.659 0.546 7.052 1.00 97.75 321 PRO A CA 1
ATOM 2395 C C . PRO A 1 321 ? 0.754 -0.688 6.143 1.00 97.75 321 PRO A C 1
ATOM 2397 O O . PRO A 1 321 ? -0.273 -1.286 5.827 1.00 97.75 321 PRO A O 1
ATOM 2400 N N . PHE A 1 322 ? 1.957 -1.128 5.764 1.00 98.50 322 PHE A N 1
ATOM 2401 C CA . PHE A 1 322 ? 2.134 -2.348 4.968 1.00 98.50 322 PHE A CA 1
ATOM 2402 C C . PHE A 1 322 ? 1.681 -3.589 5.737 1.00 98.50 322 PHE A C 1
ATOM 2404 O O . PHE A 1 322 ? 0.901 -4.393 5.219 1.00 98.50 322 PHE A O 1
ATOM 2411 N N . MET A 1 323 ? 2.071 -3.690 7.010 1.00 97.12 323 MET A N 1
ATOM 2412 C CA . MET A 1 323 ? 1.616 -4.762 7.891 1.00 97.12 323 MET A CA 1
ATOM 2413 C C . MET A 1 323 ? 0.095 -4.734 8.046 1.00 97.12 323 MET A C 1
ATOM 2415 O O . MET A 1 323 ? -0.550 -5.783 8.033 1.00 97.12 323 MET A O 1
ATOM 2419 N N . ALA A 1 324 ? -0.503 -3.539 8.117 1.00 95.00 324 ALA A N 1
ATOM 2420 C CA . ALA A 1 324 ? -1.953 -3.394 8.128 1.00 95.00 324 ALA A CA 1
ATOM 2421 C C . ALA A 1 324 ? -2.601 -3.908 6.827 1.00 95.00 324 ALA A C 1
ATOM 2423 O O . ALA A 1 324 ? -3.666 -4.517 6.916 1.00 95.00 324 ALA A O 1
ATOM 2424 N N . LEU A 1 325 ? -1.956 -3.751 5.662 1.00 97.81 325 LEU A N 1
ATOM 2425 C CA . LEU A 1 325 ? -2.370 -4.332 4.371 1.00 97.81 325 LEU A CA 1
ATOM 2426 C C . LEU A 1 325 ? -2.120 -5.846 4.246 1.00 97.81 325 LEU A C 1
ATOM 2428 O O . LEU A 1 325 ? -2.625 -6.455 3.300 1.00 97.81 325 LEU A O 1
ATOM 2432 N N . GLY A 1 326 ? -1.387 -6.453 5.183 1.00 97.56 326 GLY A N 1
ATOM 2433 C CA . GLY A 1 326 ? -1.090 -7.887 5.210 1.00 97.56 326 GLY A CA 1
ATOM 2434 C C . GLY A 1 326 ? 0.267 -8.276 4.617 1.00 97.56 326 GLY A C 1
ATOM 2435 O O . GLY A 1 326 ? 0.510 -9.468 4.413 1.00 97.56 326 GLY A O 1
ATOM 2436 N N . VAL A 1 327 ? 1.159 -7.315 4.356 1.00 98.50 327 VAL A N 1
ATOM 2437 C CA . VAL A 1 327 ? 2.525 -7.573 3.871 1.00 98.50 327 VAL A CA 1
ATOM 2438 C C . VAL A 1 327 ? 3.570 -6.916 4.772 1.00 98.50 327 VAL A C 1
ATOM 2440 O O . VAL A 1 327 ? 3.346 -5.860 5.340 1.00 98.50 327 VAL A O 1
ATOM 2443 N N . GLU A 1 328 ? 4.743 -7.514 4.878 1.00 97.88 328 GLU A N 1
ATOM 2444 C CA . GLU A 1 328 ? 5.901 -6.929 5.543 1.00 97.88 328 GLU A CA 1
ATOM 2445 C C . GLU A 1 328 ? 6.814 -6.273 4.504 1.00 97.88 328 GLU A C 1
ATOM 2447 O O . GLU A 1 328 ? 7.283 -6.932 3.575 1.00 97.88 328 GLU A O 1
ATOM 2452 N N . TYR A 1 329 ? 7.095 -4.986 4.671 1.00 97.94 329 TYR A N 1
ATOM 2453 C CA . TYR A 1 329 ? 8.134 -4.266 3.948 1.00 97.94 329 TYR A CA 1
ATOM 2454 C C . TYR A 1 329 ? 9.508 -4.548 4.569 1.00 97.94 329 TYR A C 1
ATOM 2456 O O . TYR A 1 329 ? 9.762 -4.219 5.724 1.00 97.94 329 TYR A O 1
ATOM 2464 N N . GLY A 1 330 ? 10.420 -5.136 3.797 1.00 95.75 330 GLY A N 1
ATOM 2465 C CA . GLY 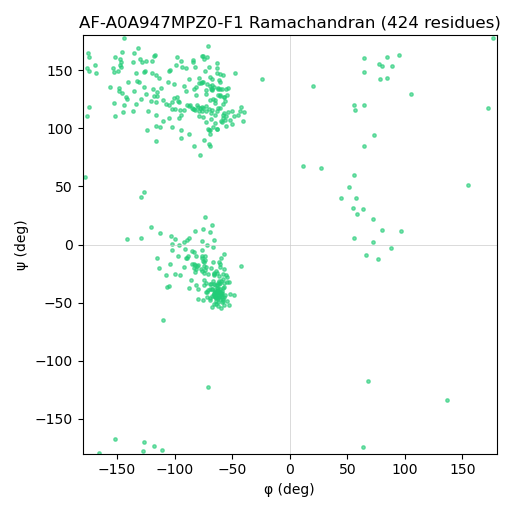A 1 330 ? 11.737 -5.579 4.267 1.00 95.75 330 GLY A CA 1
ATOM 2466 C C . GLY A 1 330 ? 12.874 -4.563 4.125 1.00 95.75 330 GLY A C 1
ATOM 2467 O O . GLY A 1 330 ? 14.010 -4.921 4.407 1.00 95.75 330 GLY A O 1
ATOM 2468 N N . ALA A 1 331 ? 12.620 -3.342 3.636 1.00 93.00 331 ALA A N 1
ATOM 2469 C CA . ALA A 1 331 ? 13.632 -2.297 3.375 1.00 93.00 331 ALA A CA 1
ATOM 2470 C C . ALA A 1 331 ? 14.800 -2.672 2.435 1.00 93.00 331 ALA A C 1
ATOM 2472 O O . ALA A 1 331 ? 15.705 -1.874 2.205 1.00 93.00 331 ALA A O 1
ATOM 2473 N N . GLU A 1 332 ? 14.777 -3.859 1.835 1.00 95.19 332 GLU A N 1
ATOM 2474 C CA . GLU A 1 332 ? 15.740 -4.254 0.816 1.00 95.19 332 GLU A CA 1
ATOM 2475 C C . GLU A 1 332 ? 15.355 -3.663 -0.535 1.00 95.19 332 GLU A C 1
ATOM 2477 O O . GLU A 1 332 ? 14.295 -3.982 -1.083 1.00 95.19 332 GLU A O 1
ATOM 2482 N N . TRP A 1 333 ? 16.257 -2.861 -1.094 1.00 95.31 333 TRP A N 1
ATOM 2483 C CA . TRP A 1 333 ? 16.102 -2.235 -2.398 1.00 95.31 333 TRP A CA 1
ATOM 2484 C C . TRP A 1 333 ? 17.211 -2.657 -3.365 1.00 95.31 333 TRP A C 1
ATOM 2486 O O . TRP A 1 333 ? 18.353 -2.894 -2.966 1.00 95.31 333 TRP A O 1
ATOM 2496 N N . THR A 1 334 ? 16.888 -2.738 -4.656 1.00 97.31 334 THR A N 1
ATOM 2497 C CA . THR A 1 334 ? 17.905 -2.776 -5.713 1.00 97.31 334 THR A CA 1
ATOM 2498 C C . THR A 1 334 ? 17.407 -2.107 -6.989 1.00 97.31 334 THR A C 1
ATOM 2500 O O . THR A 1 334 ? 16.296 -2.362 -7.453 1.00 97.31 334 THR A O 1
ATOM 2503 N N . GLY A 1 335 ? 18.270 -1.276 -7.574 1.00 96.50 335 GLY A N 1
ATOM 2504 C CA . GLY A 1 335 ? 18.099 -0.702 -8.909 1.00 96.50 335 GLY A CA 1
ATOM 2505 C C . GLY A 1 335 ? 18.695 -1.559 -10.034 1.00 96.50 335 GLY A C 1
ATOM 2506 O O . GLY A 1 335 ? 18.752 -1.131 -11.182 1.00 96.50 335 GLY A O 1
ATOM 2507 N N . ASN A 1 336 ? 19.223 -2.750 -9.727 1.00 97.75 336 ASN A N 1
ATOM 2508 C CA . ASN A 1 336 ? 19.904 -3.593 -10.708 1.00 97.75 336 ASN A CA 1
ATOM 2509 C C . ASN A 1 336 ? 18.941 -4.621 -11.324 1.00 97.75 336 ASN A C 1
ATOM 2511 O O . ASN A 1 336 ? 18.828 -5.747 -10.843 1.00 97.75 336 ASN A O 1
ATOM 2515 N N . GLY A 1 337 ? 18.299 -4.279 -12.443 1.00 97.50 337 GLY A N 1
ATOM 2516 C CA . GLY A 1 337 ? 17.369 -5.180 -13.135 1.00 97.50 337 GLY A CA 1
ATOM 2517 C C . GLY A 1 337 ? 17.960 -6.534 -13.563 1.00 97.50 337 GLY A C 1
ATOM 2518 O O . GLY A 1 337 ? 17.225 -7.508 -13.710 1.00 97.50 337 GLY A O 1
ATOM 2519 N N . LYS A 1 338 ? 19.291 -6.663 -13.698 1.00 98.12 338 LYS A N 1
ATOM 2520 C CA . LYS A 1 338 ? 19.944 -7.927 -14.104 1.00 98.12 338 LYS A CA 1
ATOM 2521 C C . LYS A 1 338 ? 19.798 -9.032 -13.054 1.00 98.12 338 LYS A C 1
ATOM 2523 O O . LYS A 1 338 ? 19.731 -10.218 -13.408 1.00 98.12 338 LYS A O 1
ATOM 2528 N N . VAL A 1 339 ? 19.732 -8.653 -11.775 1.00 98.38 339 VAL A N 1
ATOM 2529 C CA . VAL A 1 339 ? 19.539 -9.604 -10.670 1.00 98.38 339 VAL A CA 1
ATOM 2530 C C . VAL A 1 339 ? 18.068 -9.925 -10.421 1.00 98.38 339 VAL A C 1
ATOM 2532 O O . VAL A 1 339 ? 17.778 -10.816 -9.631 1.00 98.38 339 VAL A O 1
ATOM 2535 N N . LEU A 1 340 ? 17.139 -9.260 -11.113 1.00 98.56 340 LEU A N 1
ATOM 2536 C CA . LEU A 1 340 ? 15.707 -9.491 -10.964 1.00 98.56 340 LEU A CA 1
ATOM 2537 C C . LEU A 1 340 ? 15.202 -10.571 -11.930 1.00 98.56 340 LEU A C 1
ATOM 2539 O O . LEU A 1 340 ? 15.744 -10.811 -13.015 1.00 98.56 340 LEU A O 1
ATOM 2543 N N . SER A 1 341 ? 14.143 -11.254 -11.510 1.00 98.19 341 SER A N 1
ATOM 2544 C CA . SER A 1 341 ? 13.389 -12.215 -12.314 1.00 98.19 341 SER A CA 1
ATOM 2545 C C . SER A 1 341 ? 11.926 -12.224 -11.887 1.00 98.19 341 SER A C 1
ATOM 2547 O O . SER A 1 341 ? 11.627 -11.969 -10.725 1.00 98.19 341 SER A O 1
ATOM 2549 N N . ILE A 1 342 ? 11.017 -12.510 -12.824 1.00 98.50 342 ILE A N 1
ATOM 2550 C CA . ILE A 1 342 ? 9.604 -12.763 -12.508 1.00 98.50 342 ILE A CA 1
ATOM 2551 C C . ILE A 1 342 ? 9.464 -14.229 -12.121 1.00 98.50 342 ILE A C 1
ATOM 2553 O O . ILE A 1 342 ? 9.670 -15.100 -12.969 1.00 98.50 342 ILE A O 1
ATOM 2557 N N . SER A 1 343 ? 9.059 -14.476 -10.882 1.00 98.00 343 SER A N 1
ATOM 2558 C CA . SER A 1 343 ? 8.789 -15.819 -10.362 1.00 98.00 343 SER A CA 1
ATOM 2559 C C . SER A 1 343 ? 7.352 -16.248 -10.636 1.00 98.00 343 SER A C 1
ATOM 2561 O O . SER A 1 343 ? 7.104 -17.397 -10.993 1.00 98.00 343 SER A O 1
ATOM 2563 N N . SER A 1 344 ? 6.400 -15.318 -10.554 1.00 98.38 344 SER A N 1
ATOM 2564 C CA . SER A 1 344 ? 5.009 -15.536 -10.961 1.00 98.38 344 SER A CA 1
ATOM 2565 C C . SER A 1 344 ? 4.354 -14.217 -11.373 1.00 98.38 344 SER A C 1
ATOM 2567 O O . SER A 1 344 ? 4.751 -13.151 -10.908 1.00 98.38 344 SER A O 1
ATOM 2569 N N . PHE A 1 345 ? 3.366 -14.276 -12.270 1.00 97.56 345 PHE A N 1
ATOM 2570 C CA . PHE A 1 345 ? 2.496 -13.138 -12.573 1.00 97.56 345 PHE A CA 1
ATOM 2571 C C . PHE A 1 345 ? 1.122 -13.612 -13.068 1.00 97.56 345 PHE A C 1
ATOM 2573 O O . PHE A 1 345 ? 1.025 -14.650 -13.730 1.00 97.56 345 PHE A O 1
ATOM 2580 N N . ASP A 1 346 ? 0.074 -12.849 -12.773 1.00 97.75 346 ASP A N 1
ATOM 2581 C CA . ASP A 1 346 ? -1.298 -13.115 -13.201 1.00 97.75 346 ASP A CA 1
ATOM 2582 C C . ASP A 1 346 ? -1.621 -12.415 -14.530 1.00 97.75 346 ASP A C 1
ATOM 2584 O O . ASP A 1 346 ? -1.697 -11.192 -14.616 1.00 97.75 346 ASP A O 1
ATOM 2588 N N . LYS A 1 347 ? -1.894 -13.195 -15.579 1.00 97.38 347 LYS A N 1
ATOM 2589 C CA . LYS A 1 347 ? -2.252 -12.666 -16.905 1.00 97.38 347 LYS A CA 1
ATOM 2590 C C . LYS A 1 347 ? -3.597 -11.934 -16.945 1.00 97.38 347 LYS A C 1
ATOM 2592 O O . LYS A 1 347 ? -3.863 -11.269 -17.937 1.00 97.38 347 LYS A O 1
ATOM 2597 N N . LYS A 1 348 ? -4.463 -12.085 -15.938 1.00 97.31 348 LYS A N 1
ATOM 2598 C CA . LYS A 1 348 ? -5.740 -11.352 -15.876 1.00 97.31 348 LYS A CA 1
ATOM 2599 C C . LYS A 1 348 ? -5.551 -9.936 -15.341 1.00 97.31 348 LYS A C 1
ATOM 2601 O O . LYS A 1 348 ? -6.237 -9.026 -15.781 1.00 97.31 348 LYS A O 1
ATOM 2606 N N . THR A 1 349 ? -4.616 -9.758 -14.413 1.00 97.81 349 THR A N 1
ATOM 2607 C CA . THR A 1 349 ? -4.306 -8.454 -13.815 1.00 97.81 349 THR A CA 1
ATOM 2608 C C . THR A 1 349 ? -3.344 -7.626 -14.675 1.00 97.81 349 THR A C 1
ATOM 2610 O O . THR A 1 349 ? -3.256 -6.415 -14.497 1.00 97.81 349 THR A O 1
ATOM 2613 N N . PHE A 1 350 ? -2.645 -8.239 -15.635 1.00 98.12 350 PHE A N 1
ATOM 2614 C CA . PHE A 1 350 ? -1.655 -7.569 -16.483 1.00 98.12 350 PHE A CA 1
ATOM 2615 C C . PHE A 1 350 ? -2.061 -7.533 -17.959 1.00 98.12 350 PHE A C 1
ATOM 2617 O O . PHE A 1 350 ? -2.358 -8.569 -18.549 1.00 98.12 350 PHE A O 1
ATOM 2624 N N . VAL A 1 351 ? -1.976 -6.352 -18.583 1.00 97.12 351 VAL A N 1
ATOM 2625 C CA . VAL A 1 351 ? -2.209 -6.177 -20.034 1.00 97.12 351 VAL A CA 1
ATOM 2626 C C . VAL A 1 351 ? -0.980 -6.538 -20.873 1.00 97.12 351 VAL A C 1
ATOM 2628 O O . VAL A 1 351 ? -1.097 -6.851 -22.056 1.00 97.12 351 VAL A O 1
ATOM 2631 N N . ALA A 1 352 ? 0.204 -6.522 -20.260 1.00 96.56 352 ALA A N 1
ATOM 2632 C CA . ALA A 1 352 ? 1.465 -6.938 -20.856 1.00 96.56 352 ALA A CA 1
ATOM 2633 C C . ALA A 1 352 ? 2.364 -7.568 -19.788 1.00 96.56 352 ALA A C 1
ATOM 2635 O O . ALA A 1 352 ? 2.269 -7.247 -18.605 1.00 96.56 352 ALA A O 1
ATOM 2636 N N . ARG A 1 353 ? 3.261 -8.472 -20.199 1.00 97.06 353 ARG A N 1
ATOM 2637 C CA . ARG A 1 353 ? 4.246 -9.054 -19.281 1.00 97.06 353 ARG A CA 1
ATOM 2638 C C . ARG A 1 353 ? 5.266 -7.972 -18.886 1.00 97.06 353 ARG A C 1
ATOM 2640 O O . ARG A 1 353 ? 5.900 -7.430 -19.789 1.00 97.06 353 ARG A O 1
ATOM 2647 N N . PRO A 1 354 ? 5.476 -7.695 -17.587 1.00 97.31 354 PRO A N 1
ATOM 2648 C CA . PRO A 1 354 ? 6.511 -6.759 -17.158 1.00 97.31 354 PRO A CA 1
ATOM 2649 C C . PRO A 1 354 ? 7.917 -7.245 -17.534 1.00 97.31 354 PRO A C 1
ATOM 2651 O O . PRO A 1 354 ? 8.171 -8.451 -17.588 1.00 97.31 354 PRO A O 1
ATOM 2654 N N . ASP A 1 355 ? 8.840 -6.308 -17.738 1.00 97.81 355 ASP A N 1
ATOM 2655 C CA . ASP A 1 355 ? 10.264 -6.594 -17.919 1.00 97.81 355 ASP A CA 1
ATOM 2656 C C . ASP A 1 355 ? 11.051 -6.094 -16.694 1.00 97.81 355 ASP A C 1
ATOM 2658 O O . ASP A 1 355 ? 11.238 -4.884 -16.547 1.00 97.81 355 ASP A O 1
ATOM 2662 N N . PRO A 1 356 ? 11.533 -6.987 -15.806 1.00 96.62 356 PRO A N 1
ATOM 2663 C CA . PRO A 1 356 ? 12.318 -6.590 -14.639 1.00 96.62 356 PRO A CA 1
ATOM 2664 C C . PRO A 1 356 ? 13.626 -5.873 -14.983 1.00 96.62 356 PRO A C 1
ATOM 2666 O O . PRO A 1 356 ? 14.111 -5.085 -14.171 1.00 96.62 356 PRO A O 1
ATOM 2669 N N . LEU A 1 357 ? 14.208 -6.136 -16.161 1.00 97.25 357 LEU A N 1
ATOM 2670 C CA . LEU A 1 357 ? 15.430 -5.463 -16.589 1.00 97.25 357 LEU A CA 1
ATOM 2671 C C . LEU A 1 357 ? 15.145 -3.989 -16.883 1.00 97.25 357 LEU A C 1
ATOM 2673 O O . LEU A 1 357 ? 15.854 -3.122 -16.375 1.00 97.25 357 LEU A O 1
ATOM 2677 N N . ALA A 1 358 ? 14.088 -3.710 -17.645 1.00 95.69 358 ALA A N 1
ATOM 2678 C CA . ALA A 1 358 ? 13.638 -2.348 -17.916 1.00 95.69 358 ALA A CA 1
ATOM 2679 C C . ALA A 1 358 ? 13.094 -1.648 -16.660 1.00 95.69 358 ALA A C 1
ATOM 2681 O O . ALA A 1 358 ? 13.350 -0.464 -16.459 1.00 95.69 358 ALA A O 1
ATOM 2682 N N . ALA A 1 359 ? 12.373 -2.372 -15.797 1.00 94.88 359 ALA A N 1
ATOM 2683 C CA . ALA A 1 359 ? 11.820 -1.814 -14.568 1.00 94.88 359 ALA A CA 1
ATOM 2684 C C . ALA A 1 359 ? 12.922 -1.396 -13.588 1.00 94.88 359 ALA A C 1
ATOM 2686 O O . ALA A 1 359 ? 12.830 -0.310 -13.022 1.00 94.88 359 ALA A O 1
ATOM 2687 N N . SER A 1 360 ? 13.958 -2.236 -13.408 1.00 96.50 360 SER A N 1
ATOM 2688 C CA . SER A 1 360 ? 15.119 -1.966 -12.541 1.00 96.50 360 SER A CA 1
ATOM 2689 C C . SER A 1 360 ? 14.722 -1.375 -11.180 1.00 96.50 360 SER A C 1
ATOM 2691 O O . SER A 1 360 ? 15.349 -0.451 -10.671 1.00 96.50 360 SER A O 1
ATOM 2693 N N . HIS A 1 361 ? 13.637 -1.893 -10.606 1.00 96.00 361 HIS A N 1
ATOM 2694 C CA . HIS A 1 361 ? 13.047 -1.379 -9.381 1.00 96.00 361 HIS A CA 1
ATOM 2695 C C . HIS A 1 361 ? 12.575 -2.552 -8.530 1.00 96.00 361 HIS A C 1
ATOM 2697 O O . HIS A 1 361 ? 11.852 -3.424 -9.006 1.00 96.00 361 HIS A O 1
ATOM 2703 N N . TYR A 1 362 ? 13.026 -2.622 -7.287 1.00 97.69 362 TYR A N 1
ATOM 2704 C CA . TYR A 1 362 ? 12.669 -3.694 -6.370 1.00 97.69 362 TYR A CA 1
ATOM 2705 C C . TYR A 1 362 ? 12.639 -3.139 -4.959 1.00 97.69 362 TYR A C 1
ATOM 2707 O O . TYR A 1 362 ? 13.602 -2.515 -4.524 1.00 97.69 362 TYR A O 1
ATOM 2715 N N . PHE A 1 363 ? 11.564 -3.459 -4.253 1.00 97.56 363 PHE A N 1
ATOM 2716 C CA . PHE A 1 363 ? 11.469 -3.415 -2.805 1.00 97.56 363 PHE A CA 1
ATOM 2717 C C . PHE A 1 363 ? 10.988 -4.778 -2.329 1.00 97.56 363 PHE A C 1
ATOM 2719 O O . PHE A 1 363 ? 10.227 -5.443 -3.040 1.00 97.56 363 PHE A O 1
ATOM 2726 N N . ARG A 1 364 ? 11.414 -5.211 -1.144 1.00 97.94 364 ARG A N 1
ATOM 2727 C CA . ARG A 1 364 ? 10.959 -6.478 -0.565 1.00 97.94 364 ARG A CA 1
ATOM 2728 C C . ARG A 1 364 ? 9.620 -6.308 0.149 1.00 97.94 364 ARG A C 1
ATOM 2730 O O . ARG A 1 364 ? 9.560 -5.620 1.160 1.00 97.94 364 ARG A O 1
ATOM 2737 N N . PHE A 1 365 ? 8.592 -6.995 -0.342 1.00 98.56 365 PHE A N 1
ATOM 2738 C CA . PHE A 1 365 ? 7.287 -7.139 0.298 1.00 98.56 365 PHE A CA 1
ATOM 2739 C C . PHE A 1 365 ? 6.983 -8.624 0.493 1.00 98.56 365 PHE A C 1
ATOM 2741 O O . PHE A 1 365 ? 6.847 -9.367 -0.483 1.00 98.56 365 PHE A O 1
ATOM 2748 N N . ARG A 1 366 ? 6.886 -9.070 1.745 1.00 98.38 366 ARG A N 1
ATOM 2749 C CA . ARG A 1 366 ? 6.594 -10.464 2.091 1.00 98.38 366 ARG A CA 1
ATOM 2750 C C . ARG A 1 366 ? 5.145 -10.580 2.569 1.00 98.38 366 ARG A C 1
ATOM 2752 O O . ARG A 1 366 ? 4.802 -9.941 3.557 1.00 98.38 366 ARG A O 1
ATOM 2759 N N . PRO A 1 367 ? 4.282 -11.378 1.925 1.00 98.06 367 PRO A N 1
ATOM 2760 C CA . PRO A 1 367 ? 2.955 -11.653 2.466 1.00 98.06 367 PRO A CA 1
ATOM 2761 C C . PRO A 1 367 ? 3.051 -12.253 3.875 1.00 98.06 367 PRO A C 1
ATOM 2763 O O . PRO A 1 367 ? 3.755 -13.241 4.078 1.00 98.06 367 PRO A O 1
ATOM 2766 N N . VAL A 1 368 ? 2.346 -11.658 4.839 1.00 96.94 368 VAL A N 1
ATOM 2767 C CA . VAL A 1 368 ? 2.245 -12.159 6.225 1.00 96.94 368 VAL A CA 1
ATOM 2768 C C . VAL A 1 368 ? 0.822 -12.576 6.598 1.00 96.94 368 VAL A C 1
ATOM 2770 O O . VAL A 1 368 ? 0.619 -13.233 7.618 1.00 96.94 368 VAL A O 1
ATOM 2773 N N . SER A 1 369 ? -0.156 -12.232 5.758 1.00 94.44 369 SER A N 1
ATOM 2774 C CA . SER A 1 369 ? -1.560 -12.598 5.914 1.00 94.44 369 SER A CA 1
ATOM 2775 C C . SER A 1 369 ? -2.035 -13.502 4.773 1.00 94.44 369 SER A C 1
ATOM 2777 O O . SER A 1 369 ? -1.585 -13.376 3.634 1.00 94.44 369 SER A O 1
ATOM 2779 N N . SER A 1 370 ? -2.946 -14.429 5.076 1.00 94.38 370 SER A N 1
ATOM 2780 C CA . SER A 1 370 ? -3.450 -15.436 4.128 1.00 94.38 370 SER A CA 1
ATOM 2781 C C . SER A 1 370 ? -4.447 -14.889 3.102 1.00 94.38 370 SER A C 1
ATOM 2783 O O . SER A 1 370 ? -4.719 -15.551 2.104 1.00 94.38 370 SER A O 1
ATOM 2785 N N . ASP A 1 371 ? -4.984 -13.690 3.322 1.00 95.75 371 ASP A N 1
ATOM 2786 C CA . ASP A 1 371 ? -5.878 -12.986 2.398 1.00 95.75 371 ASP A CA 1
ATOM 2787 C C . ASP A 1 371 ? -5.127 -12.208 1.302 1.00 95.75 371 ASP A C 1
ATOM 2789 O O . ASP A 1 371 ? -5.756 -11.672 0.387 1.00 95.75 371 ASP A O 1
ATOM 2793 N N . VAL A 1 372 ? -3.793 -12.145 1.367 1.00 98.38 372 VAL A N 1
ATOM 2794 C CA . VAL A 1 372 ? -2.978 -11.510 0.329 1.00 98.38 372 VAL A CA 1
ATOM 2795 C C . VAL A 1 372 ? -2.955 -12.381 -0.924 1.00 98.38 372 VAL A C 1
ATOM 2797 O O . VAL A 1 372 ? -2.442 -13.497 -0.935 1.00 98.38 372 VAL A O 1
ATOM 2800 N N . THR A 1 373 ? -3.456 -11.824 -2.021 1.00 98.50 373 THR A N 1
ATOM 2801 C CA . THR A 1 373 ? -3.334 -12.380 -3.369 1.00 98.50 373 THR A CA 1
ATOM 2802 C C . THR A 1 373 ? -2.208 -11.668 -4.107 1.00 98.50 373 THR A C 1
ATOM 2804 O O . THR A 1 373 ? -2.288 -10.467 -4.369 1.00 98.50 373 THR A O 1
ATOM 2807 N N . VAL A 1 374 ? -1.159 -12.411 -4.460 1.00 98.69 374 VAL A N 1
ATOM 2808 C CA . VAL A 1 374 ? -0.005 -11.888 -5.204 1.00 98.69 374 VAL A CA 1
ATOM 2809 C C . VAL A 1 374 ? -0.274 -11.968 -6.707 1.00 98.69 374 VAL A C 1
ATOM 2811 O O . VAL A 1 374 ? -0.443 -13.056 -7.255 1.00 98.69 374 VAL A O 1
ATOM 2814 N N . HIS A 1 375 ? -0.274 -10.816 -7.380 1.00 98.69 375 HIS A N 1
ATOM 2815 C CA . HIS A 1 375 ? -0.480 -10.700 -8.831 1.00 98.69 375 HIS A CA 1
ATOM 2816 C C . HIS A 1 375 ? 0.833 -10.640 -9.607 1.00 98.69 375 HIS A C 1
ATOM 2818 O O . HIS A 1 375 ? 0.869 -11.026 -10.772 1.00 98.69 375 HIS A O 1
ATOM 2824 N N . LEU A 1 376 ? 1.913 -10.169 -8.980 1.00 98.69 376 LEU A N 1
ATOM 2825 C CA . LEU A 1 376 ? 3.273 -10.213 -9.518 1.00 98.69 376 LEU A CA 1
ATOM 2826 C C . LEU A 1 376 ? 4.266 -10.468 -8.389 1.00 98.69 376 LEU A C 1
ATOM 2828 O O . LEU A 1 376 ? 4.392 -9.656 -7.469 1.00 98.69 376 LEU A O 1
ATOM 2832 N N . GLN A 1 377 ? 5.001 -11.571 -8.506 1.00 98.75 377 GLN A N 1
ATOM 2833 C CA . GLN A 1 377 ? 6.112 -11.898 -7.628 1.00 98.75 377 GLN A CA 1
ATOM 2834 C C . GLN A 1 377 ? 7.430 -11.786 -8.385 1.00 98.75 377 GLN A C 1
ATOM 2836 O O . GLN A 1 377 ? 7.648 -12.463 -9.397 1.00 98.75 377 GLN A O 1
ATOM 2841 N N . LEU A 1 378 ? 8.338 -10.978 -7.851 1.00 98.62 378 LEU A N 1
ATOM 2842 C CA . LEU A 1 378 ? 9.730 -10.964 -8.274 1.00 98.62 378 LEU A CA 1
ATOM 2843 C C . LEU A 1 378 ? 10.564 -11.865 -7.376 1.00 98.62 378 LEU A C 1
ATOM 2845 O O . LEU A 1 378 ? 10.215 -12.102 -6.221 1.00 98.62 378 LEU A O 1
ATOM 2849 N N . SER A 1 379 ? 11.702 -12.306 -7.895 1.00 98.31 379 SER A N 1
ATOM 2850 C CA . SER A 1 379 ? 12.789 -12.845 -7.091 1.00 98.31 379 SER A CA 1
ATOM 2851 C C . SER A 1 379 ? 14.123 -12.237 -7.496 1.00 98.31 379 SER A C 1
ATOM 2853 O O . SER A 1 379 ? 14.404 -12.046 -8.686 1.00 98.31 379 SER A O 1
ATOM 2855 N N . ARG A 1 380 ? 14.953 -11.967 -6.490 1.00 98.12 380 ARG A N 1
ATOM 2856 C CA . ARG A 1 380 ? 16.367 -11.640 -6.654 1.00 98.12 380 ARG A CA 1
ATOM 2857 C C . ARG A 1 380 ? 17.208 -12.909 -6.791 1.00 98.12 380 ARG A C 1
ATOM 2859 O O . ARG A 1 380 ? 17.046 -13.848 -6.021 1.00 98.12 380 ARG A O 1
ATOM 2866 N N . LYS A 1 381 ? 18.112 -12.923 -7.771 1.00 98.06 381 LYS A N 1
ATOM 2867 C CA . LYS A 1 381 ? 19.044 -14.035 -8.048 1.00 98.06 381 LYS A CA 1
ATOM 2868 C C . LYS A 1 381 ? 20.292 -13.998 -7.165 1.00 98.06 381 LYS A C 1
ATOM 2870 O O . LYS A 1 381 ? 20.998 -14.993 -7.072 1.00 98.06 381 LYS A O 1
ATOM 2875 N N . ASP A 1 382 ? 20.594 -12.835 -6.595 1.00 97.94 382 ASP A N 1
ATOM 2876 C CA . ASP A 1 382 ? 21.829 -12.540 -5.867 1.00 97.94 382 ASP A CA 1
ATOM 2877 C C . ASP A 1 382 ? 21.703 -12.686 -4.345 1.00 97.94 382 ASP A C 1
ATOM 2879 O O . ASP A 1 382 ? 22.718 -12.667 -3.654 1.00 97.94 382 ASP A O 1
ATOM 2883 N N . VAL A 1 383 ? 20.487 -12.854 -3.818 1.00 96.31 383 VAL A N 1
ATOM 2884 C CA . VAL A 1 383 ? 20.246 -13.087 -2.388 1.00 96.31 383 VAL A CA 1
ATOM 2885 C C . VAL A 1 383 ? 19.307 -14.277 -2.183 1.00 96.31 383 VAL A C 1
ATOM 2887 O O . VAL A 1 383 ? 18.337 -14.429 -2.933 1.00 96.31 383 VAL A O 1
ATOM 2890 N N . PRO A 1 384 ? 19.563 -15.133 -1.176 1.00 93.75 384 PRO A N 1
ATOM 2891 C CA . PRO A 1 384 ? 18.605 -16.158 -0.787 1.00 93.75 384 PRO A CA 1
ATOM 2892 C C . PRO A 1 384 ? 17.315 -15.497 -0.286 1.00 93.75 384 PRO A C 1
ATOM 2894 O O . PRO A 1 384 ? 17.351 -14.412 0.289 1.00 93.75 384 PRO A O 1
ATOM 2897 N N . ASP A 1 385 ? 16.173 -16.152 -0.511 1.00 94.06 385 ASP A N 1
ATOM 2898 C CA . ASP A 1 385 ? 14.855 -15.661 -0.075 1.00 94.06 385 ASP A CA 1
ATOM 2899 C C . ASP A 1 385 ? 14.481 -14.266 -0.637 1.00 94.06 385 ASP A C 1
ATOM 2901 O O . ASP A 1 385 ? 13.681 -13.518 -0.082 1.00 94.06 385 ASP A O 1
ATOM 2905 N N . GLY A 1 386 ? 15.029 -13.900 -1.797 1.00 96.62 386 GLY A N 1
ATOM 2906 C CA . GLY A 1 386 ? 14.783 -12.611 -2.446 1.00 96.62 386 GLY A CA 1
ATOM 2907 C C . GLY A 1 386 ? 13.406 -12.450 -3.099 1.00 96.62 386 GLY A C 1
ATOM 2908 O O . GLY A 1 386 ? 13.300 -11.701 -4.069 1.00 96.62 386 GLY A O 1
ATOM 2909 N N . ALA A 1 387 ? 12.388 -13.202 -2.670 1.00 98.31 387 ALA A N 1
ATOM 2910 C CA . ALA A 1 387 ? 11.035 -13.111 -3.209 1.00 98.31 387 ALA A CA 1
ATOM 2911 C C . ALA A 1 387 ? 10.313 -11.851 -2.700 1.00 98.31 387 ALA A C 1
ATOM 2913 O O . ALA A 1 387 ? 10.420 -11.497 -1.525 1.00 98.31 387 ALA A O 1
ATOM 2914 N N . SER A 1 388 ? 9.561 -11.190 -3.582 1.00 98.62 388 SER A N 1
ATOM 2915 C CA . SER A 1 388 ? 8.786 -9.993 -3.249 1.00 98.62 388 SER A CA 1
ATOM 2916 C C . SER A 1 388 ? 7.477 -9.911 -4.029 1.00 98.62 388 SER A C 1
ATOM 2918 O O . SER A 1 388 ? 7.471 -10.035 -5.257 1.00 98.62 388 SER A O 1
ATOM 2920 N N . ALA A 1 389 ? 6.378 -9.662 -3.320 1.00 98.62 389 ALA A N 1
ATOM 2921 C CA . ALA A 1 389 ? 5.064 -9.376 -3.879 1.00 98.62 389 ALA A CA 1
ATOM 2922 C C . ALA A 1 389 ? 4.964 -7.889 -4.262 1.00 98.62 389 ALA A C 1
ATOM 2924 O O . ALA A 1 389 ? 4.489 -7.069 -3.486 1.00 98.62 389 ALA A O 1
ATOM 2925 N N . VAL A 1 390 ? 5.427 -7.524 -5.459 1.00 98.38 390 VAL A N 1
ATOM 2926 C CA . VAL A 1 390 ? 5.460 -6.116 -5.913 1.00 98.38 390 VAL A CA 1
ATOM 2927 C C . VAL A 1 390 ? 4.124 -5.619 -6.478 1.00 98.38 390 VAL A C 1
ATOM 2929 O O . VAL A 1 390 ? 3.910 -4.413 -6.586 1.00 98.38 390 VAL A O 1
ATOM 2932 N N . VAL A 1 391 ? 3.215 -6.534 -6.833 1.00 98.62 391 VAL A N 1
ATOM 2933 C CA . VAL A 1 391 ? 1.805 -6.216 -7.103 1.00 98.62 391 VAL A CA 1
ATOM 2934 C C . VAL A 1 391 ? 0.933 -7.232 -6.379 1.00 98.62 391 VAL A C 1
ATOM 2936 O O . VAL A 1 391 ? 1.047 -8.436 -6.622 1.00 98.62 391 VAL A O 1
ATOM 2939 N N . PHE A 1 392 ? 0.062 -6.760 -5.491 1.00 98.75 392 PHE A N 1
ATOM 2940 C CA . PHE A 1 392 ? -0.807 -7.608 -4.676 1.00 98.75 392 PHE A CA 1
ATOM 2941 C C . PHE A 1 392 ? -2.110 -6.897 -4.300 1.00 98.75 392 PHE A C 1
ATOM 2943 O O . PHE A 1 392 ? -2.212 -5.672 -4.339 1.00 98.75 392 PHE A O 1
ATOM 2950 N N . THR A 1 393 ? -3.106 -7.682 -3.900 1.00 98.69 393 THR A N 1
ATOM 2951 C CA . THR A 1 393 ? -4.333 -7.203 -3.247 1.00 98.69 393 THR A CA 1
ATOM 2952 C C . THR A 1 393 ? -4.603 -8.014 -1.989 1.00 98.69 393 THR A C 1
ATOM 2954 O O . THR A 1 393 ? -4.114 -9.132 -1.865 1.00 98.69 393 THR A O 1
ATOM 2957 N N . SER A 1 394 ? -5.395 -7.484 -1.069 1.00 98.25 394 SER A N 1
ATOM 2958 C CA . SER A 1 394 ? -5.812 -8.163 0.154 1.00 98.25 394 SER A CA 1
ATOM 2959 C C . SER A 1 394 ? -7.243 -7.803 0.540 1.00 98.25 394 SER A C 1
ATOM 2961 O O . SER A 1 394 ? -7.881 -6.931 -0.059 1.00 98.25 394 SER A O 1
ATOM 2963 N N . ALA A 1 395 ? -7.700 -8.429 1.621 1.00 96.12 395 ALA A N 1
ATOM 2964 C CA . ALA A 1 395 ? -8.841 -8.071 2.447 1.00 96.12 395 ALA A CA 1
ATOM 2965 C C . ALA A 1 395 ? -8.988 -6.583 2.757 1.00 96.12 395 ALA A C 1
ATOM 2967 O O . ALA A 1 395 ? -10.047 -6.186 3.221 1.00 96.12 395 ALA A O 1
ATOM 2968 N N . LYS A 1 396 ? -7.937 -5.774 2.608 1.00 97.19 396 LYS A N 1
ATOM 2969 C CA . LYS A 1 396 ? -7.864 -4.386 3.083 1.00 97.19 396 LYS A CA 1
ATOM 2970 C C . LYS A 1 396 ? -7.404 -3.401 2.005 1.00 97.19 396 LYS A C 1
ATOM 2972 O O . LYS A 1 396 ? -7.253 -2.218 2.298 1.00 97.19 396 LYS A O 1
ATOM 2977 N N . GLY A 1 397 ? -7.233 -3.854 0.763 1.00 98.25 397 GLY A N 1
ATOM 2978 C CA . GLY A 1 397 ? -6.811 -3.004 -0.346 1.00 98.25 397 GLY A CA 1
ATOM 2979 C C . GLY A 1 397 ? -5.748 -3.659 -1.218 1.00 98.25 397 GLY A C 1
ATOM 2980 O O . GLY A 1 397 ? -5.895 -4.815 -1.608 1.00 98.25 397 GLY A O 1
ATOM 2981 N N . GLY A 1 398 ? -4.688 -2.937 -1.569 1.00 98.38 398 GLY A N 1
ATOM 2982 C CA . GLY A 1 398 ? -3.610 -3.494 -2.386 1.00 98.38 398 GLY A CA 1
ATOM 2983 C C . GLY A 1 398 ? -2.530 -2.493 -2.760 1.00 98.38 398 GLY A C 1
ATOM 2984 O O . GLY A 1 398 ? -2.617 -1.309 -2.447 1.00 98.38 398 GLY A O 1
ATOM 2985 N N . MET A 1 399 ? -1.516 -2.976 -3.466 1.00 98.56 399 MET A N 1
ATOM 2986 C CA . MET A 1 399 ? -0.440 -2.144 -3.991 1.00 98.56 399 MET A CA 1
ATOM 2987 C C . MET A 1 399 ? -0.047 -2.605 -5.392 1.00 98.56 399 MET A C 1
ATOM 2989 O O . MET A 1 399 ? 0.037 -3.805 -5.658 1.00 98.56 399 MET A O 1
ATOM 2993 N N . ALA A 1 400 ? 0.218 -1.644 -6.272 1.00 98.19 400 ALA A N 1
ATOM 2994 C CA . ALA A 1 400 ? 0.879 -1.860 -7.550 1.00 98.19 400 ALA A CA 1
ATOM 2995 C C . ALA A 1 400 ? 2.110 -0.950 -7.627 1.00 98.19 400 ALA A C 1
ATOM 2997 O O . ALA A 1 400 ? 1.982 0.241 -7.911 1.00 98.19 400 ALA A O 1
ATOM 2998 N N . LEU A 1 401 ? 3.287 -1.518 -7.338 1.00 97.06 401 LEU A N 1
ATOM 2999 C CA . LEU A 1 401 ? 4.544 -0.775 -7.262 1.00 97.06 401 LEU A CA 1
ATOM 3000 C C . LEU A 1 401 ? 4.897 -0.100 -8.598 1.00 97.06 401 LEU A C 1
ATOM 3002 O O . LEU A 1 401 ? 4.636 -0.639 -9.684 1.00 97.06 401 LEU A O 1
ATOM 3006 N N . SER A 1 402 ? 5.537 1.065 -8.504 1.00 92.62 402 SER A N 1
ATOM 3007 C CA . SER A 1 402 ? 6.099 1.801 -9.636 1.00 92.62 402 SER A CA 1
ATOM 3008 C C . SER A 1 402 ? 6.919 0.890 -10.558 1.00 92.62 402 SER A C 1
ATOM 3010 O O . SER A 1 402 ? 7.502 -0.114 -10.139 1.00 92.62 402 SER A O 1
ATOM 3012 N N . ARG A 1 403 ? 6.918 1.203 -11.860 1.00 94.00 403 ARG A N 1
ATOM 3013 C CA . ARG A 1 403 ? 7.541 0.397 -12.935 1.00 94.00 403 ARG A CA 1
ATOM 3014 C C . ARG A 1 403 ? 6.918 -0.983 -13.198 1.00 94.00 403 ARG A C 1
ATOM 3016 O O . ARG A 1 403 ? 7.250 -1.604 -14.206 1.00 94.00 403 ARG A O 1
ATOM 3023 N N . TYR A 1 404 ? 6.000 -1.443 -12.348 1.00 96.81 404 TYR A N 1
ATOM 3024 C CA . TYR A 1 404 ? 5.170 -2.634 -12.577 1.00 96.81 404 TYR A CA 1
ATOM 3025 C C . TYR A 1 404 ? 3.689 -2.297 -12.743 1.00 96.81 404 TYR A C 1
ATOM 3027 O O . TYR A 1 404 ? 2.954 -3.084 -13.330 1.00 96.81 404 TYR A O 1
ATOM 3035 N N . PHE A 1 405 ? 3.267 -1.121 -12.277 1.00 93.94 405 PHE A N 1
ATOM 3036 C CA . PHE A 1 405 ? 1.978 -0.512 -12.594 1.00 93.94 405 PHE A CA 1
ATOM 3037 C C . PHE A 1 405 ? 1.916 0.006 -14.045 1.00 93.94 405 PHE A C 1
ATOM 3039 O O . PHE A 1 405 ? 0.962 -0.263 -14.784 1.00 93.94 405 PHE A O 1
ATOM 3046 N N . GLU A 1 406 ? 2.972 0.698 -14.469 1.00 92.44 406 GLU A N 1
ATOM 3047 C CA . GLU A 1 406 ? 3.169 1.246 -15.811 1.00 92.44 406 GLU A CA 1
ATOM 3048 C C . GLU A 1 406 ? 4.656 1.244 -16.186 1.00 92.44 406 GLU A C 1
ATOM 3050 O O . GLU A 1 406 ? 5.526 1.134 -15.320 1.00 92.44 406 GLU A O 1
ATOM 3055 N N . THR A 1 407 ? 4.957 1.316 -17.482 1.00 90.94 407 THR A N 1
ATOM 3056 C CA . THR A 1 407 ? 6.332 1.411 -17.984 1.00 90.94 407 THR A CA 1
ATOM 3057 C C . THR A 1 407 ? 6.936 2.781 -17.677 1.00 90.94 407 THR A C 1
ATOM 3059 O O . THR A 1 407 ? 6.239 3.718 -17.298 1.00 90.94 407 THR A O 1
ATOM 3062 N N . GLN A 1 408 ? 8.245 2.930 -17.904 1.00 84.69 408 GLN A N 1
ATOM 3063 C CA . GLN A 1 408 ? 8.923 4.228 -17.802 1.00 84.69 408 GLN A CA 1
ATOM 3064 C C . GLN A 1 408 ? 8.283 5.318 -18.675 1.00 84.69 408 GLN A C 1
ATOM 3066 O O . GLN A 1 408 ? 8.286 6.486 -18.296 1.00 84.69 408 GLN A O 1
ATOM 3071 N N . ASP A 1 409 ? 7.727 4.923 -19.819 1.00 84.94 409 ASP A N 1
ATOM 3072 C CA . ASP A 1 409 ? 7.083 5.824 -20.775 1.00 84.94 409 ASP A CA 1
ATOM 3073 C C . ASP A 1 409 ? 5.590 6.049 -20.459 1.00 84.94 409 ASP A C 1
ATOM 3075 O O . ASP A 1 409 ? 4.873 6.673 -21.243 1.00 84.94 409 ASP A O 1
ATOM 3079 N N . GLY A 1 410 ? 5.099 5.525 -19.328 1.00 86.12 410 GLY A N 1
ATOM 3080 C CA . GLY A 1 410 ? 3.711 5.654 -18.876 1.00 86.12 410 GLY A CA 1
ATOM 3081 C C . GLY A 1 410 ? 2.728 4.692 -19.550 1.00 86.12 410 GLY A C 1
ATOM 3082 O O . GLY A 1 410 ? 1.514 4.866 -19.430 1.00 86.12 410 GLY A O 1
ATOM 3083 N N . ALA A 1 411 ? 3.209 3.675 -20.274 1.00 90.19 411 ALA A N 1
ATOM 3084 C CA . ALA A 1 411 ? 2.321 2.670 -20.853 1.00 90.19 411 ALA A CA 1
ATOM 3085 C C . ALA A 1 411 ? 1.777 1.752 -19.742 1.00 90.19 411 ALA A C 1
ATOM 3087 O O . ALA A 1 411 ? 2.557 1.264 -18.923 1.00 90.19 411 ALA A O 1
ATOM 3088 N N . PRO A 1 412 ? 0.463 1.473 -19.696 1.00 92.94 412 PRO A N 1
ATOM 3089 C CA . PRO A 1 412 ? -0.116 0.632 -18.654 1.00 92.94 412 PRO A CA 1
ATOM 3090 C C . PRO A 1 412 ? 0.459 -0.788 -18.700 1.00 92.94 412 PRO A C 1
ATOM 3092 O O . PRO A 1 412 ? 0.520 -1.401 -19.765 1.00 92.94 412 PRO A O 1
ATOM 3095 N N . LEU A 1 413 ? 0.826 -1.330 -17.538 1.00 96.44 413 LEU A N 1
ATOM 3096 C CA . LEU A 1 413 ? 1.160 -2.749 -17.367 1.00 96.44 413 LEU A CA 1
ATOM 3097 C C . LEU A 1 413 ? 0.047 -3.492 -16.626 1.00 96.44 413 LEU A C 1
ATOM 3099 O O . LEU A 1 413 ? -0.266 -4.631 -16.974 1.00 96.44 413 LEU A O 1
ATOM 3103 N N . VAL A 1 414 ? -0.588 -2.829 -15.658 1.00 97.19 414 VAL A N 1
ATOM 3104 C CA . VAL A 1 414 ? -1.726 -3.356 -14.898 1.00 97.19 414 VAL A CA 1
ATOM 3105 C C . VAL A 1 414 ? -3.050 -2.993 -15.577 1.00 97.19 414 VAL A C 1
ATOM 3107 O O . VAL A 1 414 ? -3.300 -1.833 -15.916 1.00 97.19 414 VAL A O 1
ATOM 3110 N N . ASP A 1 415 ? -3.931 -3.983 -15.728 1.00 97.38 415 ASP A N 1
ATOM 3111 C CA . ASP A 1 415 ? -5.351 -3.762 -15.998 1.00 97.38 415 ASP A CA 1
ATOM 3112 C C . ASP A 1 415 ? -6.004 -3.182 -14.737 1.00 97.38 415 ASP A C 1
ATOM 3114 O O . ASP A 1 415 ? -6.353 -3.897 -13.794 1.00 97.38 415 ASP A O 1
ATOM 3118 N N . LEU A 1 416 ? -6.168 -1.857 -14.730 1.00 96.25 416 LEU A N 1
ATOM 3119 C CA . LEU A 1 416 ? -6.777 -1.119 -13.626 1.00 96.25 416 LEU A CA 1
ATOM 3120 C C . LEU A 1 416 ? -8.190 -1.603 -13.286 1.00 96.25 416 LEU A C 1
ATOM 3122 O O . LEU A 1 416 ? -8.562 -1.575 -12.114 1.00 96.25 416 LEU A O 1
ATOM 3126 N N . THR A 1 417 ? -8.971 -2.060 -14.268 1.00 96.88 417 THR A N 1
ATOM 3127 C CA . THR A 1 417 ? -10.327 -2.564 -14.015 1.00 96.88 417 THR A CA 1
ATOM 3128 C C . TH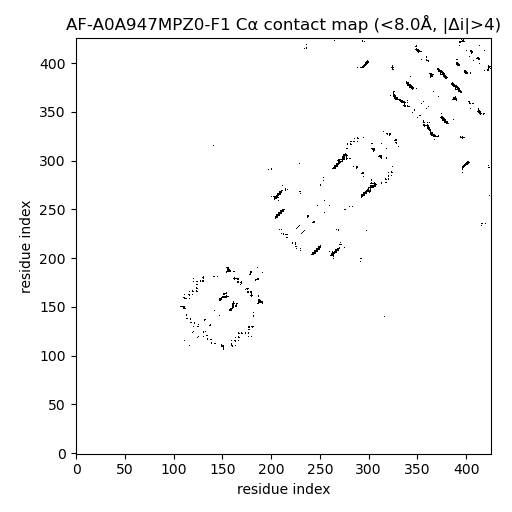R A 1 417 ? -10.251 -3.826 -13.175 1.00 96.88 417 THR A C 1
ATOM 3130 O O . THR A 1 417 ? -10.889 -3.917 -12.125 1.00 96.88 417 THR A O 1
ATOM 3133 N N . THR A 1 418 ? -9.429 -4.785 -13.591 1.00 97.50 418 THR A N 1
ATOM 3134 C CA . THR A 1 418 ? -9.247 -6.037 -12.852 1.00 97.50 418 THR A CA 1
ATOM 3135 C C . THR A 1 418 ? -8.625 -5.778 -11.477 1.00 97.50 418 THR A C 1
ATOM 3137 O O . THR A 1 418 ? -9.170 -6.216 -10.461 1.00 97.50 418 THR A O 1
ATOM 3140 N N . PHE A 1 419 ? -7.550 -4.990 -11.413 1.00 98.00 419 PHE A N 1
ATOM 3141 C CA . PHE A 1 419 ? -6.831 -4.705 -10.171 1.00 98.00 419 PHE A CA 1
ATOM 3142 C C . PHE A 1 419 ? -7.697 -3.983 -9.131 1.00 98.00 419 PHE A C 1
ATOM 3144 O O . PHE A 1 419 ? -7.848 -4.478 -8.013 1.00 98.00 419 PHE A O 1
ATOM 3151 N N . LEU A 1 420 ? -8.340 -2.865 -9.497 1.00 97.25 420 LEU A N 1
ATOM 3152 C CA . LEU A 1 420 ? -9.242 -2.153 -8.584 1.00 97.25 420 LEU A CA 1
ATOM 3153 C C . LEU A 1 420 ? -10.477 -3.000 -8.242 1.00 97.25 420 LEU A C 1
ATOM 3155 O O . LEU A 1 420 ? -11.088 -2.805 -7.198 1.00 97.25 420 LEU A O 1
ATOM 3159 N N . GLY A 1 421 ? -10.861 -3.960 -9.094 1.00 96.56 421 GLY A N 1
ATOM 3160 C CA . GLY A 1 421 ? -11.872 -4.996 -8.804 1.00 96.56 421 GLY A CA 1
ATOM 3161 C C . GLY A 1 421 ? -11.535 -5.813 -7.586 1.00 96.56 421 GLY A C 1
ATOM 3162 O O . GLY A 1 421 ? -12.337 -5.942 -6.668 1.00 96.56 421 GLY A O 1
ATOM 3163 N N . ASN A 1 422 ? -10.318 -6.328 -7.588 1.00 96.69 422 ASN A N 1
ATOM 3164 C CA . ASN A 1 422 ? -9.832 -7.169 -6.517 1.00 96.69 422 ASN A CA 1
ATOM 3165 C C . ASN A 1 422 ? -9.549 -6.343 -5.250 1.00 96.69 422 ASN A C 1
ATOM 3167 O O . ASN A 1 422 ? -9.907 -6.776 -4.160 1.00 96.69 422 ASN A O 1
ATOM 3171 N N . ALA A 1 423 ? -8.968 -5.144 -5.384 1.00 97.50 423 ALA A N 1
ATOM 3172 C CA . ALA A 1 423 ? -8.542 -4.327 -4.244 1.00 97.50 423 ALA A CA 1
ATOM 3173 C C . ALA A 1 423 ? -9.697 -3.649 -3.482 1.00 97.50 423 ALA A C 1
ATOM 3175 O O . ALA A 1 423 ? -9.627 -3.501 -2.262 1.00 97.50 423 ALA A O 1
ATOM 3176 N N . LEU A 1 424 ? -10.762 -3.225 -4.173 1.00 95.69 424 LEU A N 1
ATOM 3177 C CA . LEU A 1 424 ? -11.916 -2.591 -3.521 1.00 95.69 424 LEU A CA 1
ATOM 3178 C C . LEU A 1 424 ? -12.862 -3.616 -2.873 1.00 95.69 424 LEU A C 1
ATOM 3180 O O . LEU A 1 424 ? -13.624 -3.264 -1.976 1.00 95.69 424 LEU A O 1
ATOM 3184 N N . GLY A 1 425 ? -12.761 -4.893 -3.252 1.00 87.50 425 GLY A N 1
ATOM 3185 C CA . GLY A 1 425 ? -13.792 -5.887 -2.964 1.00 87.50 425 GLY A CA 1
ATOM 3186 C C . GLY A 1 425 ? -14.954 -5.776 -3.956 1.00 87.50 425 GLY A C 1
ATOM 3187 O O . GLY A 1 425 ? -15.162 -4.731 -4.572 1.00 87.50 425 GLY A O 1
ATOM 3188 N N . ARG A 1 426 ? -15.659 -6.893 -4.162 1.00 57.84 426 ARG A N 1
ATOM 3189 C CA . ARG A 1 426 ? -16.841 -6.961 -5.031 1.00 57.84 426 ARG A CA 1
ATOM 3190 C C . ARG A 1 426 ? -18.095 -6.475 -4.332 1.00 57.84 426 ARG A C 1
ATOM 3192 O O . ARG A 1 426 ? -18.224 -6.782 -3.125 1.00 57.84 426 ARG A O 1
#

Radius of gyration: 33.88 Å; Cα contacts (8 Å, |Δi|>4): 648; chains: 1; bounding box: 120×73×112 Å

Sequence (426 aa):
MMTSSTRPFLRLGLVRAAVCLHVSLVVGVFAAGCREAVPPRRAATPLPGAEPTSEVTPERSTKPTPTQPTPTQPTSTQPRSNQPTSNQLTSNPSTVPPVTGAKTDGIIDARPSCQTYCELLAQYCAVSPRVFTTLDRCMADCRHASWGPGKSGSLQQDTLGCRVAWAQAAAQDDKHCDDAGILSPACGADGALPLVSLPRFEGGTCVLGLWDSTDAPSWKGSDRARDVILGERVRKVLEARGLTLSLHDVDGGLPPEPALRSCQAVITSFYDAEMKDAAGYAAWLRAVIQSGRRVIILNDYGAFFDKTTQAWLEHPVLNAPFMALGVEYGAEWTGNGKVLSISSFDKKTFVARPDPLAASHYFRFRPVSSDVTVHLQLSRKDVPDGASAVVFTSAKGGMALSRYFETQDGAPLVDLTTFLGNALGR

Foldseek 3Di:
DDDDDDDDDDDDDDDDDDDDDDDDDDDDDDDDDDDDDDDDDDDDDDDDDDDDDDDDDDDDDDDDDDDDDDDDDPDDDDDPDPDDDDDDDDDDPPDPDPPPDDPPPPCQPDQQDLLLLLVLCVVLVCVPPQADVDSVVSSVLVVVLVAASDHQLDQEALHSNNLSNLSVVSNVPVVSSLCNHPPHCSHHHDHDPPPPVLPQLPDLLEEEEEFALVLQPPPPDRVCRCDQPLHDPLQVLSVVVSHHYDYDHCLVPDDDPVVCSSHQEYEYEGDDQEDAPLLVVLVVLLVCLVSQGAYEYEAYPNRQAHPVVRDGDDLSSNQNNLVSQQKGWPADKWLQLVQKDWPDAAPVFWPDDARSRQLSIDTAIGGRDPQKDQHTWMAGNVDPPRIHRCWIAGSRFTYNYHSCCAHPVSHGTTPSNVRNPRGRDD

Solvent-accessible surface area (backbone atoms only — not comparable to full-atom values): 25746 Å² total; per-residue (Å²): 136,81,87,78,89,83,88,87,81,88,80,89,77,89,79,79,87,80,84,84,80,86,80,84,86,81,88,80,86,91,84,88,87,81,89,87,82,90,88,89,87,81,90,86,87,86,89,82,91,81,86,89,90,86,81,90,85,89,85,91,83,84,88,81,84,83,84,75,85,77,84,82,74,84,83,76,84,71,80,82,77,83,74,78,81,80,76,84,73,83,81,71,86,77,77,76,72,81,85,76,76,80,78,72,90,75,61,80,81,54,78,36,43,52,66,61,35,30,51,36,28,58,70,40,25,70,85,44,94,80,52,62,94,44,61,69,56,34,42,53,52,45,61,69,66,65,49,51,40,60,52,65,71,30,56,54,38,56,20,38,4,14,27,35,37,25,20,54,47,11,70,81,42,61,77,28,33,61,39,28,24,97,83,20,72,55,31,22,88,68,43,82,57,80,77,63,68,68,73,69,76,83,75,38,42,30,30,38,33,40,38,51,76,83,55,57,60,90,61,94,62,76,76,44,77,69,40,69,59,76,22,63,62,46,38,52,53,36,45,78,69,70,29,44,76,47,80,45,51,48,81,83,46,80,82,56,71,82,76,43,71,50,32,45,31,38,37,36,45,33,83,48,49,60,26,72,53,15,67,59,48,32,54,50,52,28,51,46,41,75,71,71,26,25,38,32,39,36,35,30,87,23,40,52,24,19,66,75,79,74,41,69,56,56,64,72,57,58,26,46,32,40,46,67,50,26,25,42,57,65,86,48,70,47,67,58,16,84,43,44,41,79,75,47,69,40,72,77,41,29,76,47,86,81,54,49,57,82,38,24,66,47,61,31,25,40,75,75,36,91,62,49,46,71,43,27,28,38,28,39,75,84,46,87,85,37,54,16,46,47,22,32,28,17,91,36,6,31,38,28,31,54,48,58,33,23,44,95,88,66,48,71,21,41,30,61,62,51,45,52,42,56,19,70,54,130

Mean predicted aligned error: 16.83 Å

Nearest PDB structures (foldseek):
  4qpj-assembly2_D-2  TM=6.041E-01  e=1.697E-02  Brucella abortus 2308
  5t3y-assembly1_A  TM=6.137E-01  e=2.829E-01  Burkholderia multivorans
  4hnr-assembly1_A  TM=5.660E-01  e=3.000E-01  Vibrio cholerae